Protein AF-A0A5J4VJM0-F1 (afdb_monomer_lite)

Sequence (449 aa):
MDSNNELDIEEREWLDEARKQLDFQQYSIPTNKQKKESQQDIKFQTNIQTSNLQNYDSQLMIREENLRLLDQLAKAQLELLELRKLKSSAADFIIPETADLKEAKIIELARKNKDLRVNMAKEKGKNITLQRQVERLQDELTVLKETQALSNVQSDSSNDNEELKIKLSSANTRLTEARLQLQNTKQELSKVQRALQKEVGDNTPLTKILHEQSNWKGRAQEIQVLKDKVRELKDKITLLSNGSRASGDVNEIENQANEAELRIMRQFNMEIDKAGNSNNSHLIGSSSRKDFHEEHKIQIEETRAKKVAQLEENAAKAEELQQEIVAVKQKFDSVKARNKILEEAQKSLNEKFQTIVQKTKNDDEFIQTLQTQNQLLKKKLAQSASSQSQQPFPSSQPQIQSVSYQKASTALPAAQQTNQEKVIARQEQIIRSLKAELEALQAQINVDE

InterPro domains:
  IPR038929 Coiled-coil domain-containing protein 13 [PTHR31935] (41-443)

Structure (mmCIF, N/CA/C/O backbone):
data_AF-A0A5J4VJM0-F1
#
_entry.id   AF-A0A5J4VJM0-F1
#
loop_
_atom_site.group_PDB
_atom_site.id
_atom_site.type_symbol
_atom_site.label_atom_id
_atom_site.label_alt_id
_atom_site.label_comp_id
_atom_site.label_asym_id
_atom_site.label_entity_id
_atom_site.label_seq_id
_atom_site.pdbx_PDB_ins_code
_atom_site.Cartn_x
_atom_site.Cartn_y
_atom_site.Cartn_z
_atom_site.occupancy
_atom_site.B_iso_or_equiv
_atom_site.auth_seq_id
_atom_site.auth_comp_id
_atom_site.auth_asym_id
_atom_site.auth_atom_id
_atom_site.pdbx_PDB_model_num
ATOM 1 N N . MET A 1 1 ? 20.706 144.499 4.560 1.00 53.56 1 MET A N 1
ATOM 2 C CA . MET A 1 1 ? 19.307 144.191 4.910 1.00 53.56 1 MET A CA 1
ATOM 3 C C . MET A 1 1 ? 18.933 142.929 4.135 1.00 53.56 1 MET A C 1
ATOM 5 O O . MET A 1 1 ? 17.918 142.872 3.466 1.00 53.56 1 MET A O 1
ATOM 9 N N . ASP A 1 2 ? 19.795 141.910 4.220 1.00 55.25 2 ASP A N 1
ATOM 10 C CA . ASP A 1 2 ? 20.014 140.943 3.134 1.00 55.25 2 ASP A CA 1
ATOM 11 C C . ASP A 1 2 ? 20.631 139.653 3.701 1.00 55.25 2 ASP A C 1
ATOM 13 O O . ASP A 1 2 ? 21.763 139.294 3.401 1.00 55.25 2 ASP A O 1
ATOM 17 N N . SER A 1 3 ? 19.920 138.982 4.606 1.00 54.12 3 SER A N 1
ATOM 18 C CA . SER A 1 3 ? 20.242 137.590 4.988 1.00 54.12 3 SER A CA 1
ATOM 19 C C . SER A 1 3 ? 19.002 136.755 5.337 1.00 54.12 3 SER A C 1
ATOM 21 O O . SER A 1 3 ? 19.110 135.546 5.473 1.00 54.12 3 SER A O 1
ATOM 23 N N . ASN A 1 4 ? 17.809 137.365 5.418 1.00 50.09 4 ASN A N 1
ATOM 24 C CA . ASN A 1 4 ? 16.550 136.641 5.655 1.00 50.09 4 ASN A CA 1
ATOM 25 C C . ASN A 1 4 ? 15.874 136.121 4.373 1.00 50.09 4 ASN A C 1
ATOM 27 O O . ASN A 1 4 ? 14.885 135.413 4.479 1.00 50.09 4 ASN A O 1
ATOM 31 N N . ASN A 1 5 ? 16.379 136.458 3.181 1.00 58.41 5 ASN A N 1
ATOM 32 C CA . ASN A 1 5 ? 15.808 135.984 1.912 1.00 58.41 5 ASN A CA 1
ATOM 33 C C . ASN A 1 5 ? 16.511 134.740 1.348 1.00 58.41 5 ASN A C 1
ATOM 35 O O . ASN A 1 5 ? 15.937 134.070 0.502 1.00 58.41 5 ASN A O 1
ATOM 39 N N . GLU A 1 6 ? 17.733 134.428 1.788 1.00 58.78 6 GLU A N 1
ATOM 40 C CA . GLU A 1 6 ? 18.481 133.253 1.306 1.00 58.78 6 GLU A CA 1
ATOM 41 C C . GLU A 1 6 ? 18.065 131.980 2.059 1.00 58.78 6 GLU A C 1
ATOM 43 O O . GLU A 1 6 ? 17.860 130.938 1.442 1.00 58.78 6 GLU A O 1
ATOM 48 N N . LEU A 1 7 ? 17.778 132.111 3.361 1.00 57.97 7 LEU A N 1
ATOM 49 C CA . LEU A 1 7 ? 17.106 131.078 4.164 1.00 57.97 7 LEU A CA 1
ATOM 50 C C . LEU A 1 7 ? 15.725 130.704 3.596 1.00 57.97 7 LEU A C 1
ATOM 52 O O . LEU A 1 7 ? 15.330 129.545 3.650 1.00 57.97 7 LEU A O 1
ATOM 56 N N . ASP A 1 8 ? 15.028 131.664 2.987 1.00 65.69 8 ASP A N 1
ATOM 57 C CA . ASP A 1 8 ? 13.685 131.466 2.427 1.00 65.69 8 ASP A CA 1
ATOM 58 C C . ASP A 1 8 ? 13.704 130.701 1.084 1.00 65.69 8 ASP A C 1
ATOM 60 O O . ASP A 1 8 ? 12.673 130.198 0.637 1.00 65.69 8 ASP A O 1
ATOM 64 N N . ILE A 1 9 ? 14.865 130.599 0.419 1.00 70.00 9 ILE A N 1
ATOM 65 C CA . ILE A 1 9 ? 15.030 129.859 -0.845 1.00 70.00 9 ILE A CA 1
ATOM 66 C C . ILE A 1 9 ? 15.376 128.393 -0.569 1.00 70.00 9 ILE A C 1
ATOM 68 O O . ILE A 1 9 ? 14.731 127.510 -1.133 1.00 70.00 9 ILE A O 1
ATOM 72 N N . GLU A 1 10 ? 16.320 128.122 0.337 1.00 74.38 10 GLU A N 1
ATOM 73 C CA . GLU A 1 10 ? 16.654 126.748 0.747 1.00 7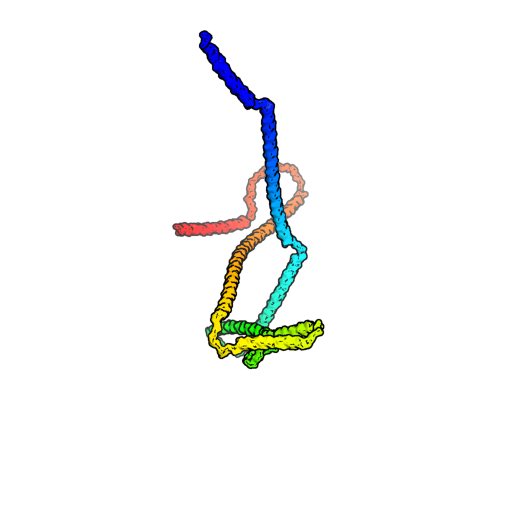4.38 10 GLU A CA 1
ATOM 74 C C . GLU A 1 10 ? 15.452 126.042 1.392 1.00 74.38 10 GLU A C 1
ATOM 76 O O . GLU A 1 10 ? 15.194 124.865 1.131 1.00 74.38 10 GLU A O 1
ATOM 81 N N . GLU A 1 11 ? 14.656 126.775 2.178 1.00 75.12 11 GLU A N 1
ATOM 82 C CA . GLU A 1 11 ? 13.428 126.244 2.770 1.00 75.12 11 GLU A CA 1
ATOM 83 C C . GLU A 1 11 ? 12.392 125.879 1.693 1.00 75.12 11 GLU A C 1
ATOM 85 O O . GLU A 1 11 ? 11.727 124.846 1.794 1.00 75.12 11 GLU A O 1
ATOM 90 N N . ARG A 1 12 ? 12.299 126.652 0.602 1.00 75.50 12 ARG A N 1
ATOM 91 C CA . ARG A 1 12 ? 11.409 126.337 -0.531 1.00 75.50 12 ARG A CA 1
ATOM 92 C C . ARG A 1 12 ? 11.866 125.123 -1.328 1.00 75.50 12 ARG A C 1
ATOM 94 O O . ARG A 1 12 ? 11.019 124.315 -1.697 1.00 75.50 12 ARG A O 1
ATOM 101 N N . GLU A 1 13 ? 13.165 124.959 -1.567 1.00 79.94 13 GLU A N 1
ATOM 102 C CA . GLU A 1 13 ? 13.694 123.776 -2.260 1.00 79.94 13 GLU A CA 1
ATOM 103 C C . GLU A 1 13 ? 13.492 122.500 -1.435 1.00 79.94 13 GLU A C 1
ATOM 105 O O . GLU A 1 13 ? 13.071 121.471 -1.970 1.00 79.94 13 GLU A O 1
ATOM 110 N N . TRP A 1 14 ? 13.705 122.575 -0.117 1.00 81.19 14 TRP A N 1
ATOM 111 C CA . TRP A 1 14 ? 13.441 121.461 0.792 1.00 81.19 14 TRP A CA 1
ATOM 112 C C . TRP A 1 14 ? 11.954 121.088 0.827 1.00 81.19 14 TRP A C 1
ATOM 114 O O . TRP A 1 14 ? 11.604 119.905 0.809 1.00 81.19 14 TRP A O 1
ATOM 124 N N . LEU A 1 15 ? 11.066 122.087 0.816 1.00 78.94 15 LEU A N 1
ATOM 125 C CA . LEU A 1 15 ? 9.621 121.872 0.752 1.00 78.94 15 LEU A CA 1
ATOM 126 C C . LEU A 1 15 ? 9.170 121.276 -0.591 1.00 78.94 15 LEU A C 1
ATOM 128 O O . LEU A 1 15 ? 8.268 120.434 -0.598 1.00 78.94 15 LEU A O 1
ATOM 132 N N . ASP A 1 16 ? 9.785 121.660 -1.710 1.00 80.56 16 ASP A N 1
ATOM 133 C CA . ASP A 1 16 ? 9.484 121.090 -3.030 1.00 80.56 16 ASP A CA 1
ATOM 134 C C . ASP A 1 16 ? 9.991 119.648 -3.170 1.00 80.56 16 ASP A C 1
ATOM 136 O O . ASP A 1 16 ? 9.289 118.791 -3.718 1.00 80.56 16 ASP A O 1
ATOM 140 N N . GLU A 1 17 ? 11.164 119.335 -2.620 1.00 79.69 17 GLU A N 1
ATOM 141 C CA . GLU A 1 17 ? 11.687 117.966 -2.594 1.00 79.69 17 GLU A CA 1
ATOM 142 C C . GLU A 1 17 ? 10.856 117.070 -1.660 1.00 79.69 17 GLU A C 1
ATOM 144 O O . GLU A 1 17 ? 10.497 115.945 -2.018 1.00 79.69 17 GLU A O 1
ATOM 149 N N . ALA A 1 18 ? 10.438 117.590 -0.501 1.00 77.62 18 ALA A N 1
ATOM 150 C CA . ALA A 1 18 ? 9.500 116.907 0.384 1.00 77.62 18 ALA A CA 1
ATOM 151 C C . ALA A 1 18 ? 8.138 116.674 -0.295 1.00 77.62 18 ALA A C 1
ATOM 153 O O . ALA A 1 18 ? 7.559 115.595 -0.156 1.00 77.62 18 ALA A O 1
ATOM 154 N N . ARG A 1 19 ? 7.640 117.640 -1.083 1.00 76.44 19 ARG A N 1
ATOM 155 C CA . ARG A 1 19 ? 6.417 117.482 -1.890 1.00 76.44 19 ARG A CA 1
ATOM 156 C C . ARG A 1 19 ? 6.567 116.403 -2.955 1.00 76.44 19 ARG A C 1
ATOM 158 O O . ARG A 1 19 ? 5.670 115.575 -3.076 1.00 76.44 19 ARG A O 1
ATOM 165 N N . LYS A 1 20 ? 7.692 116.349 -3.674 1.00 77.31 20 LYS A N 1
ATOM 166 C CA . LYS A 1 20 ? 7.959 115.276 -4.650 1.00 77.31 20 LYS A CA 1
ATOM 167 C C . LYS A 1 20 ? 8.013 113.899 -3.997 1.00 77.31 20 LYS A C 1
ATOM 169 O O . LYS A 1 20 ? 7.461 112.952 -4.553 1.00 77.31 20 LYS A O 1
ATOM 174 N N . GLN A 1 21 ? 8.637 113.773 -2.824 1.00 73.56 21 GLN A N 1
ATOM 175 C CA . GLN A 1 21 ? 8.651 112.508 -2.084 1.00 73.56 21 GLN A CA 1
ATOM 176 C C . GLN A 1 21 ? 7.256 112.112 -1.588 1.00 73.56 21 GLN A C 1
ATOM 178 O O . GLN A 1 21 ? 6.901 110.933 -1.653 1.00 73.56 21 GLN A O 1
ATOM 183 N N . LEU A 1 22 ? 6.449 113.079 -1.140 1.00 67.50 22 LEU A N 1
ATOM 184 C CA . LEU A 1 22 ? 5.072 112.835 -0.718 1.00 67.50 22 LEU A CA 1
ATOM 185 C C . LEU A 1 22 ? 4.198 112.384 -1.897 1.00 67.50 22 LEU A C 1
ATOM 187 O O . LEU A 1 22 ? 3.499 111.380 -1.775 1.00 67.50 22 LEU A O 1
ATOM 191 N N . ASP A 1 23 ? 4.304 113.051 -3.050 1.00 66.44 23 ASP A N 1
ATOM 192 C CA . ASP A 1 23 ? 3.600 112.666 -4.278 1.00 66.44 23 ASP A CA 1
ATOM 193 C C . ASP A 1 23 ? 4.053 111.279 -4.761 1.00 66.44 23 ASP A C 1
ATOM 195 O O . ASP A 1 23 ? 3.217 110.436 -5.085 1.00 66.44 23 ASP A O 1
ATOM 199 N N . PHE A 1 24 ? 5.356 110.973 -4.738 1.00 60.56 24 PHE A N 1
ATOM 200 C CA . PHE A 1 24 ? 5.876 109.650 -5.108 1.00 60.56 24 PHE A CA 1
ATOM 201 C C . PHE A 1 24 ? 5.357 108.532 -4.187 1.00 60.56 24 PHE A C 1
ATOM 203 O O . PHE A 1 24 ? 5.004 107.442 -4.657 1.00 60.56 24 PHE A O 1
ATOM 210 N N . GLN A 1 25 ? 5.243 108.798 -2.880 1.00 59.56 25 GLN A N 1
ATOM 211 C CA . GLN A 1 25 ? 4.585 107.878 -1.950 1.00 59.56 25 GLN A CA 1
ATOM 212 C C . GLN A 1 25 ? 3.085 107.757 -2.237 1.00 59.56 25 GLN A C 1
ATOM 214 O O . GLN A 1 25 ? 2.543 106.657 -2.157 1.00 59.56 25 GLN A O 1
ATOM 219 N N . GLN A 1 26 ? 2.417 108.837 -2.646 1.00 58.97 26 GLN A N 1
ATOM 220 C CA . GLN A 1 26 ? 0.994 108.824 -2.986 1.00 58.97 26 GLN A CA 1
ATOM 221 C C . GLN A 1 26 ? 0.696 108.021 -4.263 1.00 58.97 26 GLN A C 1
ATOM 223 O O . GLN A 1 26 ? -0.298 107.295 -4.300 1.00 58.97 26 GLN A O 1
ATOM 228 N N . TYR A 1 27 ? 1.586 108.056 -5.262 1.00 56.16 27 TYR A N 1
ATOM 229 C CA . TYR A 1 27 ? 1.501 107.217 -6.468 1.00 56.16 27 TYR A CA 1
ATOM 230 C C . TYR A 1 27 ? 1.897 105.750 -6.234 1.00 56.16 27 TYR A C 1
ATOM 232 O O . TYR A 1 27 ? 1.515 104.884 -7.020 1.00 56.16 27 TYR A O 1
ATOM 240 N N . SER A 1 28 ? 2.604 105.448 -5.140 1.00 59.78 28 SER A N 1
ATOM 241 C CA . SER A 1 28 ? 2.943 104.074 -4.740 1.00 59.78 28 SER A CA 1
ATOM 242 C C . SER A 1 28 ? 1.879 103.406 -3.861 1.00 59.78 28 SER A C 1
ATOM 244 O O . SER A 1 28 ? 1.973 102.205 -3.602 1.00 59.78 28 SER A O 1
ATOM 246 N N . ILE A 1 29 ? 0.860 104.139 -3.389 1.00 61.38 29 ILE A N 1
ATOM 247 C CA . ILE A 1 29 ? -0.222 103.570 -2.576 1.00 61.38 29 ILE A CA 1
ATOM 248 C C . ILE A 1 29 ? -1.309 103.034 -3.518 1.00 61.38 29 ILE A C 1
ATOM 250 O O . ILE A 1 29 ? -2.037 103.824 -4.123 1.00 61.38 29 ILE A O 1
ATOM 254 N N . PRO A 1 30 ? -1.479 101.701 -3.633 1.00 62.16 30 PRO A N 1
ATOM 255 C CA . PRO A 1 30 ? -2.471 101.135 -4.535 1.00 62.16 30 PRO A CA 1
ATOM 256 C C . PRO A 1 30 ? -3.864 101.661 -4.184 1.00 62.16 30 PRO A C 1
ATOM 258 O O . PRO A 1 30 ? -4.295 101.635 -3.022 1.00 62.16 30 PRO A O 1
ATOM 261 N N . THR A 1 31 ? -4.565 102.162 -5.200 1.00 70.31 31 THR A N 1
ATOM 262 C CA . THR A 1 31 ? -5.892 102.768 -5.044 1.00 70.31 31 THR A CA 1
ATOM 263 C C . THR A 1 31 ? -6.890 101.751 -4.481 1.00 70.31 31 THR A C 1
ATOM 265 O O . THR A 1 31 ? -6.737 100.540 -4.639 1.00 70.31 31 THR A O 1
ATOM 268 N N . ASN A 1 32 ? -7.964 102.215 -3.833 1.00 72.06 32 ASN A N 1
ATOM 269 C CA . ASN A 1 32 ? -8.983 101.323 -3.255 1.00 72.06 32 ASN A CA 1
ATOM 270 C C . ASN A 1 32 ? -9.615 100.388 -4.316 1.00 72.06 32 ASN A C 1
ATOM 272 O O . ASN A 1 32 ? -10.010 99.268 -4.008 1.00 72.06 32 ASN A O 1
ATOM 276 N N . LYS A 1 33 ? -9.649 100.820 -5.587 1.00 75.12 33 LYS A N 1
ATOM 277 C CA . LYS A 1 33 ? -10.072 99.994 -6.726 1.00 75.12 33 LYS A CA 1
ATOM 278 C C . LYS A 1 33 ? -9.073 98.866 -7.017 1.00 75.12 33 LYS A C 1
ATOM 280 O O . LYS A 1 33 ? -9.481 97.713 -7.023 1.00 75.12 33 LYS A O 1
ATOM 285 N N . GLN A 1 34 ? -7.779 99.179 -7.130 1.00 72.06 34 GLN A N 1
ATOM 286 C CA . GLN A 1 34 ? -6.718 98.177 -7.318 1.00 72.06 34 GLN A CA 1
ATOM 287 C C . GLN A 1 34 ? -6.648 97.190 -6.147 1.00 72.06 34 GLN A C 1
ATOM 289 O O . GLN A 1 34 ? -6.543 95.991 -6.362 1.00 72.06 34 GLN A O 1
ATOM 294 N N . LYS A 1 35 ? -6.802 97.658 -4.900 1.00 73.88 35 LYS A N 1
ATOM 295 C CA . LYS A 1 35 ? -6.879 96.775 -3.722 1.00 73.88 35 LYS A CA 1
ATOM 296 C C . LYS A 1 35 ? -8.068 95.812 -3.792 1.00 73.88 35 LYS A C 1
ATOM 298 O O . LYS A 1 35 ? -7.930 94.660 -3.393 1.00 73.88 35 LYS A O 1
ATOM 303 N N . LYS A 1 36 ? -9.228 96.261 -4.287 1.00 76.56 36 LYS A N 1
ATOM 304 C CA . LYS A 1 36 ? -10.410 95.405 -4.476 1.00 76.56 36 LYS A CA 1
ATOM 305 C C . LYS A 1 36 ? -10.222 94.399 -5.607 1.00 76.56 36 LYS A C 1
ATOM 307 O O . LYS A 1 36 ? -10.587 93.246 -5.415 1.00 76.56 36 LYS A O 1
ATOM 312 N N . GLU A 1 37 ? -9.645 94.812 -6.731 1.00 73.75 37 GLU A N 1
ATOM 313 C CA . GLU A 1 37 ? -9.320 93.928 -7.859 1.00 73.75 37 GLU A CA 1
ATOM 314 C C . GLU A 1 37 ? -8.296 92.866 -7.431 1.00 73.75 37 GLU A C 1
ATOM 316 O O . GLU A 1 37 ? -8.583 91.680 -7.536 1.00 73.75 37 GLU A O 1
ATOM 321 N N . SER A 1 38 ? -7.198 93.250 -6.767 1.00 75.00 38 SER A N 1
ATOM 322 C CA . SER A 1 38 ? -6.235 92.287 -6.212 1.00 75.00 38 SER A CA 1
ATOM 323 C C . SER A 1 38 ? -6.859 91.356 -5.165 1.00 75.00 38 SER A C 1
ATOM 325 O O . SER A 1 38 ? -6.537 90.174 -5.127 1.00 75.00 38 SER A O 1
ATOM 327 N N . GLN A 1 39 ? -7.780 91.837 -4.321 1.00 78.94 39 GLN A N 1
ATOM 328 C CA . GLN A 1 39 ? -8.523 90.964 -3.400 1.00 78.94 39 GLN A CA 1
ATOM 329 C C . GLN A 1 39 ? -9.464 89.999 -4.131 1.00 78.94 39 GLN A C 1
ATOM 331 O O . GLN A 1 39 ? -9.662 88.880 -3.658 1.00 78.94 39 GLN A O 1
ATOM 336 N N . GLN A 1 40 ? -10.072 90.415 -5.242 1.00 80.38 40 GLN A N 1
ATOM 337 C CA . GLN A 1 40 ? -10.901 89.546 -6.077 1.00 80.38 40 GLN A CA 1
ATOM 338 C C . GLN A 1 40 ? -10.051 88.493 -6.789 1.00 80.38 40 GLN A C 1
ATOM 340 O O . GLN A 1 40 ? -10.426 87.325 -6.763 1.00 80.38 40 GLN A O 1
ATOM 345 N N . ASP A 1 41 ? -8.884 88.869 -7.311 1.00 82.81 41 ASP A N 1
ATOM 346 C CA . ASP A 1 41 ? -7.933 87.949 -7.940 1.00 82.81 41 ASP A CA 1
ATOM 347 C C . ASP A 1 41 ? -7.381 86.934 -6.940 1.00 82.81 41 ASP A C 1
ATOM 349 O O . ASP A 1 41 ? -7.345 85.740 -7.232 1.00 82.81 41 ASP A O 1
ATOM 353 N N . ILE A 1 42 ? -7.026 87.375 -5.727 1.00 83.56 42 ILE A N 1
ATOM 354 C CA . ILE A 1 42 ? -6.604 86.478 -4.643 1.00 83.56 42 ILE A CA 1
ATOM 355 C C . ILE A 1 42 ? -7.735 85.507 -4.304 1.00 83.56 42 ILE A C 1
ATOM 357 O O . ILE A 1 42 ? -7.508 84.304 -4.278 1.00 83.56 42 ILE A O 1
ATOM 361 N N . LYS A 1 43 ? -8.970 85.992 -4.109 1.00 86.94 43 LYS A N 1
ATOM 362 C CA . LYS A 1 43 ? -10.129 85.121 -3.840 1.00 86.94 43 LYS A CA 1
ATOM 363 C C . LYS A 1 43 ? -10.381 84.132 -4.977 1.00 86.94 43 LYS A C 1
ATOM 365 O O . LYS A 1 43 ? -10.689 82.974 -4.714 1.00 86.94 43 LYS A O 1
ATOM 370 N N . PHE A 1 44 ? -10.246 84.566 -6.227 1.00 88.25 44 PHE A N 1
ATOM 371 C CA . PHE A 1 44 ? -10.400 83.713 -7.399 1.00 88.25 44 PHE A CA 1
ATOM 372 C C . PHE A 1 44 ? -9.312 82.635 -7.457 1.00 88.25 44 PHE A C 1
ATOM 374 O O . PHE A 1 44 ? -9.630 81.457 -7.611 1.00 88.25 44 PHE A O 1
ATOM 381 N N . GLN A 1 45 ? -8.048 83.003 -7.236 1.00 88.56 45 GLN A N 1
ATOM 382 C CA . GLN A 1 45 ? -6.940 82.052 -7.144 1.00 88.56 45 GLN A CA 1
ATOM 383 C C . GLN A 1 45 ? -7.124 81.072 -5.981 1.00 88.56 45 GLN A C 1
ATOM 385 O O . GLN A 1 45 ? -6.950 79.872 -6.176 1.00 88.56 45 GLN A O 1
ATOM 390 N N . THR A 1 46 ? -7.540 81.542 -4.802 1.00 86.88 46 THR A N 1
ATOM 391 C CA . THR A 1 46 ? -7.837 80.679 -3.649 1.00 86.88 46 THR A CA 1
ATOM 392 C C . THR A 1 46 ? -8.987 79.719 -3.951 1.00 86.88 46 THR A C 1
ATOM 394 O O . THR A 1 46 ? -8.898 78.541 -3.610 1.00 86.88 46 THR A O 1
ATOM 397 N N . ASN A 1 47 ? -10.040 80.169 -4.638 1.00 91.62 47 ASN A N 1
ATOM 398 C CA . ASN A 1 47 ? -11.150 79.306 -5.047 1.00 91.62 47 ASN A CA 1
ATOM 399 C C . ASN A 1 47 ? -10.705 78.242 -6.056 1.00 91.62 47 ASN A C 1
ATOM 401 O O . ASN A 1 47 ? -11.074 77.081 -5.904 1.00 91.62 47 ASN A O 1
ATOM 405 N N . ILE A 1 48 ? -9.882 78.603 -7.045 1.00 90.69 48 ILE A N 1
ATOM 406 C CA . ILE A 1 48 ? -9.304 77.638 -7.992 1.00 90.69 48 ILE A CA 1
ATOM 407 C C . ILE A 1 48 ? -8.431 76.624 -7.253 1.00 90.69 48 ILE A C 1
ATOM 409 O O . ILE A 1 48 ? -8.571 75.425 -7.473 1.00 90.69 48 ILE A O 1
ATOM 413 N N . GLN A 1 49 ? -7.557 77.078 -6.353 1.00 89.38 49 GLN A N 1
ATOM 414 C CA . GLN A 1 49 ? -6.709 76.193 -5.554 1.00 89.38 49 GLN A CA 1
ATOM 415 C C . GLN A 1 49 ? -7.545 75.245 -4.690 1.00 89.38 49 GLN A C 1
ATOM 417 O O . GLN A 1 49 ? -7.282 74.047 -4.674 1.00 89.38 49 GLN A O 1
ATOM 422 N N . THR A 1 50 ? -8.596 75.754 -4.044 1.00 89.56 50 THR A N 1
ATOM 423 C CA . THR A 1 50 ? -9.521 74.949 -3.233 1.00 89.56 50 THR A CA 1
ATOM 424 C C . THR A 1 50 ? -10.259 73.925 -4.093 1.00 89.56 50 THR A C 1
ATOM 426 O O . THR A 1 50 ? -10.328 72.755 -3.731 1.00 89.56 50 THR A O 1
ATOM 429 N N . SER A 1 51 ? -10.751 74.329 -5.267 1.00 90.81 51 SER A N 1
ATOM 430 C CA . SER A 1 51 ? -11.417 73.429 -6.211 1.00 90.81 51 SER A CA 1
ATOM 431 C C . SER A 1 51 ? -10.469 72.358 -6.757 1.00 90.81 51 SER A C 1
ATOM 433 O O . SER A 1 51 ? -10.883 71.215 -6.938 1.00 90.81 51 SER A O 1
ATOM 435 N N . ASN A 1 52 ? -9.205 72.702 -7.013 1.00 89.69 52 ASN A N 1
ATOM 436 C CA . ASN A 1 52 ? -8.188 71.754 -7.465 1.00 89.69 52 ASN A CA 1
ATOM 437 C C . ASN A 1 52 ? -7.836 70.746 -6.365 1.00 89.69 52 ASN A C 1
ATOM 439 O O . ASN A 1 52 ? -7.711 69.559 -6.657 1.00 89.69 52 ASN A O 1
ATOM 443 N N . LEU A 1 53 ? -7.732 71.195 -5.109 1.00 92.19 53 LEU A N 1
ATOM 444 C CA . LEU A 1 53 ? -7.537 70.320 -3.950 1.00 92.19 53 LEU A CA 1
ATOM 445 C C . LEU A 1 53 ? -8.722 69.366 -3.769 1.00 92.19 53 LEU A C 1
ATOM 447 O O . LEU A 1 53 ? -8.520 68.162 -3.687 1.00 92.19 53 LEU A O 1
ATOM 451 N N . GLN A 1 54 ? -9.957 69.870 -3.831 1.00 91.25 54 GLN A N 1
ATOM 452 C CA . GLN A 1 54 ? -11.161 69.034 -3.763 1.00 91.25 54 GLN A CA 1
ATOM 453 C C . GLN A 1 54 ? -11.223 67.994 -4.889 1.00 91.25 54 GLN A C 1
ATOM 455 O O . GLN A 1 54 ? -11.656 66.860 -4.672 1.00 91.25 54 GLN A O 1
ATOM 460 N N . ASN A 1 55 ? -10.790 68.360 -6.099 1.00 91.06 55 ASN A N 1
ATOM 461 C CA . ASN A 1 55 ? -10.708 67.428 -7.219 1.00 91.06 55 ASN A CA 1
ATOM 462 C C . ASN A 1 55 ? -9.647 66.346 -6.959 1.00 91.06 55 ASN A C 1
ATOM 464 O O . ASN A 1 55 ? -9.926 65.165 -7.151 1.00 91.06 55 ASN A O 1
ATOM 468 N N . TYR A 1 56 ? -8.472 66.730 -6.453 1.00 91.88 56 TYR A N 1
ATOM 469 C CA . TYR A 1 56 ? -7.414 65.792 -6.079 1.00 91.88 56 TYR A CA 1
ATOM 470 C C . TYR A 1 56 ? -7.863 64.821 -4.977 1.00 91.88 56 TYR A C 1
ATOM 472 O O . TYR A 1 56 ? -7.682 63.614 -5.122 1.00 91.88 56 TYR A O 1
ATOM 480 N N . ASP A 1 57 ? -8.534 65.317 -3.936 1.00 93.25 57 ASP A N 1
ATOM 481 C CA . ASP A 1 57 ? -9.092 64.490 -2.859 1.00 93.25 57 ASP A CA 1
ATOM 482 C C . ASP A 1 57 ? -10.161 63.524 -3.386 1.00 93.25 57 ASP A C 1
ATOM 484 O O . ASP A 1 57 ? -10.177 62.345 -3.029 1.00 93.25 57 ASP A O 1
ATOM 488 N N . SER A 1 58 ? -11.021 63.988 -4.299 1.00 91.75 58 SER A N 1
ATOM 489 C CA . SER A 1 58 ? -12.026 63.138 -4.952 1.00 91.75 58 SER A CA 1
ATOM 490 C C . SER A 1 58 ? -11.372 62.040 -5.797 1.00 91.75 58 SER A C 1
ATOM 492 O O . SER A 1 58 ? -11.797 60.886 -5.753 1.00 91.75 58 SER A O 1
ATOM 494 N N . GLN A 1 59 ? -10.311 62.367 -6.543 1.00 92.19 59 GLN A N 1
ATOM 495 C CA . GLN A 1 59 ? -9.540 61.385 -7.310 1.00 92.19 59 GLN A CA 1
ATOM 496 C C . GLN A 1 59 ? -8.844 60.368 -6.400 1.00 92.19 59 GLN A C 1
ATOM 498 O O . GLN A 1 59 ? -8.821 59.178 -6.724 1.00 92.19 59 GLN A O 1
ATOM 503 N N . LEU A 1 60 ? -8.299 60.814 -5.266 1.00 93.50 60 LEU A N 1
ATOM 504 C CA . LEU A 1 60 ? -7.657 59.940 -4.291 1.00 93.50 60 LEU A CA 1
ATOM 505 C C . LEU A 1 60 ? -8.676 58.982 -3.663 1.00 93.50 60 LEU A C 1
ATOM 507 O O . LEU A 1 60 ? -8.430 57.780 -3.643 1.00 93.50 60 LEU A O 1
ATOM 511 N N . MET A 1 61 ? -9.852 59.477 -3.275 1.00 94.06 61 MET A N 1
ATOM 512 C CA . MET A 1 61 ? -10.939 58.653 -2.738 1.00 94.06 61 MET A CA 1
ATOM 513 C C . MET A 1 61 ? -11.422 57.607 -3.752 1.00 94.06 61 MET A C 1
ATOM 515 O O . MET A 1 61 ? -11.587 56.439 -3.410 1.00 94.06 61 MET A O 1
ATOM 519 N N . ILE A 1 62 ? -11.597 57.992 -5.022 1.00 93.00 62 ILE A N 1
ATOM 520 C CA . ILE A 1 62 ? -11.959 57.049 -6.093 1.00 93.00 62 ILE A CA 1
ATOM 521 C C . ILE A 1 62 ? -10.859 55.998 -6.280 1.00 93.00 62 ILE A C 1
ATOM 523 O O . ILE A 1 62 ? -11.149 54.821 -6.486 1.00 93.00 62 ILE A O 1
ATOM 527 N N . ARG A 1 63 ? -9.585 56.397 -6.207 1.00 94.94 63 ARG A N 1
ATOM 528 C CA . ARG A 1 63 ? -8.448 55.475 -6.309 1.00 94.94 63 ARG A CA 1
ATOM 529 C C . ARG A 1 63 ? -8.413 54.489 -5.141 1.00 94.94 63 ARG A C 1
ATOM 531 O O . ARG A 1 63 ? -8.184 53.304 -5.374 1.00 94.94 63 ARG A O 1
ATOM 538 N N . GLU A 1 64 ? -8.636 54.961 -3.921 1.00 94.38 64 GLU A N 1
ATOM 539 C CA . GLU A 1 64 ? -8.716 54.128 -2.720 1.00 94.38 64 GLU A CA 1
ATOM 540 C C . GLU A 1 64 ? -9.897 53.157 -2.787 1.00 94.38 64 GLU A C 1
ATOM 542 O O . GLU A 1 64 ? -9.716 51.968 -2.527 1.00 94.38 64 GLU A O 1
ATOM 547 N N . GLU A 1 65 ? -11.075 53.610 -3.227 1.00 94.00 65 GLU A N 1
ATOM 548 C CA . GLU A 1 65 ? -12.224 52.718 -3.403 1.00 94.00 65 GLU A CA 1
ATOM 549 C C . GLU A 1 65 ? -11.974 51.705 -4.525 1.00 94.00 65 GLU A C 1
ATOM 551 O O . GLU A 1 65 ? -12.283 50.531 -4.361 1.00 94.00 65 GLU A O 1
ATOM 556 N N . ASN A 1 66 ? -11.326 52.091 -5.628 1.00 91.88 66 ASN A N 1
ATOM 557 C CA . ASN A 1 66 ? -10.926 51.143 -6.672 1.00 91.88 66 ASN A CA 1
ATOM 558 C C . ASN A 1 66 ? -9.935 50.093 -6.147 1.00 91.88 66 ASN A C 1
ATOM 560 O O . ASN A 1 66 ? -10.069 48.916 -6.472 1.00 91.88 66 ASN A O 1
ATOM 564 N N . LEU A 1 67 ? -8.967 50.484 -5.312 1.00 95.00 67 LEU A N 1
ATOM 565 C CA . LEU A 1 67 ? -8.063 49.547 -4.632 1.00 95.00 67 LEU A CA 1
ATOM 566 C C . LEU A 1 67 ? -8.834 48.602 -3.702 1.00 95.00 67 LEU A C 1
ATOM 568 O O . LEU A 1 67 ? -8.578 47.398 -3.699 1.00 95.00 67 LEU A O 1
ATOM 572 N N . ARG A 1 68 ? -9.818 49.124 -2.966 1.00 95.88 68 ARG A N 1
ATOM 573 C CA . ARG A 1 68 ? -10.690 48.336 -2.089 1.00 95.88 68 ARG A CA 1
ATOM 574 C C . ARG A 1 68 ? -11.555 47.349 -2.871 1.00 95.88 68 ARG A C 1
ATOM 576 O O . ARG A 1 68 ? -11.667 46.192 -2.474 1.00 95.88 68 ARG A O 1
ATOM 583 N N . LEU A 1 69 ? -12.133 47.779 -3.991 1.00 94.38 69 LEU A N 1
ATOM 584 C CA . LEU A 1 69 ? -12.920 46.933 -4.887 1.00 94.38 69 LEU A CA 1
ATOM 585 C C . LEU A 1 69 ? -12.052 45.858 -5.548 1.00 94.38 69 LEU A C 1
ATOM 587 O O . LEU A 1 69 ? -12.495 44.718 -5.665 1.00 94.38 69 LEU A O 1
ATOM 591 N N . LEU A 1 70 ? -10.811 46.179 -5.930 1.00 95.12 70 LEU A N 1
ATOM 592 C CA . LEU A 1 70 ? -9.856 45.194 -6.448 1.00 95.12 70 LEU A CA 1
ATOM 593 C C . LEU A 1 70 ? -9.493 44.142 -5.393 1.00 95.12 70 LEU A C 1
ATOM 595 O O . LEU A 1 70 ? -9.466 42.956 -5.715 1.00 95.12 70 LEU A O 1
ATOM 599 N N . ASP A 1 71 ? -9.272 44.544 -4.140 1.00 95.00 71 ASP A N 1
ATOM 600 C CA . ASP A 1 71 ? -9.026 43.615 -3.030 1.00 95.00 71 ASP A CA 1
ATOM 601 C C . ASP A 1 71 ? -10.249 42.724 -2.745 1.00 95.00 71 ASP A C 1
ATOM 603 O O . ASP A 1 71 ? -10.122 41.507 -2.604 1.00 95.00 71 ASP A O 1
ATOM 607 N N . GLN A 1 72 ? -11.459 43.292 -2.745 1.00 94.69 72 GLN A N 1
ATOM 608 C CA . GLN A 1 72 ? -12.699 42.517 -2.616 1.00 94.69 72 GLN A CA 1
ATOM 609 C C . GLN A 1 72 ? -12.893 41.534 -3.775 1.00 94.69 72 GLN A C 1
ATOM 611 O O . GLN A 1 72 ? -13.275 40.386 -3.551 1.00 94.69 72 GLN A O 1
ATOM 616 N N . LEU A 1 73 ? -12.596 41.952 -5.007 1.00 93.81 73 LEU A N 1
ATOM 617 C CA . LEU A 1 73 ? -12.667 41.096 -6.186 1.00 93.81 73 LEU A CA 1
ATOM 618 C C . LEU A 1 73 ? -11.638 39.963 -6.114 1.00 93.81 73 LEU A C 1
ATOM 620 O O . LEU A 1 73 ? -11.979 38.824 -6.417 1.00 93.81 73 LEU A O 1
ATOM 624 N N . ALA A 1 74 ? -10.414 40.240 -5.659 1.00 93.69 74 ALA A N 1
ATOM 625 C CA . ALA A 1 74 ? -9.395 39.217 -5.441 1.00 93.69 74 ALA A CA 1
ATOM 626 C C . ALA A 1 74 ? -9.831 38.200 -4.372 1.00 93.69 74 ALA A C 1
ATOM 628 O O . ALA A 1 74 ? -9.715 36.992 -4.588 1.00 93.69 74 ALA A O 1
ATOM 629 N N . LYS A 1 75 ? -10.410 38.667 -3.258 1.00 94.56 75 LYS A N 1
ATOM 630 C CA . LYS A 1 75 ? -10.983 37.804 -2.211 1.00 94.56 75 LYS A CA 1
ATOM 631 C C . LYS A 1 75 ? -12.127 36.939 -2.744 1.00 94.56 75 LYS A C 1
ATOM 633 O O . LYS A 1 75 ? -12.108 35.730 -2.538 1.00 94.56 75 LYS A O 1
ATOM 638 N N . ALA A 1 76 ? -13.061 37.519 -3.496 1.00 92.19 76 ALA A N 1
ATOM 639 C CA . ALA A 1 76 ? -14.166 36.783 -4.113 1.00 92.19 76 ALA A CA 1
ATOM 640 C C . ALA A 1 76 ? -13.686 35.779 -5.177 1.00 92.19 76 ALA A C 1
ATOM 642 O O . ALA A 1 76 ? -14.244 34.692 -5.310 1.00 92.19 76 ALA A O 1
ATOM 643 N N . GLN A 1 77 ? -12.635 36.103 -5.937 1.00 93.50 77 GLN A N 1
ATOM 644 C CA . GLN A 1 77 ? -12.011 35.170 -6.879 1.00 93.50 77 GLN A CA 1
ATOM 645 C C . GLN A 1 77 ? -11.334 34.000 -6.164 1.00 93.50 77 GLN A C 1
ATOM 647 O O . GLN A 1 77 ? -11.418 32.870 -6.646 1.00 93.50 77 GLN A O 1
ATOM 652 N N . LEU A 1 78 ? -10.691 34.255 -5.023 1.00 93.81 78 LEU A N 1
ATOM 653 C CA . LEU A 1 78 ? -10.087 33.220 -4.189 1.00 93.81 78 LEU A CA 1
ATOM 654 C C . LEU A 1 78 ? -11.162 32.315 -3.579 1.00 93.81 78 LEU A C 1
ATOM 656 O O . LEU A 1 78 ? -11.052 31.098 -3.699 1.00 93.81 78 LEU A O 1
ATOM 660 N N . GLU A 1 79 ? -12.244 32.889 -3.055 1.00 92.31 79 GLU A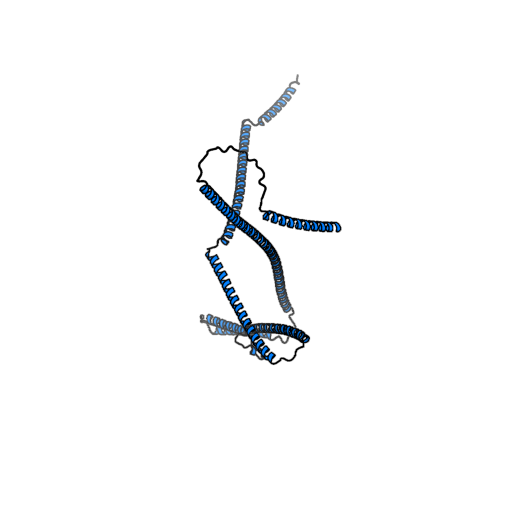 N 1
ATOM 661 C CA . GLU A 1 79 ? -13.411 32.139 -2.581 1.00 92.31 79 GLU A CA 1
ATOM 662 C C . GLU A 1 79 ? -14.038 31.309 -3.711 1.00 92.31 79 GLU A C 1
ATOM 664 O O . GLU A 1 79 ? -14.292 30.123 -3.541 1.00 92.31 79 GLU A O 1
ATOM 669 N N . LEU A 1 80 ? -14.215 31.869 -4.913 1.00 89.62 80 LEU A N 1
ATOM 670 C CA . LEU A 1 80 ? -14.692 31.115 -6.078 1.00 89.62 80 LEU A CA 1
ATOM 671 C C . LEU A 1 80 ? -13.743 29.983 -6.472 1.00 89.62 80 LEU A C 1
ATOM 673 O O . LEU A 1 80 ? -14.195 28.938 -6.941 1.00 89.62 80 LEU A O 1
ATOM 677 N N . LEU A 1 81 ? -12.436 30.178 -6.325 1.00 92.50 81 LEU A N 1
ATOM 678 C CA . LEU A 1 81 ? -11.432 29.162 -6.609 1.00 92.50 81 LEU A CA 1
ATOM 679 C C . LEU A 1 81 ? -11.464 28.053 -5.552 1.00 92.50 81 LEU A C 1
ATOM 681 O O . LEU A 1 81 ? -11.376 26.881 -5.910 1.00 92.50 81 LEU A O 1
ATOM 685 N N . GLU A 1 82 ? -11.660 28.391 -4.281 1.00 88.50 82 GLU A N 1
ATOM 686 C CA . GLU A 1 82 ? -11.885 27.435 -3.196 1.00 88.50 82 GLU A CA 1
ATOM 687 C C . GLU A 1 82 ? -13.205 26.686 -3.360 1.00 88.50 82 GLU A C 1
ATOM 689 O O . GLU A 1 82 ? -13.212 25.463 -3.287 1.00 88.50 82 GLU A O 1
ATOM 694 N N . LEU A 1 83 ? -14.299 27.372 -3.690 1.00 84.06 83 LEU A N 1
ATOM 695 C CA . LEU A 1 83 ? -15.591 26.764 -4.007 1.00 84.06 83 LEU A CA 1
ATOM 696 C C . LEU A 1 83 ? -15.509 25.885 -5.254 1.00 84.06 83 LEU A C 1
ATOM 698 O O . LEU A 1 83 ? -16.146 24.840 -5.301 1.00 84.06 83 LEU A O 1
ATOM 702 N N . ARG A 1 84 ? -14.708 26.253 -6.261 1.00 84.31 84 ARG A N 1
ATOM 703 C CA . ARG A 1 84 ? -14.431 25.392 -7.420 1.00 84.31 84 ARG A CA 1
ATOM 704 C C . ARG A 1 84 ? -13.585 24.187 -7.051 1.00 84.31 84 ARG A C 1
ATOM 706 O O . ARG A 1 84 ? -13.881 23.119 -7.561 1.00 84.31 84 ARG A O 1
ATOM 713 N N . LYS A 1 85 ? -12.589 24.329 -6.173 1.00 84.31 85 LYS A N 1
ATOM 714 C CA . LYS A 1 85 ? -11.801 23.206 -5.636 1.00 84.31 85 LYS A CA 1
ATOM 715 C C . LYS A 1 85 ? -12.653 22.282 -4.775 1.00 84.31 85 LYS A C 1
ATOM 717 O O . LYS A 1 85 ? -12.530 21.070 -4.876 1.00 84.31 85 LYS A O 1
ATOM 722 N N . LEU A 1 86 ? -13.543 22.838 -3.959 1.00 80.81 86 LEU A N 1
ATOM 723 C CA . LEU A 1 86 ? -14.535 22.097 -3.190 1.00 80.81 86 LEU A CA 1
ATOM 724 C C . LEU A 1 86 ? -15.536 21.436 -4.120 1.00 80.81 86 LEU A C 1
ATOM 726 O O . LEU A 1 86 ? -15.864 20.292 -3.885 1.00 80.81 86 LEU A O 1
ATOM 730 N N . LYS A 1 87 ? -15.973 22.098 -5.194 1.00 79.06 87 LYS A N 1
ATOM 731 C CA . LYS A 1 87 ? -16.849 21.518 -6.215 1.00 79.06 87 LYS A CA 1
ATOM 732 C C . LYS A 1 87 ? -16.138 20.475 -7.066 1.00 79.06 87 LYS A C 1
ATOM 734 O O . LYS A 1 87 ? -16.812 19.561 -7.495 1.00 79.06 87 LYS A O 1
ATOM 739 N N . SER A 1 88 ? -14.838 20.586 -7.335 1.00 73.62 88 SER A N 1
ATOM 740 C CA . SER A 1 88 ? -14.075 19.579 -8.080 1.00 73.62 88 SER A CA 1
ATOM 741 C C . SER A 1 88 ? -13.733 18.390 -7.190 1.00 73.62 88 SER A C 1
ATOM 743 O O . SER A 1 88 ? -13.973 17.270 -7.593 1.00 73.62 88 SER A O 1
ATOM 745 N N . SER A 1 89 ? -13.317 18.624 -5.945 1.00 70.00 89 SER A N 1
ATOM 746 C CA . SER A 1 89 ? -13.198 17.591 -4.905 1.00 70.00 89 SER A CA 1
ATOM 747 C C . SER A 1 89 ? -14.550 16.931 -4.625 1.00 70.00 89 SER A C 1
ATOM 749 O O . SER A 1 89 ? -14.656 15.717 -4.495 1.00 70.00 89 SER A O 1
ATOM 751 N N . ALA A 1 90 ? -15.624 17.721 -4.626 1.00 63.53 90 ALA A N 1
ATOM 752 C CA . ALA A 1 90 ? -16.982 17.223 -4.563 1.00 63.53 90 ALA A CA 1
ATOM 753 C C . ALA A 1 90 ? -17.466 16.672 -5.899 1.00 63.53 90 ALA A C 1
ATOM 755 O O . ALA A 1 90 ? -18.443 15.972 -5.863 1.00 63.53 90 ALA A O 1
ATOM 756 N N . ALA A 1 91 ? -16.856 16.924 -7.055 1.00 60.16 91 ALA A N 1
ATOM 757 C CA . ALA A 1 91 ? -17.201 16.271 -8.321 1.00 60.16 91 ALA A CA 1
ATOM 758 C C . ALA A 1 91 ? -16.479 14.925 -8.428 1.00 60.16 91 ALA A C 1
ATOM 760 O O . ALA A 1 91 ? -17.051 13.972 -8.936 1.00 60.16 91 ALA A O 1
ATOM 761 N N . ASP A 1 92 ? -15.288 14.829 -7.836 1.00 56.12 92 ASP A N 1
ATOM 762 C CA . ASP A 1 92 ? -14.594 13.576 -7.551 1.00 56.12 92 ASP A CA 1
ATOM 763 C C . ASP A 1 92 ? -15.327 12.765 -6.454 1.00 56.12 92 ASP A C 1
ATOM 765 O O . ASP A 1 92 ? -15.177 11.547 -6.380 1.00 56.12 92 ASP A O 1
ATOM 769 N N . PHE A 1 93 ? -16.164 13.417 -5.627 1.00 46.25 93 PHE A N 1
ATOM 770 C CA . PHE A 1 93 ? -17.020 12.795 -4.597 1.00 46.25 93 PHE A CA 1
ATOM 771 C C . PHE A 1 93 ? -18.527 12.753 -4.946 1.00 46.25 93 PHE A C 1
ATOM 773 O O . PHE A 1 93 ? -19.301 12.053 -4.289 1.00 46.25 93 PHE A O 1
ATOM 780 N N . ILE A 1 94 ? -18.975 13.448 -5.997 1.00 48.38 94 ILE A N 1
ATOM 781 C CA . ILE A 1 94 ? -20.301 13.311 -6.605 1.00 48.38 94 ILE A CA 1
ATOM 782 C C . ILE A 1 94 ? -20.138 12.106 -7.502 1.00 48.38 94 ILE A C 1
ATOM 784 O O . ILE A 1 94 ? -19.802 12.188 -8.677 1.00 48.38 94 ILE A O 1
ATOM 788 N N . ILE A 1 95 ? -20.342 10.968 -6.855 1.00 48.00 95 ILE A N 1
ATOM 789 C CA . ILE A 1 95 ? -20.598 9.677 -7.460 1.00 48.00 95 ILE A CA 1
ATOM 790 C C . ILE A 1 95 ? -21.560 9.910 -8.636 1.00 48.00 95 ILE A C 1
ATOM 792 O O . ILE A 1 95 ? -22.725 10.259 -8.400 1.00 48.00 95 ILE A O 1
ATOM 796 N N . PRO A 1 96 ? -21.114 9.725 -9.891 1.00 46.59 96 PRO A N 1
ATOM 797 C CA . PRO A 1 96 ? -22.031 9.416 -10.966 1.00 46.59 96 PRO A CA 1
ATOM 798 C C . PRO A 1 96 ? -22.689 8.112 -10.537 1.00 46.59 96 PRO A C 1
ATOM 800 O O . PRO A 1 96 ? -22.022 7.095 -10.440 1.00 46.59 96 PRO A O 1
ATOM 803 N N . GLU A 1 97 ? -23.968 8.189 -10.180 1.00 50.56 97 GLU A N 1
ATOM 804 C CA . GLU A 1 97 ? -24.876 7.052 -10.121 1.00 50.56 97 GLU A CA 1
ATOM 805 C C . GLU A 1 97 ? -24.464 5.913 -9.161 1.00 50.56 97 GLU A C 1
ATOM 807 O O . GLU A 1 97 ? -23.486 5.196 -9.320 1.00 50.56 97 GLU A O 1
ATOM 812 N N . THR A 1 98 ? -25.294 5.631 -8.156 1.00 52.81 98 THR A N 1
ATOM 813 C CA . THR A 1 98 ? -25.134 4.454 -7.270 1.00 52.81 98 THR A CA 1
ATOM 814 C C . THR A 1 98 ? -25.022 3.098 -8.002 1.00 52.81 98 THR A C 1
ATOM 816 O O . THR A 1 98 ? -24.792 2.077 -7.351 1.00 52.81 98 THR A O 1
ATOM 819 N N . ALA A 1 99 ? -25.185 3.082 -9.329 1.00 57.38 99 ALA A N 1
ATOM 820 C CA . ALA A 1 99 ? -24.829 2.000 -10.227 1.00 57.38 99 ALA A CA 1
ATOM 821 C C . ALA A 1 99 ? -23.318 1.723 -10.229 1.00 57.38 99 ALA A C 1
ATOM 823 O O . ALA A 1 99 ? -22.966 0.589 -9.955 1.00 57.38 99 ALA A O 1
ATOM 824 N N . ASP A 1 100 ? -22.424 2.707 -10.376 1.00 62.97 100 ASP A N 1
ATOM 825 C CA . ASP A 1 100 ? -20.982 2.440 -10.534 1.00 62.97 100 ASP A CA 1
ATOM 826 C C . ASP A 1 100 ? -20.321 1.904 -9.258 1.00 62.97 100 ASP A C 1
ATOM 828 O O . ASP A 1 100 ? -19.445 1.047 -9.327 1.00 62.97 100 ASP A O 1
ATOM 832 N N . LEU A 1 101 ? -20.773 2.313 -8.067 1.00 70.00 101 LEU A N 1
ATOM 833 C CA . LEU A 1 101 ? -20.301 1.716 -6.808 1.00 70.00 101 LEU A CA 1
ATOM 834 C C . LEU A 1 101 ? -20.836 0.295 -6.601 1.00 70.00 101 LEU A C 1
ATOM 836 O O . LEU A 1 101 ? -20.122 -0.567 -6.082 1.00 70.00 101 LEU A O 1
ATOM 840 N N . LYS A 1 102 ? -22.086 0.028 -7.004 1.00 76.69 102 LYS A N 1
ATOM 841 C CA . LYS A 1 102 ? -22.656 -1.326 -6.968 1.00 76.69 102 LYS A CA 1
ATOM 842 C C . LYS A 1 102 ? -21.980 -2.220 -8.005 1.00 76.69 102 LYS A C 1
ATOM 844 O O . LYS A 1 102 ? -21.601 -3.330 -7.657 1.00 76.69 102 LYS A O 1
ATOM 849 N N . GLU A 1 103 ? -21.762 -1.728 -9.216 1.00 77.12 103 GLU A N 1
ATOM 850 C CA . GLU A 1 103 ? -21.056 -2.378 -10.321 1.00 77.12 103 GLU A CA 1
ATOM 851 C C . GLU A 1 103 ? -19.603 -2.659 -9.922 1.00 77.12 103 GLU A C 1
ATOM 853 O O . GLU A 1 103 ? -19.147 -3.798 -9.995 1.00 77.12 103 GLU A O 1
ATOM 858 N N . ALA A 1 104 ? -18.895 -1.670 -9.367 1.00 78.12 104 ALA A N 1
ATOM 859 C CA . ALA A 1 104 ? -17.547 -1.837 -8.837 1.00 78.12 104 ALA A CA 1
ATOM 860 C C . ALA A 1 104 ? -17.514 -2.876 -7.713 1.00 78.12 104 ALA A C 1
ATOM 862 O O . ALA A 1 104 ? -16.619 -3.724 -7.694 1.00 78.12 104 ALA A O 1
ATOM 863 N N . LYS A 1 105 ? -18.509 -2.882 -6.812 1.00 87.00 105 LYS A N 1
ATOM 864 C CA . LYS A 1 105 ? -18.584 -3.893 -5.753 1.00 87.00 105 LYS A CA 1
ATOM 865 C C . LYS A 1 105 ? -18.916 -5.279 -6.295 1.00 87.00 105 LYS A C 1
ATOM 867 O O . LYS A 1 105 ? -18.357 -6.259 -5.811 1.00 87.00 105 LYS A O 1
ATOM 872 N N . ILE A 1 106 ? -19.775 -5.382 -7.304 1.00 87.44 106 ILE A N 1
ATOM 873 C CA . ILE A 1 106 ? -20.091 -6.633 -8.000 1.00 87.44 106 ILE A CA 1
ATOM 874 C C . ILE A 1 106 ? -18.841 -7.165 -8.701 1.00 87.44 106 ILE A C 1
ATOM 876 O O . ILE A 1 106 ? -18.530 -8.344 -8.559 1.00 87.44 106 ILE A O 1
ATOM 880 N N . ILE A 1 107 ? -18.074 -6.312 -9.381 1.00 83.62 107 ILE A N 1
ATOM 881 C CA . ILE A 1 107 ? -16.814 -6.679 -10.035 1.00 83.62 107 ILE A CA 1
ATOM 882 C C . ILE A 1 107 ? -15.767 -7.101 -8.997 1.00 83.62 107 ILE A C 1
ATOM 884 O O . ILE A 1 107 ? -15.088 -8.110 -9.189 1.00 83.62 107 ILE A O 1
ATOM 888 N N . GLU A 1 108 ? -15.640 -6.383 -7.881 1.00 85.69 108 GLU A N 1
ATOM 889 C CA . GLU A 1 108 ? -14.734 -6.735 -6.781 1.00 85.69 108 GLU A CA 1
ATOM 890 C C . GLU A 1 108 ? -15.115 -8.087 -6.159 1.00 85.69 108 GLU A C 1
ATOM 892 O O . GLU A 1 108 ? -14.265 -8.964 -5.994 1.00 85.69 108 GLU A O 1
ATOM 897 N N . LEU A 1 109 ? -16.404 -8.299 -5.877 1.00 92.62 109 LEU A N 1
ATOM 898 C CA . LEU A 1 109 ? -16.919 -9.569 -5.373 1.00 92.62 109 LEU A CA 1
ATOM 899 C C . LEU A 1 109 ? -16.748 -10.691 -6.401 1.00 92.62 109 LEU A C 1
ATOM 901 O O . LEU A 1 109 ? -16.398 -11.802 -6.013 1.00 92.62 109 LEU A O 1
ATOM 905 N N . ALA A 1 110 ? -16.921 -10.422 -7.695 1.00 89.12 110 ALA A N 1
ATOM 906 C CA . ALA A 1 110 ? -16.700 -11.390 -8.765 1.00 89.12 110 ALA A CA 1
ATOM 907 C C . ALA A 1 110 ? -15.218 -11.768 -8.896 1.00 89.12 110 ALA A C 1
ATOM 909 O O . ALA A 1 110 ? -14.903 -12.952 -9.034 1.00 89.12 110 ALA A O 1
ATOM 910 N N . ARG A 1 111 ? -14.298 -10.800 -8.780 1.00 91.56 111 ARG A N 1
ATOM 911 C CA . ARG A 1 111 ? -12.848 -11.053 -8.713 1.00 91.56 111 ARG A CA 1
ATOM 912 C C . ARG A 1 111 ? -12.506 -11.892 -7.489 1.00 91.56 111 ARG A C 1
ATOM 914 O O . ARG A 1 111 ? -11.903 -12.947 -7.643 1.00 91.56 111 ARG A O 1
ATOM 921 N N . LYS A 1 112 ? -13.003 -11.518 -6.307 1.00 95.31 112 LYS A N 1
ATOM 922 C CA . LYS A 1 112 ? -12.804 -12.294 -5.076 1.00 95.31 112 LYS A CA 1
ATOM 923 C C . LYS A 1 112 ? -13.378 -13.707 -5.191 1.00 95.31 112 LYS A C 1
ATOM 925 O O . LYS A 1 112 ? -12.752 -14.657 -4.739 1.00 95.31 112 LYS A O 1
ATOM 930 N N . ASN A 1 113 ? -14.534 -13.880 -5.832 1.00 92.19 113 ASN A N 1
ATOM 931 C CA . ASN A 1 113 ? -15.128 -15.196 -6.075 1.00 92.19 113 ASN A CA 1
ATOM 932 C C . ASN A 1 113 ? -14.272 -16.020 -7.051 1.00 92.19 113 ASN A C 1
ATOM 934 O O . ASN A 1 113 ? -14.035 -17.201 -6.809 1.00 92.19 113 ASN A O 1
ATOM 938 N N . LYS A 1 114 ? -13.736 -15.403 -8.112 1.00 95.38 114 LYS A N 1
ATOM 939 C CA . LYS A 1 114 ? -12.781 -16.042 -9.029 1.00 95.38 114 LYS A CA 1
ATOM 940 C C . LYS A 1 114 ? -11.500 -16.455 -8.304 1.00 95.38 114 LYS A C 1
ATOM 942 O O . LYS A 1 114 ? -11.071 -17.593 -8.466 1.00 95.38 114 LYS A O 1
ATOM 947 N N . ASP A 1 115 ? -10.936 -15.588 -7.473 1.00 89.56 115 ASP A N 1
ATOM 948 C CA . ASP A 1 115 ? -9.723 -15.875 -6.705 1.00 89.56 115 ASP A CA 1
ATOM 949 C C . ASP A 1 115 ? -9.959 -16.994 -5.690 1.00 89.56 115 ASP A C 1
ATOM 951 O O . ASP A 1 115 ? -9.160 -17.925 -5.598 1.00 89.56 115 ASP A O 1
ATOM 955 N N . LEU A 1 116 ? -11.097 -16.977 -4.990 1.00 94.69 116 LEU A N 1
ATOM 956 C CA . LEU A 1 116 ? -11.510 -18.067 -4.106 1.00 94.69 116 LEU A CA 1
ATOM 957 C C . LEU A 1 116 ? -11.697 -19.380 -4.872 1.00 94.69 116 LEU A C 1
ATOM 959 O O . LEU A 1 116 ? -11.267 -20.421 -4.385 1.00 94.69 116 LEU A O 1
ATOM 963 N N . ARG A 1 117 ? -12.274 -19.359 -6.081 1.00 94.19 117 ARG A N 1
ATOM 964 C CA . ARG A 1 117 ? -12.387 -20.551 -6.942 1.00 94.19 117 ARG A CA 1
ATOM 965 C C . ARG A 1 117 ? -11.020 -21.070 -7.378 1.00 94.19 117 ARG A C 1
ATOM 967 O O . ARG A 1 117 ? -10.794 -22.276 -7.325 1.00 94.19 117 ARG A O 1
ATOM 974 N N . VAL A 1 118 ? -10.105 -20.186 -7.776 1.00 94.44 118 VAL A N 1
ATOM 975 C CA . VAL A 1 118 ? -8.734 -20.555 -8.161 1.00 94.44 118 VAL A CA 1
ATOM 976 C C . VAL A 1 118 ? -7.976 -21.128 -6.965 1.00 94.44 118 VAL A C 1
ATOM 978 O O . VAL A 1 118 ? -7.338 -22.169 -7.096 1.00 94.44 118 VAL A O 1
ATOM 981 N N . ASN A 1 119 ? -8.074 -20.505 -5.793 1.00 91.62 119 ASN A N 1
ATOM 982 C CA . ASN A 1 119 ? -7.444 -21.001 -4.573 1.00 91.62 119 ASN A CA 1
ATOM 983 C C . ASN A 1 119 ? -8.054 -22.331 -4.135 1.00 91.62 119 ASN A C 1
ATOM 985 O O . ASN A 1 119 ? -7.314 -23.259 -3.844 1.00 91.62 119 ASN A O 1
ATOM 989 N N . MET A 1 120 ? -9.378 -22.486 -4.192 1.00 93.44 120 MET A N 1
ATOM 990 C CA . MET A 1 120 ? -10.035 -23.766 -3.931 1.00 93.44 120 MET A CA 1
ATOM 991 C C . MET A 1 120 ? -9.575 -24.846 -4.916 1.00 93.44 120 MET A C 1
ATOM 993 O O . MET A 1 120 ? -9.332 -25.972 -4.499 1.00 93.44 120 MET A O 1
ATOM 997 N N . ALA A 1 121 ? -9.425 -24.534 -6.205 1.00 91.69 121 ALA A N 1
ATOM 998 C CA . ALA A 1 121 ? -8.911 -25.480 -7.194 1.00 91.69 121 ALA A CA 1
ATOM 999 C C . ALA A 1 121 ? -7.444 -25.855 -6.923 1.00 91.69 121 ALA A C 1
ATOM 1001 O O . ALA A 1 121 ? -7.092 -27.030 -7.008 1.00 91.69 121 ALA A O 1
ATOM 1002 N N . LYS A 1 122 ? -6.603 -24.887 -6.536 1.00 94.12 122 LYS A N 1
ATOM 1003 C CA . LYS A 1 122 ? -5.213 -25.129 -6.115 1.00 94.12 122 LYS A CA 1
ATOM 1004 C C . LYS A 1 122 ? -5.147 -26.003 -4.864 1.00 94.12 122 LYS A C 1
ATOM 1006 O O . LYS A 1 122 ? -4.398 -26.972 -4.858 1.00 94.12 122 LYS A O 1
ATOM 1011 N N . GLU A 1 123 ? -5.939 -25.699 -3.838 1.00 89.25 123 GLU A N 1
ATOM 1012 C CA . GLU A 1 123 ? -5.991 -26.479 -2.599 1.00 89.25 123 GLU A CA 1
ATOM 1013 C C . GLU A 1 123 ? -6.572 -27.875 -2.832 1.00 89.25 123 GLU A C 1
ATOM 1015 O O . GLU A 1 123 ? -6.026 -28.846 -2.323 1.00 89.25 123 GLU A O 1
ATOM 1020 N N . LYS A 1 124 ? -7.596 -28.026 -3.682 1.00 94.06 124 LYS A N 1
ATOM 1021 C CA . LYS A 1 124 ? -8.073 -29.346 -4.131 1.00 94.06 124 LYS A CA 1
ATOM 1022 C C . LYS A 1 124 ? -6.985 -30.110 -4.882 1.00 94.06 124 LYS A C 1
ATOM 1024 O O . LYS A 1 124 ? -6.817 -31.298 -4.642 1.00 94.06 124 LYS A O 1
ATOM 1029 N N . GLY A 1 125 ? -6.219 -29.441 -5.744 1.00 87.62 125 GLY A N 1
ATOM 1030 C CA . GLY A 1 125 ? -5.072 -30.034 -6.431 1.00 87.62 125 GLY A CA 1
ATOM 1031 C C . GLY A 1 125 ? -4.007 -30.532 -5.453 1.00 87.62 125 GLY A C 1
ATOM 1032 O O . GLY A 1 125 ? -3.591 -31.685 -5.543 1.00 87.62 125 GLY A O 1
ATOM 1033 N N . LYS A 1 126 ? -3.630 -29.705 -4.469 1.00 94.81 126 LYS A N 1
ATOM 1034 C CA . LYS A 1 126 ? -2.715 -30.101 -3.388 1.00 94.81 126 LYS A CA 1
ATOM 1035 C C . LYS A 1 126 ? -3.273 -31.265 -2.575 1.00 94.81 126 LYS A C 1
ATOM 1037 O O . LYS A 1 126 ? -2.546 -32.214 -2.310 1.00 94.81 126 LYS A O 1
ATOM 1042 N N . ASN A 1 127 ? -4.556 -31.224 -2.225 1.00 91.94 127 ASN A N 1
ATOM 1043 C CA . ASN A 1 127 ? -5.218 -32.284 -1.473 1.00 91.94 127 ASN A CA 1
ATOM 1044 C C . ASN A 1 127 ? -5.197 -33.605 -2.253 1.00 91.94 127 ASN A C 1
ATOM 1046 O O . ASN A 1 127 ? -4.766 -34.606 -1.706 1.00 91.94 127 ASN A O 1
ATOM 1050 N N . ILE A 1 128 ? -5.484 -33.598 -3.559 1.00 94.62 128 ILE A N 1
ATOM 1051 C CA . ILE A 1 128 ? -5.351 -34.790 -4.415 1.00 94.62 128 ILE A CA 1
ATOM 1052 C C . ILE A 1 128 ? -3.902 -35.298 -4.439 1.00 94.62 128 ILE A C 1
ATOM 1054 O O . ILE A 1 128 ? -3.674 -36.503 -4.350 1.00 94.62 128 ILE A O 1
ATOM 1058 N N . THR A 1 129 ? -2.902 -34.415 -4.546 1.00 90.00 129 THR A N 1
ATOM 1059 C CA . THR A 1 129 ? -1.493 -34.848 -4.518 1.00 90.00 129 THR A CA 1
ATOM 1060 C C . THR A 1 129 ? -1.076 -35.416 -3.165 1.00 90.00 129 THR A C 1
ATOM 1062 O O . THR A 1 129 ? -0.374 -36.425 -3.133 1.00 90.00 129 THR A O 1
ATOM 1065 N N . LEU A 1 130 ? -1.536 -34.811 -2.066 1.00 92.62 130 LEU A N 1
ATOM 1066 C CA . LEU A 1 130 ? -1.295 -35.286 -0.707 1.00 92.62 130 LEU A CA 1
ATOM 1067 C C . LEU A 1 130 ? -2.017 -36.607 -0.468 1.00 92.62 130 LEU A C 1
ATOM 1069 O O . LEU A 1 130 ? -1.418 -37.521 0.073 1.00 92.62 130 LEU A O 1
ATOM 1073 N N . GLN A 1 131 ? -3.252 -36.753 -0.938 1.00 94.38 131 GLN A N 1
ATOM 1074 C CA . GLN A 1 131 ? -4.024 -37.981 -0.819 1.00 94.38 131 GLN A CA 1
ATOM 1075 C C . GLN A 1 131 ? -3.363 -39.126 -1.590 1.00 94.38 131 GLN A C 1
ATOM 1077 O O . GLN A 1 131 ? -3.183 -40.194 -1.025 1.00 94.38 131 GLN A O 1
ATOM 1082 N N . ARG A 1 132 ? -2.863 -38.881 -2.809 1.00 93.00 132 ARG A N 1
ATOM 1083 C CA . ARG A 1 132 ? -2.032 -39.854 -3.548 1.00 93.00 132 ARG A CA 1
ATOM 1084 C C . ARG A 1 132 ? -0.698 -40.155 -2.867 1.00 93.00 132 ARG A C 1
ATOM 1086 O O . ARG A 1 132 ? -0.113 -41.209 -3.088 1.00 93.00 132 ARG A O 1
ATOM 1093 N N . GLN A 1 133 ? -0.129 -39.206 -2.127 1.00 93.12 133 GLN A N 1
ATOM 1094 C CA . GLN A 1 133 ? 1.091 -39.449 -1.357 1.00 93.12 133 GLN A CA 1
ATOM 1095 C C . GLN A 1 133 ? 0.791 -40.286 -0.113 1.00 93.12 133 GLN A C 1
ATOM 1097 O O . GLN A 1 133 ? 1.552 -41.195 0.179 1.00 93.12 133 GLN A O 1
ATOM 1102 N N . VAL A 1 134 ? -0.317 -40.013 0.574 1.00 91.56 134 VAL A N 1
ATOM 1103 C CA . VAL A 1 134 ? -0.802 -40.811 1.702 1.00 91.56 134 VAL A CA 1
ATOM 1104 C C . VAL A 1 134 ? -1.126 -42.227 1.245 1.00 91.56 134 VAL A C 1
ATOM 1106 O O . VAL A 1 134 ? -0.677 -43.154 1.894 1.00 91.56 134 VAL A O 1
ATOM 1109 N N . GLU A 1 135 ? -1.812 -42.395 0.117 1.00 92.62 135 GLU A N 1
ATOM 1110 C CA . GLU A 1 135 ? -2.115 -43.706 -0.470 1.00 92.62 135 GLU A CA 1
ATOM 1111 C C . GLU A 1 135 ? -0.827 -44.470 -0.804 1.00 92.62 135 GLU A C 1
ATOM 1113 O O . GLU A 1 135 ? -0.634 -45.577 -0.323 1.00 92.62 135 GLU A O 1
ATOM 1118 N N . ARG A 1 136 ? 0.142 -43.833 -1.478 1.00 91.12 136 ARG A N 1
ATOM 1119 C CA . ARG A 1 136 ? 1.459 -44.450 -1.723 1.00 91.12 136 ARG A CA 1
ATOM 1120 C C . ARG A 1 136 ? 2.205 -44.821 -0.444 1.00 91.12 136 ARG A C 1
ATOM 1122 O O . ARG A 1 136 ? 2.812 -45.879 -0.395 1.00 91.12 136 ARG A O 1
ATOM 1129 N N . LEU A 1 137 ? 2.188 -43.958 0.573 1.00 89.31 137 LEU A N 1
ATOM 1130 C CA . LEU A 1 137 ? 2.827 -44.240 1.861 1.00 89.31 137 LEU A CA 1
ATOM 1131 C C . LEU A 1 137 ? 2.081 -45.329 2.640 1.00 89.31 137 LEU A C 1
ATOM 1133 O O . LEU A 1 137 ? 2.704 -46.055 3.405 1.00 89.31 137 LEU A O 1
ATOM 1137 N N . GLN A 1 138 ? 0.763 -45.446 2.470 1.00 90.94 138 GLN A N 1
ATOM 1138 C CA . GLN A 1 138 ? -0.037 -46.533 3.024 1.00 90.94 138 GLN A CA 1
ATOM 1139 C C . GLN A 1 138 ? 0.303 -47.851 2.333 1.00 90.94 138 GLN A C 1
ATOM 1141 O O . GLN A 1 138 ? 0.568 -48.814 3.042 1.00 90.94 138 GLN A O 1
ATOM 1146 N N . ASP A 1 139 ? 0.394 -47.865 1.002 1.00 88.38 139 ASP A N 1
ATOM 1147 C CA . ASP A 1 139 ? 0.814 -49.030 0.217 1.00 88.38 139 ASP A CA 1
ATOM 1148 C C . ASP A 1 139 ? 2.252 -49.447 0.566 1.00 88.38 139 ASP A C 1
ATOM 1150 O O . ASP A 1 139 ? 2.553 -50.623 0.773 1.00 88.38 139 ASP A O 1
ATOM 1154 N N . GLU A 1 140 ? 3.154 -48.475 0.708 1.00 88.00 140 GLU A N 1
ATOM 1155 C CA . GLU A 1 140 ? 4.529 -48.709 1.145 1.00 88.00 140 GLU A CA 1
ATOM 1156 C C . GLU A 1 140 ? 4.571 -49.224 2.587 1.00 88.00 140 GLU A C 1
ATOM 1158 O O . GLU A 1 140 ? 5.322 -50.147 2.873 1.00 88.00 140 GLU A O 1
ATOM 1163 N N . LEU A 1 141 ? 3.726 -48.718 3.493 1.00 83.00 141 LEU A N 1
ATOM 1164 C CA . LEU A 1 141 ? 3.588 -49.252 4.851 1.00 83.00 141 LEU A CA 1
ATOM 1165 C C . LEU A 1 141 ? 2.975 -50.651 4.881 1.00 83.00 141 LEU A C 1
ATOM 1167 O O . LEU A 1 141 ? 3.327 -51.423 5.768 1.00 83.00 141 LEU A O 1
ATOM 1171 N N . THR A 1 142 ? 2.059 -50.998 3.976 1.00 81.25 142 THR A N 1
ATOM 1172 C CA . THR A 1 142 ? 1.520 -52.361 3.891 1.00 81.25 142 THR A CA 1
ATOM 1173 C C . THR A 1 142 ? 2.577 -53.321 3.375 1.00 81.25 142 THR A C 1
ATOM 1175 O O . THR A 1 142 ? 2.801 -54.344 4.010 1.00 81.25 142 THR A O 1
ATOM 1178 N N . VAL A 1 143 ? 3.321 -52.941 2.333 1.00 81.94 143 VAL A N 1
ATOM 1179 C CA . VAL A 1 143 ? 4.456 -53.727 1.831 1.00 81.94 143 VAL A CA 1
ATOM 1180 C C . VAL A 1 143 ? 5.544 -53.827 2.898 1.00 81.94 143 VAL A C 1
ATOM 1182 O O . VAL A 1 143 ? 6.064 -54.908 3.144 1.00 81.94 143 VAL A O 1
ATOM 1185 N N . LEU A 1 144 ? 5.858 -52.741 3.608 1.00 78.00 144 LEU A N 1
ATOM 1186 C CA . LEU A 1 144 ? 6.824 -52.762 4.702 1.00 78.00 144 LEU A CA 1
ATOM 1187 C C . LEU A 1 144 ? 6.344 -53.630 5.863 1.00 78.00 144 LEU A C 1
ATOM 1189 O O . LEU A 1 144 ? 7.138 -54.400 6.373 1.00 78.00 144 LEU A O 1
ATOM 1193 N N . LYS A 1 145 ? 5.065 -53.603 6.248 1.00 79.06 145 LYS A N 1
ATOM 1194 C CA . LYS A 1 145 ? 4.517 -54.513 7.270 1.00 79.06 145 LYS A CA 1
ATOM 1195 C C . LYS A 1 145 ? 4.534 -55.973 6.821 1.00 79.06 145 LYS A C 1
ATOM 1197 O O . LYS A 1 145 ? 4.829 -56.841 7.635 1.00 79.06 145 LYS A O 1
ATOM 1202 N N . GLU A 1 146 ? 4.259 -56.246 5.549 1.00 68.06 146 GLU A N 1
ATOM 1203 C CA . GLU A 1 146 ? 4.357 -57.588 4.965 1.00 68.06 146 GLU A CA 1
ATOM 1204 C C . GLU A 1 146 ? 5.816 -58.067 4.903 1.00 68.06 146 GLU A C 1
ATOM 1206 O O . GLU A 1 146 ? 6.111 -59.195 5.287 1.00 68.06 146 GLU A O 1
ATOM 1211 N N . THR A 1 147 ? 6.762 -57.200 4.529 1.00 61.09 147 THR A N 1
ATOM 1212 C CA . THR A 1 147 ? 8.204 -57.509 4.558 1.00 61.09 147 THR A CA 1
ATOM 1213 C C . THR A 1 147 ? 8.769 -57.584 5.979 1.00 61.09 147 THR A C 1
ATOM 1215 O O . THR A 1 147 ? 9.635 -58.410 6.235 1.00 61.09 147 THR A O 1
ATOM 1218 N N . GLN A 1 148 ? 8.239 -56.820 6.936 1.00 58.22 148 GLN A N 1
ATOM 1219 C CA . GLN A 1 148 ? 8.617 -56.861 8.352 1.00 58.22 148 GLN A CA 1
ATOM 1220 C C . GLN A 1 148 ? 8.044 -58.105 9.048 1.00 58.22 148 GLN A C 1
ATOM 1222 O O . GLN A 1 148 ? 8.688 -58.657 9.938 1.00 58.22 148 GLN A O 1
ATOM 1227 N N . ALA A 1 149 ? 6.899 -58.621 8.583 1.00 55.91 149 ALA A N 1
ATOM 1228 C CA . ALA A 1 149 ? 6.422 -59.959 8.932 1.00 55.91 149 ALA A CA 1
ATOM 1229 C C . ALA A 1 149 ? 7.343 -61.076 8.389 1.00 55.91 149 ALA A C 1
ATOM 1231 O O . ALA A 1 149 ? 7.359 -62.171 8.948 1.00 55.91 149 ALA A O 1
ATOM 1232 N N . LEU A 1 150 ? 8.150 -60.794 7.357 1.00 51.88 150 LEU A N 1
ATOM 1233 C CA . LEU A 1 150 ? 9.182 -61.683 6.801 1.00 51.88 150 LEU A CA 1
ATOM 1234 C C . LEU A 1 150 ? 10.598 -61.435 7.371 1.00 51.88 150 LEU A C 1
ATOM 1236 O O . LEU A 1 150 ? 11.465 -62.291 7.210 1.00 51.88 150 LEU A O 1
ATOM 1240 N N . SER A 1 151 ? 10.855 -60.310 8.048 1.00 45.50 151 SER A N 1
ATOM 1241 C CA . SER A 1 151 ? 12.202 -59.876 8.457 1.00 45.50 151 SER A CA 1
ATOM 1242 C C . SER A 1 151 ? 12.306 -59.527 9.945 1.00 45.50 151 SER A C 1
ATOM 1244 O O . SER A 1 151 ? 12.909 -58.520 10.323 1.00 45.50 151 SER A O 1
ATOM 1246 N N . ASN A 1 152 ? 11.737 -60.357 10.819 1.00 44.66 152 ASN A N 1
ATOM 1247 C CA . ASN A 1 152 ? 11.945 -60.232 12.261 1.00 44.66 152 ASN A CA 1
ATOM 1248 C C . ASN A 1 152 ? 13.320 -60.812 12.657 1.00 44.66 152 ASN A C 1
ATOM 1250 O O . ASN A 1 152 ? 13.408 -61.798 13.384 1.00 44.66 152 ASN A O 1
ATOM 1254 N N . VAL A 1 153 ? 14.400 -60.227 12.128 1.00 48.34 153 VAL A N 1
ATOM 1255 C CA . VAL A 1 153 ? 15.778 -60.459 12.573 1.00 48.34 153 VAL A CA 1
ATOM 1256 C C . VAL A 1 153 ? 16.533 -59.128 12.564 1.00 48.34 153 VAL A C 1
ATOM 1258 O O . VAL A 1 153 ? 16.812 -58.559 11.516 1.00 48.34 153 VAL A O 1
ATOM 1261 N N . GLN A 1 154 ? 16.901 -58.732 13.782 1.00 40.94 154 GLN A N 1
ATOM 1262 C CA . GLN A 1 154 ? 18.026 -57.884 14.181 1.00 40.94 154 GLN A CA 1
ATOM 1263 C C . GLN A 1 154 ? 17.895 -56.353 14.153 1.00 40.94 154 GLN A C 1
ATOM 1265 O O . GLN A 1 154 ? 17.751 -55.685 13.134 1.00 40.94 154 GLN A O 1
ATOM 1270 N N . SER A 1 155 ? 18.017 -55.850 15.381 1.00 42.12 155 SER A N 1
ATOM 1271 C CA . SER A 1 155 ? 18.256 -54.499 15.856 1.00 42.12 155 SER A CA 1
ATOM 1272 C C . SER A 1 155 ? 19.743 -54.108 15.803 1.00 42.12 155 SER A C 1
ATOM 1274 O O . SER A 1 155 ? 20.620 -54.953 15.647 1.00 42.12 155 SER A O 1
ATOM 1276 N N . ASP A 1 156 ? 19.967 -52.813 16.054 1.00 41.94 156 ASP A N 1
ATOM 1277 C CA . ASP A 1 156 ? 21.191 -52.177 16.570 1.00 41.94 156 ASP A CA 1
ATOM 1278 C C . ASP A 1 156 ? 22.278 -51.722 15.582 1.00 41.94 156 ASP A C 1
ATOM 1280 O O . ASP A 1 156 ? 23.345 -52.311 15.451 1.00 41.94 156 ASP A O 1
ATOM 1284 N N . SER A 1 157 ? 22.060 -50.533 15.002 1.00 42.50 157 SER A N 1
ATOM 1285 C CA . SER A 1 157 ? 23.134 -49.652 14.503 1.00 42.50 157 SER A CA 1
ATOM 1286 C C . SER A 1 157 ? 22.753 -48.161 14.619 1.00 42.50 157 SER A C 1
ATOM 1288 O O . SER A 1 157 ? 22.776 -47.412 13.644 1.00 42.50 157 SER A O 1
ATOM 1290 N N . SER A 1 158 ? 22.317 -47.716 15.805 1.00 54.69 158 SER A N 1
ATOM 1291 C CA . SER A 1 158 ? 21.618 -46.426 15.988 1.00 54.69 158 SER A CA 1
ATOM 1292 C C . SER A 1 158 ? 22.461 -45.154 15.774 1.00 54.69 158 SER A C 1
ATOM 1294 O O . SER A 1 158 ? 21.871 -44.099 15.560 1.00 54.69 158 SER A O 1
ATOM 1296 N N . ASN A 1 159 ? 23.798 -45.211 15.801 1.00 55.19 159 ASN A N 1
ATOM 1297 C CA . ASN A 1 159 ? 24.634 -44.007 15.645 1.00 55.19 159 ASN A CA 1
ATOM 1298 C C . ASN A 1 159 ? 25.092 -43.768 14.200 1.00 55.19 159 ASN A C 1
ATOM 1300 O O . ASN A 1 159 ? 24.984 -42.643 13.712 1.00 55.19 159 ASN A O 1
ATOM 1304 N N . ASP A 1 160 ? 25.480 -44.819 13.475 1.00 58.28 160 ASP A N 1
ATOM 1305 C CA . ASP A 1 160 ? 25.779 -44.707 12.041 1.00 58.28 160 ASP A CA 1
ATOM 1306 C C . ASP A 1 160 ? 24.522 -44.350 11.244 1.00 58.28 160 ASP A C 1
ATOM 1308 O O . ASP A 1 160 ? 24.596 -43.658 10.235 1.00 58.28 160 ASP A O 1
ATOM 1312 N N . ASN A 1 161 ? 23.345 -44.760 11.723 1.00 63.25 161 ASN A N 1
ATOM 1313 C CA . ASN A 1 161 ? 22.073 -44.466 11.072 1.00 63.25 161 ASN A CA 1
ATOM 1314 C C . ASN A 1 161 ? 21.745 -42.964 11.095 1.00 63.25 161 ASN A C 1
ATOM 1316 O O . ASN A 1 161 ? 21.316 -42.418 10.081 1.00 63.25 161 ASN A O 1
ATOM 1320 N N . GLU A 1 162 ? 22.016 -42.259 12.199 1.00 68.94 162 GLU A N 1
ATOM 1321 C CA . GLU A 1 162 ? 21.746 -40.818 12.271 1.00 68.94 162 GLU A CA 1
ATOM 1322 C C . GLU A 1 162 ? 22.779 -40.007 11.464 1.00 68.94 162 GLU A C 1
ATOM 1324 O O . GLU A 1 162 ? 22.406 -39.061 10.767 1.00 68.94 162 GLU A O 1
ATOM 1329 N N . GLU A 1 163 ? 24.056 -40.412 11.437 1.00 72.25 163 GLU A N 1
ATOM 1330 C CA . GLU A 1 163 ? 25.064 -39.766 10.580 1.00 72.25 163 GLU A CA 1
ATOM 1331 C C . GLU A 1 163 ? 24.811 -40.039 9.087 1.00 72.25 163 GLU A C 1
ATOM 1333 O O . GLU A 1 163 ? 24.892 -39.126 8.258 1.00 72.25 163 GLU A O 1
ATOM 1338 N N . LEU A 1 164 ? 24.438 -41.269 8.727 1.00 77.12 164 LEU A N 1
ATOM 1339 C CA . LEU A 1 164 ? 24.030 -41.621 7.366 1.00 77.12 164 LEU A CA 1
ATOM 1340 C C . LEU A 1 164 ? 22.769 -40.866 6.950 1.00 77.12 164 LEU A C 1
ATOM 1342 O O . LEU A 1 164 ? 22.685 -40.420 5.811 1.00 77.12 164 LEU A O 1
ATOM 1346 N N . LYS A 1 165 ? 21.825 -40.637 7.862 1.00 80.62 165 LYS A N 1
ATOM 1347 C CA . LYS A 1 165 ? 20.612 -39.846 7.620 1.00 80.62 165 LYS A CA 1
ATOM 1348 C C . LYS A 1 165 ? 20.909 -38.357 7.441 1.00 80.62 165 LYS A C 1
ATOM 1350 O O . LYS A 1 165 ? 20.326 -37.730 6.556 1.00 80.62 165 LYS A O 1
ATOM 1355 N N . ILE A 1 166 ? 21.859 -37.792 8.190 1.00 82.31 166 ILE A N 1
ATOM 1356 C CA . ILE A 1 166 ? 22.347 -36.417 7.977 1.00 82.31 166 ILE A CA 1
ATOM 1357 C C . ILE A 1 166 ? 23.088 -36.311 6.634 1.00 82.31 166 ILE A C 1
ATOM 1359 O O . ILE A 1 166 ? 22.839 -35.383 5.856 1.00 82.31 166 ILE A O 1
ATOM 1363 N N . LYS A 1 167 ? 23.947 -37.282 6.297 1.00 89.69 167 LYS A N 1
ATOM 1364 C CA . LYS A 1 167 ? 24.626 -37.348 4.990 1.00 89.69 167 LYS A CA 1
ATOM 1365 C C . LYS A 1 167 ? 23.630 -37.521 3.843 1.00 89.69 167 LYS A C 1
ATOM 1367 O O . LYS A 1 167 ? 23.761 -36.842 2.832 1.00 89.69 167 LYS A O 1
ATOM 1372 N N . LEU A 1 168 ? 22.589 -38.328 4.016 1.00 84.31 168 LEU A N 1
ATOM 1373 C CA . LEU A 1 168 ? 21.519 -38.527 3.039 1.00 84.31 168 LEU A CA 1
ATOM 1374 C C . LEU A 1 168 ? 20.664 -37.263 2.876 1.00 84.31 168 LEU A C 1
ATOM 1376 O O . LEU A 1 168 ? 20.340 -36.885 1.754 1.00 84.31 168 LEU A O 1
ATOM 1380 N N . SER A 1 169 ? 20.367 -36.551 3.965 1.00 82.19 169 SER A N 1
ATOM 1381 C CA . SER A 1 169 ? 19.682 -35.252 3.929 1.00 82.19 169 SER A CA 1
ATOM 1382 C C . SER A 1 169 ? 20.511 -34.185 3.201 1.00 82.19 169 SER A C 1
ATOM 1384 O O . SER A 1 169 ? 20.004 -33.515 2.302 1.00 82.19 169 SER A O 1
ATOM 1386 N N . SER A 1 170 ? 21.811 -34.082 3.503 1.00 84.81 170 SER A N 1
ATOM 1387 C CA . SER A 1 170 ? 22.717 -33.139 2.827 1.00 84.81 170 SER A CA 1
ATOM 1388 C C . SER A 1 170 ? 22.997 -33.505 1.362 1.00 84.81 170 SER A C 1
ATOM 1390 O O . SER A 1 170 ? 23.129 -32.626 0.511 1.00 84.81 170 SER A O 1
ATOM 1392 N N . ALA A 1 171 ? 23.037 -34.796 1.025 1.00 86.25 171 ALA A N 1
ATOM 1393 C CA . ALA A 1 171 ? 23.092 -35.257 -0.357 1.00 86.25 171 ALA A CA 1
ATOM 1394 C C . ALA A 1 171 ? 21.787 -34.933 -1.100 1.00 86.25 171 ALA A C 1
ATOM 1396 O O . ALA A 1 171 ? 21.834 -34.496 -2.247 1.00 86.25 171 ALA A O 1
ATOM 1397 N N . ASN A 1 172 ? 20.630 -35.069 -0.444 1.00 84.94 172 ASN A N 1
ATOM 1398 C CA . ASN A 1 172 ? 19.334 -34.725 -1.024 1.00 84.94 172 ASN A CA 1
ATOM 1399 C C . ASN A 1 172 ? 19.182 -33.221 -1.273 1.00 84.94 172 ASN A C 1
ATOM 1401 O O . ASN A 1 172 ? 18.691 -32.843 -2.336 1.00 84.94 172 ASN A O 1
ATOM 1405 N N . THR A 1 173 ? 19.638 -32.351 -0.366 1.00 86.88 173 THR A N 1
ATOM 1406 C CA . THR A 1 173 ? 19.620 -30.899 -0.613 1.00 86.88 173 THR A CA 1
ATOM 1407 C C . THR A 1 173 ? 20.533 -30.526 -1.780 1.00 86.88 173 THR A C 1
ATOM 1409 O O . THR A 1 173 ? 20.087 -29.839 -2.702 1.00 86.88 173 THR A O 1
ATOM 1412 N N . ARG A 1 174 ? 21.752 -31.078 -1.838 1.00 92.12 174 ARG A N 1
ATOM 1413 C CA . ARG A 1 174 ? 22.662 -30.905 -2.988 1.00 92.12 174 ARG A CA 1
ATOM 1414 C C . ARG A 1 174 ? 22.063 -31.421 -4.296 1.00 92.12 174 ARG A C 1
ATOM 1416 O O . ARG A 1 174 ? 22.189 -30.774 -5.329 1.00 92.12 174 ARG A O 1
ATOM 1423 N N . LEU A 1 175 ? 21.362 -32.553 -4.261 1.00 91.00 175 LEU A N 1
ATOM 1424 C CA . LEU A 1 175 ? 20.650 -33.102 -5.415 1.00 91.00 175 LEU A CA 1
ATOM 1425 C C . LEU A 1 175 ? 19.527 -32.162 -5.879 1.00 91.00 175 LEU A C 1
ATOM 1427 O O . LEU A 1 175 ? 19.347 -31.972 -7.081 1.00 91.00 175 LEU A O 1
ATOM 1431 N N . THR A 1 176 ? 18.768 -31.562 -4.956 1.00 87.38 176 THR A N 1
ATOM 1432 C CA . THR A 1 176 ? 17.721 -30.590 -5.314 1.00 87.38 176 THR A CA 1
ATOM 1433 C C . THR A 1 176 ? 18.295 -29.302 -5.894 1.00 87.38 176 THR A C 1
ATOM 1435 O O . THR A 1 176 ? 17.763 -28.795 -6.880 1.00 87.38 176 THR A O 1
ATOM 1438 N N . GLU A 1 177 ? 19.411 -28.818 -5.353 1.00 90.94 177 GLU A N 1
ATOM 1439 C CA . GLU A 1 177 ? 20.110 -27.643 -5.867 1.00 90.94 177 GLU A CA 1
ATOM 1440 C C . GLU A 1 177 ? 20.696 -27.908 -7.259 1.00 90.94 177 GLU A C 1
ATOM 1442 O O . GLU A 1 177 ? 20.466 -27.128 -8.181 1.00 90.94 177 GLU A O 1
ATOM 1447 N N . ALA A 1 178 ? 21.348 -29.057 -7.463 1.00 88.69 178 ALA A N 1
ATOM 1448 C CA . ALA A 1 178 ? 21.851 -29.472 -8.771 1.00 88.69 178 ALA A CA 1
ATOM 1449 C C . ALA A 1 178 ? 20.719 -29.637 -9.800 1.00 88.69 178 ALA A C 1
ATOM 1451 O O . ALA A 1 178 ? 20.867 -29.239 -10.954 1.00 88.69 178 ALA A O 1
ATOM 1452 N N . ARG A 1 179 ? 19.554 -30.167 -9.395 1.00 93.69 179 ARG A N 1
ATOM 1453 C CA . ARG A 1 179 ? 18.357 -30.238 -10.256 1.00 93.69 179 ARG A CA 1
ATOM 1454 C C . ARG A 1 179 ? 17.849 -28.850 -10.644 1.00 93.69 179 ARG A C 1
ATOM 1456 O O . ARG A 1 179 ? 17.481 -28.650 -11.800 1.00 93.69 179 ARG A O 1
ATOM 1463 N N . LEU A 1 180 ? 17.850 -27.898 -9.712 1.00 93.62 180 LEU A N 1
ATOM 1464 C CA . LEU A 1 180 ? 17.454 -26.517 -9.982 1.00 93.62 180 LEU A CA 1
ATOM 1465 C C . LEU A 1 180 ? 18.445 -25.823 -10.926 1.00 93.62 180 LEU A C 1
ATOM 1467 O O . LEU A 1 180 ? 18.027 -25.189 -11.893 1.00 93.62 180 LEU A O 1
ATOM 1471 N N . GLN A 1 181 ? 19.749 -25.992 -10.698 1.00 93.25 181 GLN A N 1
ATOM 1472 C CA . GLN A 1 181 ? 20.793 -25.472 -11.581 1.00 93.25 181 GLN A CA 1
ATOM 1473 C C . GLN A 1 181 ? 20.685 -26.073 -12.988 1.00 93.25 181 GLN A C 1
ATOM 1475 O O . GLN A 1 181 ? 20.714 -25.326 -13.962 1.00 93.25 181 GLN A O 1
ATOM 1480 N N . LEU A 1 182 ? 20.467 -27.388 -13.109 1.00 93.38 182 LEU A N 1
ATOM 1481 C CA . LEU A 1 182 ? 20.231 -28.067 -14.389 1.00 93.38 182 LEU A CA 1
ATOM 1482 C C . LEU A 1 182 ? 18.986 -27.519 -15.106 1.00 93.38 182 LEU A C 1
ATOM 1484 O O . LEU A 1 182 ? 18.982 -27.337 -16.322 1.00 93.38 182 LEU A O 1
ATOM 1488 N N . GLN A 1 183 ? 17.911 -27.245 -14.365 1.00 93.44 183 GLN A N 1
ATOM 1489 C CA . GLN A 1 183 ? 16.714 -26.636 -14.936 1.00 93.44 183 GLN A CA 1
ATOM 1490 C C . GLN A 1 183 ? 17.001 -25.215 -15.436 1.00 93.44 183 GLN A C 1
ATOM 1492 O O . GLN A 1 183 ? 16.548 -24.855 -16.524 1.00 93.44 183 GLN A O 1
ATOM 1497 N N . ASN A 1 184 ? 17.767 -24.428 -14.680 1.00 91.00 184 ASN A N 1
ATOM 1498 C CA . ASN A 1 184 ? 18.121 -23.063 -15.052 1.00 91.00 184 ASN A CA 1
ATOM 1499 C C . ASN A 1 184 ? 19.031 -23.033 -16.292 1.00 91.00 184 ASN A C 1
ATOM 1501 O O . ASN A 1 184 ? 18.740 -22.326 -17.253 1.00 91.00 184 ASN A O 1
ATOM 1505 N N . THR A 1 185 ? 20.068 -23.874 -16.341 1.00 90.50 185 THR A N 1
ATOM 1506 C CA . THR A 1 185 ? 20.946 -23.989 -17.518 1.00 90.50 185 THR A CA 1
ATOM 1507 C C . THR A 1 185 ? 20.191 -24.494 -18.744 1.00 90.50 185 THR A C 1
ATOM 1509 O O . THR A 1 185 ? 20.431 -24.008 -19.845 1.00 90.50 185 THR A O 1
ATOM 1512 N N . LYS A 1 186 ? 19.209 -25.391 -18.581 1.00 93.81 186 LYS A N 1
ATOM 1513 C CA . LYS A 1 186 ? 18.321 -25.819 -19.673 1.00 93.81 186 LYS A CA 1
ATOM 1514 C C . LYS A 1 186 ? 17.421 -24.684 -20.178 1.00 93.81 186 LYS A C 1
ATOM 1516 O O . LYS A 1 186 ? 17.174 -24.596 -21.382 1.00 93.81 186 LYS A O 1
ATOM 1521 N N . GLN A 1 187 ? 16.929 -23.817 -19.290 1.00 90.25 187 GLN A N 1
ATOM 1522 C CA . GLN A 1 187 ? 16.157 -22.632 -19.677 1.00 90.25 187 GLN A CA 1
ATOM 1523 C C . GLN A 1 187 ? 17.026 -21.613 -20.420 1.00 90.25 187 GLN A C 1
ATOM 1525 O O . GLN A 1 187 ? 16.611 -21.134 -21.474 1.00 90.25 187 GLN A O 1
ATOM 1530 N N . GLU A 1 188 ? 18.232 -21.328 -19.928 1.00 89.81 188 GLU A N 1
ATOM 1531 C CA . GLU A 1 188 ? 19.193 -20.454 -20.612 1.00 89.81 188 GLU A CA 1
ATOM 1532 C C . GLU A 1 188 ? 19.606 -21.024 -21.974 1.00 89.81 188 GLU A C 1
ATOM 1534 O O . GLU A 1 188 ? 19.554 -20.316 -22.979 1.00 89.81 188 GLU A O 1
ATOM 1539 N N . LEU A 1 189 ? 19.873 -22.331 -22.061 1.00 89.56 189 LEU A N 1
ATOM 1540 C CA . LEU A 1 189 ? 20.137 -23.012 -23.329 1.00 89.56 189 LEU A CA 1
ATOM 1541 C C . LEU A 1 189 ? 18.963 -22.859 -24.304 1.00 89.56 189 LEU A C 1
ATOM 1543 O O . LEU A 1 189 ? 19.176 -22.549 -25.471 1.00 89.56 189 LEU A O 1
ATOM 1547 N N . SER A 1 190 ? 17.719 -23.002 -23.838 1.00 86.44 190 SER A N 1
ATOM 1548 C CA . SER A 1 190 ? 16.534 -22.804 -24.681 1.00 86.44 190 SER A CA 1
ATOM 1549 C C . SER A 1 190 ? 16.372 -21.352 -25.146 1.00 86.44 190 SER A C 1
ATOM 1551 O O . SER A 1 190 ? 15.955 -21.128 -26.285 1.00 86.44 190 SER A O 1
ATOM 1553 N N . LYS A 1 191 ? 16.712 -20.361 -24.309 1.00 85.75 191 LYS A N 1
ATOM 1554 C CA . LYS A 1 191 ? 16.701 -18.938 -24.687 1.00 85.75 191 LYS A CA 1
ATOM 1555 C C . LYS A 1 191 ? 17.761 -18.640 -25.744 1.00 85.75 191 LYS A C 1
ATOM 1557 O O . LYS A 1 191 ? 17.431 -18.016 -26.749 1.00 85.75 191 LYS A O 1
ATOM 1562 N N . VAL A 1 192 ? 18.989 -19.124 -25.553 1.00 83.00 192 VAL A N 1
ATOM 1563 C CA . VAL A 1 192 ? 20.092 -18.972 -26.515 1.00 83.00 192 VAL A CA 1
ATOM 1564 C C . VAL A 1 192 ? 19.764 -19.687 -27.824 1.00 83.00 192 VAL A C 1
ATOM 1566 O O . VAL A 1 192 ? 19.908 -19.102 -28.892 1.00 83.00 192 VAL A O 1
ATOM 1569 N N . GLN A 1 193 ? 19.219 -20.903 -27.756 1.00 82.12 193 GLN A N 1
ATOM 1570 C CA . GLN A 1 193 ? 18.758 -21.651 -28.924 1.00 82.12 193 GLN A CA 1
ATOM 1571 C C . GLN A 1 193 ? 17.658 -20.895 -29.681 1.00 82.12 193 GLN A C 1
ATOM 1573 O O . GLN A 1 193 ? 17.684 -20.845 -30.906 1.00 82.12 193 GLN A O 1
ATOM 1578 N N . ARG A 1 194 ? 16.715 -20.259 -28.971 1.00 79.56 194 ARG A N 1
ATOM 1579 C CA . ARG A 1 194 ? 15.653 -19.440 -29.574 1.00 79.56 194 ARG A CA 1
ATOM 1580 C C . ARG A 1 194 ? 16.185 -18.131 -30.159 1.00 79.56 194 ARG A C 1
ATOM 1582 O O . ARG A 1 194 ? 15.688 -17.704 -31.194 1.00 79.56 194 ARG A O 1
ATOM 1589 N N . ALA A 1 195 ? 17.159 -17.489 -29.519 1.00 76.75 195 ALA A N 1
ATOM 1590 C CA . ALA A 1 195 ? 17.828 -16.310 -30.066 1.00 76.75 195 ALA A CA 1
ATOM 1591 C C . ALA A 1 195 ? 18.565 -16.673 -31.361 1.00 76.75 195 ALA A C 1
ATOM 1593 O O . ALA A 1 195 ? 18.329 -16.053 -32.392 1.00 76.75 195 ALA A O 1
ATOM 1594 N N . LEU A 1 196 ? 19.339 -17.759 -31.341 1.00 74.69 196 LEU A N 1
ATOM 1595 C CA . LEU A 1 196 ? 20.018 -18.275 -32.523 1.00 74.69 196 LEU A CA 1
ATOM 1596 C C . LEU A 1 196 ? 19.019 -18.683 -33.614 1.00 74.69 196 LEU A C 1
ATOM 1598 O O . LEU A 1 196 ? 19.219 -18.342 -34.767 1.00 74.69 196 LEU A O 1
ATOM 1602 N N . GLN A 1 197 ? 17.900 -19.325 -33.273 1.00 74.06 197 GLN A N 1
ATOM 1603 C CA . GLN A 1 197 ? 16.856 -19.680 -34.240 1.00 74.06 197 GLN A CA 1
ATOM 1604 C C . GLN A 1 197 ? 16.166 -18.453 -34.858 1.00 74.06 197 GLN A C 1
ATOM 1606 O O . GLN A 1 197 ? 15.801 -18.490 -36.028 1.00 74.06 197 GLN A O 1
ATOM 1611 N N . LYS A 1 198 ? 16.032 -17.342 -34.122 1.00 71.25 198 LYS A N 1
ATOM 1612 C CA . LYS A 1 198 ? 15.533 -16.072 -34.676 1.00 71.25 198 LYS A CA 1
ATOM 1613 C C . LYS A 1 198 ? 16.515 -15.450 -35.670 1.00 71.25 198 LYS A C 1
ATOM 1615 O O . LYS A 1 198 ? 16.079 -14.989 -36.725 1.00 71.25 198 LYS A O 1
ATOM 1620 N N . GLU A 1 199 ? 17.811 -15.497 -35.367 1.00 70.56 199 GLU A N 1
ATOM 1621 C CA . GLU A 1 199 ? 18.881 -15.065 -36.282 1.00 70.56 199 GLU A CA 1
ATOM 1622 C C . GLU A 1 199 ? 19.003 -15.995 -37.503 1.00 70.56 199 GLU A C 1
ATOM 1624 O O . GLU A 1 199 ? 19.302 -15.561 -38.616 1.00 70.56 199 GLU A O 1
ATOM 1629 N N . VAL A 1 200 ? 18.708 -17.282 -37.308 1.00 64.38 200 VAL A N 1
ATOM 1630 C CA . VAL A 1 200 ? 18.808 -18.332 -38.326 1.00 64.38 200 VAL A CA 1
ATOM 1631 C C . VAL A 1 200 ? 17.553 -18.448 -39.210 1.00 64.38 200 VAL A C 1
ATOM 1633 O O . VAL A 1 200 ? 17.626 -18.870 -40.364 1.00 64.38 200 VAL A O 1
ATOM 1636 N N . GLY A 1 201 ? 16.398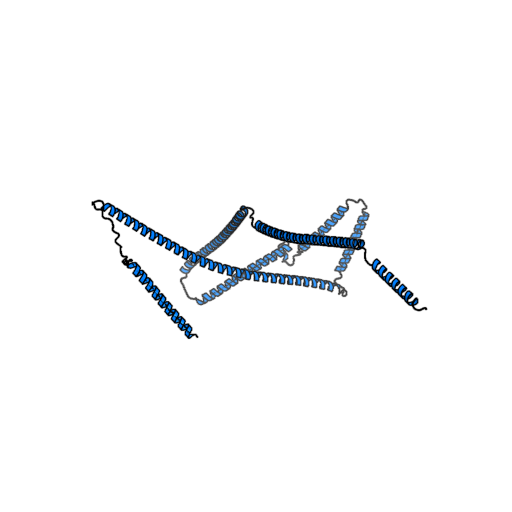 -18.012 -38.710 1.00 62.12 201 GLY A N 1
ATOM 1637 C CA . GLY A 1 201 ? 15.090 -18.233 -39.323 1.00 62.12 201 GLY A CA 1
ATOM 1638 C C . GLY A 1 201 ? 14.491 -19.597 -38.963 1.00 62.12 201 GLY A C 1
ATOM 1639 O O . GLY A 1 201 ? 15.196 -20.593 -38.804 1.00 62.12 201 GLY A O 1
ATOM 1640 N N . ASP A 1 202 ? 13.159 -19.651 -38.864 1.00 65.25 202 ASP A N 1
ATOM 1641 C CA . ASP A 1 202 ? 12.412 -20.787 -38.295 1.00 65.25 202 ASP A CA 1
ATOM 1642 C C . ASP A 1 202 ? 12.527 -22.110 -39.085 1.00 65.25 202 ASP A C 1
ATOM 1644 O O . ASP A 1 202 ? 12.119 -23.157 -38.588 1.00 65.25 202 ASP A O 1
ATOM 1648 N N . ASN A 1 203 ? 13.131 -22.091 -40.280 1.00 57.56 203 ASN A N 1
ATOM 1649 C CA . ASN A 1 203 ? 13.145 -23.215 -41.224 1.00 57.56 203 ASN A CA 1
ATOM 1650 C C . ASN A 1 203 ? 14.491 -23.960 -41.340 1.00 57.56 203 ASN A C 1
ATOM 1652 O O . ASN A 1 203 ? 14.597 -24.871 -42.161 1.00 57.56 203 ASN A O 1
ATOM 1656 N N . THR A 1 204 ? 15.511 -23.630 -40.533 1.00 59.44 204 THR A N 1
ATOM 1657 C CA . THR A 1 204 ? 16.812 -24.330 -40.584 1.00 59.44 204 THR A CA 1
ATOM 1658 C C . THR A 1 204 ? 17.114 -25.040 -39.259 1.00 59.44 204 THR A C 1
ATOM 1660 O O . THR A 1 204 ? 17.214 -24.382 -38.222 1.00 59.44 204 THR A O 1
ATOM 1663 N N . PRO A 1 205 ? 17.292 -26.376 -39.245 1.00 63.44 205 PRO A N 1
ATOM 1664 C CA . PRO A 1 205 ? 17.647 -27.087 -38.025 1.00 63.44 205 PRO A CA 1
ATOM 1665 C C . PRO A 1 205 ? 19.065 -26.696 -37.591 1.00 63.44 205 PRO A C 1
ATOM 1667 O O . PRO A 1 205 ? 20.025 -26.864 -38.342 1.00 63.44 205 PRO A O 1
ATOM 1670 N N . LEU A 1 206 ? 19.196 -26.208 -36.355 1.00 62.97 206 LEU A N 1
ATOM 1671 C CA . LEU A 1 206 ? 20.457 -25.738 -35.754 1.00 62.97 206 LEU A CA 1
ATOM 1672 C C . LEU A 1 206 ? 21.578 -26.794 -35.775 1.00 62.97 206 LEU A C 1
ATOM 1674 O O . LEU A 1 206 ? 22.759 -26.454 -35.766 1.00 62.97 206 LEU A O 1
ATOM 1678 N N . THR A 1 207 ? 21.216 -28.074 -35.885 1.00 66.50 207 THR A N 1
ATOM 1679 C CA . THR A 1 207 ? 22.150 -29.191 -36.072 1.00 66.50 207 THR A CA 1
ATOM 1680 C C . THR A 1 207 ? 22.962 -29.082 -37.364 1.00 66.50 207 THR A C 1
ATOM 1682 O O . THR A 1 207 ? 24.117 -29.489 -37.371 1.00 66.50 207 THR A O 1
ATOM 1685 N N . LYS A 1 208 ? 22.425 -28.485 -38.438 1.00 62.31 208 LYS A N 1
ATOM 1686 C CA . LYS A 1 208 ? 23.146 -28.275 -39.709 1.00 62.31 208 LYS A CA 1
ATOM 1687 C C . LYS A 1 208 ? 24.100 -27.078 -39.692 1.00 62.31 208 LYS A C 1
ATOM 1689 O O . LYS A 1 208 ? 24.907 -26.955 -40.603 1.00 62.31 208 LYS A O 1
ATOM 1694 N N . ILE A 1 209 ? 24.002 -26.201 -38.694 1.00 61.56 209 ILE A N 1
ATOM 1695 C CA . ILE A 1 209 ? 24.855 -25.007 -38.547 1.00 61.56 209 ILE A CA 1
ATOM 1696 C C . ILE A 1 209 ? 26.034 -25.301 -37.620 1.00 61.56 209 ILE A C 1
ATOM 1698 O O . ILE A 1 209 ? 27.122 -24.785 -37.834 1.00 61.56 209 ILE A O 1
ATOM 1702 N N . LEU A 1 210 ? 25.837 -26.181 -36.632 1.00 62.12 210 LEU A N 1
ATOM 1703 C CA . LEU A 1 210 ? 26.912 -26.652 -35.754 1.00 62.12 210 LEU A CA 1
ATOM 1704 C C . LEU A 1 210 ? 27.963 -27.524 -36.461 1.00 62.12 210 LEU A C 1
ATOM 1706 O O . LEU A 1 210 ? 29.051 -27.696 -35.926 1.00 62.12 210 LEU A O 1
ATOM 1710 N N . HIS A 1 211 ? 27.657 -28.094 -37.629 1.00 65.19 211 HIS A N 1
ATOM 1711 C CA . HIS A 1 211 ? 28.653 -28.813 -38.423 1.00 65.19 211 HIS A CA 1
ATOM 1712 C C . HIS A 1 211 ? 29.507 -27.791 -39.190 1.00 65.19 211 HIS A C 1
ATOM 1714 O O . HIS A 1 211 ? 28.981 -27.055 -40.021 1.00 65.19 211 HIS A O 1
ATOM 1720 N N . GLU A 1 212 ? 30.817 -27.765 -38.930 1.00 53.22 212 GLU A N 1
ATOM 1721 C CA . GLU A 1 212 ? 31.791 -26.761 -39.416 1.00 53.22 212 GLU A CA 1
ATOM 1722 C C . GLU A 1 212 ? 31.896 -26.619 -40.952 1.00 53.22 212 GLU A C 1
ATOM 1724 O O . GLU A 1 212 ? 32.523 -25.687 -41.443 1.00 53.22 212 GLU A O 1
ATOM 1729 N N . GLN A 1 213 ? 31.245 -27.490 -41.731 1.00 51.50 213 GLN A N 1
ATOM 1730 C CA . GLN A 1 213 ? 31.156 -27.412 -43.199 1.00 51.50 213 GLN A CA 1
ATOM 1731 C C . GLN A 1 213 ? 29.816 -26.848 -43.703 1.00 51.50 213 GLN A C 1
ATOM 1733 O O . GLN A 1 213 ? 29.360 -27.160 -44.804 1.00 51.50 213 GLN A O 1
ATOM 1738 N N . SER A 1 214 ? 29.142 -26.032 -42.896 1.00 55.28 214 SER A N 1
ATOM 1739 C CA . SER A 1 214 ? 27.913 -25.364 -43.312 1.00 55.28 214 SER A CA 1
ATOM 1740 C C . SER A 1 214 ? 28.247 -24.048 -44.014 1.00 55.28 214 SER A C 1
ATOM 1742 O O . SER A 1 214 ? 28.635 -23.077 -43.373 1.00 55.28 214 SER A O 1
ATOM 1744 N N . ASN A 1 215 ? 28.048 -23.982 -45.336 1.00 57.25 215 ASN A N 1
ATOM 1745 C CA . ASN A 1 215 ? 28.156 -22.758 -46.154 1.00 57.25 215 ASN A CA 1
ATOM 1746 C C . ASN A 1 215 ? 27.029 -21.738 -45.860 1.00 57.25 215 ASN A C 1
ATOM 1748 O O . ASN A 1 215 ? 26.569 -21.017 -46.749 1.00 57.25 215 ASN A O 1
ATOM 1752 N N . TRP A 1 216 ? 26.527 -21.715 -44.627 1.00 58.59 216 TRP A N 1
ATOM 1753 C CA . TRP A 1 216 ? 25.342 -20.975 -44.234 1.00 58.59 216 TRP A CA 1
ATOM 1754 C C . TRP A 1 216 ? 25.692 -19.494 -44.040 1.00 58.59 216 TRP A C 1
ATOM 1756 O O . TRP A 1 216 ? 26.253 -19.082 -43.028 1.00 58.59 216 TRP A O 1
ATOM 1766 N N . LYS A 1 217 ? 25.390 -18.689 -45.062 1.00 63.38 217 LYS A N 1
ATOM 1767 C CA . LYS A 1 217 ? 25.520 -17.228 -45.056 1.00 63.38 217 LYS A CA 1
ATOM 1768 C C . LYS A 1 217 ? 24.260 -16.656 -44.413 1.00 63.38 217 LYS A C 1
ATOM 1770 O O . LYS A 1 217 ? 23.169 -16.868 -44.927 1.00 63.38 217 LYS A O 1
ATOM 1775 N N . GLY A 1 218 ? 24.398 -16.018 -43.253 1.00 70.69 218 GLY A N 1
ATOM 1776 C CA . GLY A 1 218 ? 23.268 -15.717 -42.373 1.00 70.69 218 GLY A CA 1
ATOM 1777 C C . GLY A 1 218 ? 22.120 -14.928 -43.011 1.00 70.69 218 GLY A C 1
ATOM 1778 O O . GLY A 1 218 ? 22.306 -14.173 -43.965 1.00 70.69 218 GLY A O 1
ATOM 1779 N N . ARG A 1 219 ? 20.920 -15.045 -42.426 1.00 68.19 219 ARG A N 1
ATOM 1780 C CA . ARG A 1 219 ? 19.680 -14.403 -42.900 1.00 68.19 219 ARG A CA 1
ATOM 1781 C C . ARG A 1 219 ? 19.814 -12.891 -43.093 1.00 68.19 219 ARG A C 1
ATOM 1783 O O . ARG A 1 219 ? 19.235 -12.339 -44.022 1.00 68.19 219 ARG A O 1
ATOM 1790 N N . ALA A 1 220 ? 20.587 -12.211 -42.247 1.00 69.00 220 ALA A N 1
ATOM 1791 C CA . ALA A 1 220 ? 20.861 -10.782 -42.402 1.00 69.00 220 ALA A CA 1
ATOM 1792 C C . ALA A 1 220 ? 21.572 -10.466 -43.734 1.00 69.00 220 ALA A C 1
ATOM 1794 O O . ALA A 1 220 ? 21.239 -9.483 -44.393 1.00 69.00 220 ALA A O 1
ATOM 1795 N N . GLN A 1 221 ? 22.494 -11.332 -44.163 1.00 73.38 221 GLN A N 1
ATOM 1796 C CA . GLN A 1 221 ? 23.211 -11.204 -45.430 1.00 73.38 221 GLN A CA 1
ATOM 1797 C C . GLN A 1 221 ? 22.302 -11.530 -46.621 1.00 73.38 221 GLN A C 1
ATOM 1799 O O . GLN A 1 221 ? 22.311 -10.808 -47.614 1.00 73.38 221 GLN A O 1
ATOM 1804 N N . GLU A 1 222 ? 21.465 -12.562 -46.511 1.00 75.06 222 GLU A N 1
ATOM 1805 C CA . GLU A 1 222 ? 20.490 -12.913 -47.551 1.00 75.06 222 GLU A CA 1
ATOM 1806 C C . GLU A 1 222 ? 19.425 -11.818 -47.739 1.00 75.06 222 GLU A C 1
ATOM 1808 O O . GLU A 1 222 ? 19.126 -11.423 -48.866 1.00 75.06 222 GLU A O 1
ATOM 1813 N N . ILE A 1 223 ? 18.915 -11.243 -46.643 1.00 78.06 223 ILE A N 1
ATOM 1814 C CA . ILE A 1 223 ? 17.996 -10.096 -46.682 1.00 78.06 223 ILE A CA 1
ATOM 1815 C C . ILE A 1 223 ? 18.664 -8.886 -47.336 1.00 78.06 223 ILE A C 1
ATOM 1817 O O . ILE A 1 223 ? 18.006 -8.173 -48.092 1.00 78.06 223 ILE A O 1
ATOM 1821 N N . GLN A 1 224 ? 19.945 -8.639 -47.063 1.00 82.00 224 GLN A N 1
ATOM 1822 C CA . GLN A 1 224 ? 20.672 -7.539 -47.689 1.00 82.00 224 GLN A CA 1
ATOM 1823 C C . GLN A 1 224 ? 20.789 -7.743 -49.205 1.00 82.00 224 GLN A C 1
ATOM 1825 O O . GLN A 1 224 ? 20.414 -6.855 -49.968 1.00 82.00 224 GLN A O 1
ATOM 1830 N N . VAL A 1 225 ? 21.188 -8.941 -49.643 1.00 83.31 225 VAL A N 1
ATOM 1831 C CA . VAL A 1 225 ? 21.278 -9.291 -51.071 1.00 83.31 225 VAL A CA 1
ATOM 1832 C C . VAL A 1 225 ? 19.918 -9.158 -51.763 1.00 83.31 225 VAL A C 1
ATOM 1834 O O . VAL A 1 225 ? 19.834 -8.595 -52.854 1.00 83.31 225 VAL A O 1
ATOM 1837 N N . LEU A 1 226 ? 18.835 -9.621 -51.131 1.00 83.38 226 LEU A N 1
ATOM 1838 C CA . LEU A 1 226 ? 17.481 -9.485 -51.675 1.00 83.38 226 LEU A CA 1
ATOM 1839 C C . LEU A 1 226 ? 17.020 -8.022 -51.732 1.00 83.38 226 LEU A C 1
ATOM 1841 O O . LEU A 1 226 ? 16.397 -7.623 -52.714 1.00 83.38 226 LEU A O 1
ATOM 1845 N N . LYS A 1 227 ? 17.343 -7.199 -50.728 1.00 83.38 227 LYS A N 1
ATOM 1846 C CA . LYS A 1 227 ? 17.046 -5.757 -50.743 1.00 83.38 227 LYS A CA 1
ATOM 1847 C C . LYS A 1 227 ? 17.769 -5.039 -51.878 1.00 83.38 227 LYS A C 1
ATOM 1849 O O . LYS A 1 227 ? 17.157 -4.191 -52.525 1.00 83.38 227 LYS A O 1
ATOM 1854 N N . ASP A 1 228 ? 19.027 -5.383 -52.133 1.00 81.00 228 ASP A N 1
ATOM 1855 C CA . ASP A 1 228 ? 19.801 -4.797 -53.227 1.00 81.00 228 ASP A CA 1
ATOM 1856 C C . ASP A 1 228 ? 19.253 -5.246 -54.593 1.00 81.00 228 ASP A C 1
ATOM 18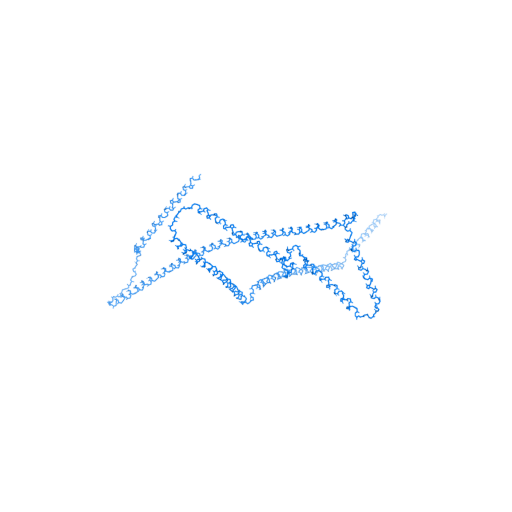58 O O . ASP A 1 228 ? 19.056 -4.409 -55.471 1.00 81.00 228 ASP A O 1
ATOM 1862 N N . LYS A 1 229 ? 18.847 -6.517 -54.735 1.00 87.38 229 LYS A N 1
ATOM 1863 C CA . LYS A 1 229 ? 18.153 -7.021 -55.938 1.00 87.38 229 LYS A CA 1
ATOM 1864 C C . LYS A 1 229 ? 16.817 -6.313 -56.187 1.00 87.38 229 LYS A C 1
ATOM 1866 O O . LYS A 1 229 ? 16.476 -5.991 -57.321 1.00 87.38 229 LYS A O 1
ATOM 1871 N N . VAL A 1 230 ? 16.045 -6.059 -55.128 1.00 86.94 230 VAL A N 1
ATOM 1872 C CA . VAL A 1 230 ? 14.773 -5.323 -55.214 1.00 86.94 230 VAL A CA 1
ATOM 1873 C C . VAL A 1 230 ? 15.007 -3.862 -55.588 1.00 86.94 230 VAL A C 1
ATOM 1875 O O . VAL A 1 230 ? 14.205 -3.310 -56.336 1.00 86.94 230 VAL A O 1
ATOM 1878 N N . ARG A 1 231 ? 16.083 -3.232 -55.099 1.00 85.69 231 ARG A N 1
ATOM 1879 C CA . ARG A 1 231 ? 16.468 -1.873 -55.506 1.00 85.69 231 ARG A CA 1
ATOM 1880 C C . ARG A 1 231 ? 16.809 -1.842 -56.996 1.00 85.69 231 ARG A C 1
ATOM 1882 O O . ARG A 1 231 ? 16.194 -1.081 -57.723 1.00 85.69 231 ARG A O 1
ATOM 1889 N N . GLU A 1 232 ? 17.642 -2.770 -57.458 1.00 84.19 232 GLU A N 1
ATOM 1890 C CA . GLU A 1 232 ? 18.026 -2.902 -58.869 1.00 84.19 232 GLU A CA 1
ATOM 1891 C C . GLU A 1 232 ? 16.818 -3.124 -59.799 1.00 84.19 232 GLU A C 1
ATOM 1893 O O . GLU A 1 232 ? 16.707 -2.508 -60.857 1.00 84.19 232 GLU A O 1
ATOM 1898 N N . LEU A 1 233 ? 15.874 -3.985 -59.405 1.00 83.62 233 LEU A N 1
ATOM 1899 C CA . LEU A 1 233 ? 14.653 -4.225 -60.180 1.00 83.62 233 LEU A CA 1
ATOM 1900 C C . LEU A 1 233 ? 13.705 -3.022 -60.161 1.00 83.62 233 LEU A C 1
ATOM 1902 O O . LEU A 1 233 ? 13.073 -2.735 -61.175 1.00 83.62 233 LEU A O 1
ATOM 1906 N N . LYS A 1 234 ? 13.613 -2.304 -59.037 1.00 79.31 234 LYS A N 1
ATOM 1907 C CA . LYS A 1 234 ? 12.858 -1.047 -58.964 1.00 79.31 234 LYS A CA 1
ATOM 1908 C C . LYS A 1 234 ? 13.476 0.015 -59.862 1.00 79.31 234 LYS A C 1
ATOM 1910 O O . LYS A 1 234 ? 12.730 0.648 -60.596 1.00 79.31 234 LYS A O 1
ATOM 1915 N N . ASP A 1 235 ? 14.798 0.143 -59.861 1.00 81.06 235 ASP A N 1
ATOM 1916 C CA . ASP A 1 235 ? 15.528 1.083 -60.711 1.00 81.06 235 ASP A CA 1
ATOM 1917 C C . ASP A 1 235 ? 15.365 0.730 -62.200 1.00 81.06 235 ASP A C 1
ATOM 1919 O O . ASP A 1 235 ? 15.157 1.605 -63.034 1.00 81.06 235 ASP A O 1
ATOM 1923 N N . LYS A 1 236 ? 15.336 -0.563 -62.551 1.00 82.44 236 LYS A N 1
ATOM 1924 C CA . LYS A 1 236 ? 14.998 -1.021 -63.912 1.00 82.44 236 LYS A CA 1
ATOM 1925 C C . LYS A 1 236 ? 13.553 -0.692 -64.302 1.00 82.44 236 LYS A C 1
ATOM 1927 O O . LYS A 1 236 ? 13.307 -0.266 -65.428 1.00 82.44 236 LYS A O 1
ATOM 1932 N N . ILE A 1 237 ? 12.594 -0.863 -63.389 1.00 78.19 237 ILE A N 1
ATOM 1933 C CA . ILE A 1 237 ? 11.183 -0.532 -63.636 1.00 78.19 237 ILE A CA 1
ATOM 1934 C C . ILE A 1 237 ? 10.984 0.979 -63.763 1.00 78.19 237 ILE A C 1
ATOM 1936 O O . ILE A 1 237 ? 10.221 1.396 -64.626 1.00 78.19 237 ILE A O 1
ATOM 1940 N N . THR A 1 238 ? 11.654 1.811 -62.964 1.00 73.19 238 THR A N 1
ATOM 1941 C CA . THR A 1 238 ? 11.564 3.275 -63.102 1.00 73.19 238 THR A CA 1
ATOM 1942 C C . THR A 1 238 ? 12.182 3.747 -64.416 1.00 73.19 238 THR A C 1
ATOM 1944 O O . THR A 1 238 ? 11.612 4.624 -65.062 1.00 73.19 238 THR A O 1
ATOM 1947 N N . LEU A 1 239 ? 13.266 3.111 -64.872 1.00 69.69 239 LEU A N 1
ATOM 1948 C CA . LEU A 1 239 ? 13.865 3.372 -66.183 1.00 69.69 239 LEU A CA 1
ATOM 1949 C C . LEU A 1 239 ? 12.909 3.014 -67.338 1.00 69.69 239 LEU A C 1
ATOM 1951 O O . LEU A 1 239 ? 12.690 3.818 -68.240 1.00 69.69 239 LEU A O 1
ATOM 1955 N N . LEU A 1 240 ? 12.277 1.836 -67.280 1.00 66.38 240 LEU A N 1
ATOM 1956 C CA . LEU A 1 240 ? 11.313 1.368 -68.289 1.00 66.38 240 LEU A CA 1
ATOM 1957 C C . LEU A 1 240 ? 9.981 2.140 -68.244 1.00 66.38 240 LEU A C 1
ATOM 1959 O O . LEU A 1 240 ? 9.382 2.425 -69.281 1.00 66.38 240 LEU A O 1
ATOM 1963 N N . SER A 1 241 ? 9.534 2.525 -67.048 1.00 58.44 241 SER A N 1
ATOM 1964 C CA . SER A 1 241 ? 8.334 3.337 -66.816 1.00 58.44 241 SER A CA 1
ATOM 1965 C C . SER A 1 241 ? 8.508 4.763 -67.341 1.00 58.44 241 SER A C 1
ATOM 1967 O O . SER A 1 241 ? 7.574 5.323 -67.913 1.00 58.44 241 SER A O 1
ATOM 1969 N N . ASN A 1 242 ? 9.697 5.351 -67.191 1.00 52.91 242 ASN A N 1
ATOM 1970 C CA . ASN A 1 242 ? 9.997 6.684 -67.719 1.00 52.91 242 ASN A CA 1
ATOM 1971 C C . ASN A 1 242 ? 10.311 6.674 -69.227 1.00 52.91 242 ASN A C 1
ATOM 1973 O O . ASN A 1 242 ? 10.231 7.720 -69.865 1.00 52.91 242 ASN A O 1
ATOM 1977 N N . GLY A 1 243 ? 10.594 5.506 -69.815 1.00 48.41 243 GLY A N 1
ATOM 1978 C CA . GLY A 1 243 ? 10.839 5.333 -71.251 1.00 48.41 243 GLY A CA 1
ATOM 1979 C C . GLY A 1 243 ? 9.587 5.275 -72.139 1.00 48.41 243 GLY A C 1
ATOM 1980 O O . GLY A 1 243 ? 9.699 5.385 -73.355 1.00 48.41 243 GLY A O 1
ATOM 1981 N N . SER A 1 244 ? 8.373 5.160 -71.586 1.00 45.97 244 SER A N 1
ATOM 1982 C CA . SER A 1 244 ? 7.146 5.000 -72.398 1.00 45.97 244 SER A CA 1
ATOM 1983 C C . SER A 1 244 ? 6.549 6.307 -72.960 1.00 45.97 244 SER A C 1
ATOM 1985 O O . SER A 1 244 ? 5.398 6.312 -73.397 1.00 45.97 244 SER A O 1
ATOM 1987 N N . ARG A 1 245 ? 7.280 7.435 -72.963 1.00 42.81 245 ARG A N 1
ATOM 1988 C CA . ARG A 1 245 ? 6.774 8.727 -73.489 1.00 42.81 245 ARG A CA 1
ATOM 1989 C C . ARG A 1 245 ? 7.740 9.527 -74.372 1.00 42.81 245 ARG A C 1
ATOM 1991 O O . ARG A 1 245 ? 7.473 10.700 -74.615 1.00 42.81 245 ARG A O 1
ATOM 1998 N N . ALA A 1 246 ? 8.801 8.927 -74.905 1.00 41.12 246 ALA A N 1
ATOM 1999 C CA . ALA A 1 246 ? 9.672 9.619 -75.853 1.00 41.12 246 ALA A CA 1
ATOM 2000 C C . ALA A 1 246 ? 10.067 8.695 -77.010 1.00 41.12 246 ALA A C 1
ATOM 2002 O O . ALA A 1 246 ? 10.926 7.832 -76.885 1.00 41.12 246 ALA A O 1
ATOM 2003 N N . SER A 1 247 ? 9.402 8.891 -78.147 1.00 47.94 247 SER A N 1
ATOM 2004 C CA . SER A 1 247 ? 9.902 8.481 -79.455 1.00 47.94 247 SER A CA 1
ATOM 2005 C C . SER A 1 247 ? 11.116 9.355 -79.778 1.00 47.94 247 SER A C 1
ATOM 2007 O O . SER A 1 247 ? 10.938 10.534 -80.077 1.00 47.94 247 SER A O 1
ATOM 2009 N N . GLY A 1 248 ? 12.325 8.803 -79.690 1.00 45.06 248 GLY A N 1
ATOM 2010 C CA . GLY A 1 248 ? 13.564 9.504 -80.030 1.00 45.06 248 GLY A CA 1
ATOM 2011 C C . GLY A 1 248 ? 14.779 8.578 -79.972 1.00 45.06 248 GLY A C 1
ATOM 2012 O O . GLY A 1 248 ? 15.142 8.115 -78.899 1.00 45.06 248 GLY A O 1
ATOM 2013 N N . ASP A 1 249 ? 15.320 8.281 -81.154 1.00 47.16 249 ASP A N 1
ATOM 2014 C CA . ASP A 1 249 ? 16.634 7.720 -81.499 1.00 47.16 249 ASP A CA 1
ATOM 2015 C C . ASP A 1 249 ? 17.329 6.733 -80.537 1.00 47.16 249 ASP A C 1
ATOM 2017 O O . ASP A 1 249 ? 18.039 7.079 -79.594 1.00 47.16 249 ASP A O 1
ATOM 2021 N N . VAL A 1 250 ? 17.241 5.455 -80.921 1.00 53.81 250 VAL A N 1
ATOM 2022 C CA . VAL A 1 250 ? 17.904 4.280 -80.323 1.00 53.81 250 VAL A CA 1
ATOM 2023 C C . VAL A 1 250 ? 19.423 4.465 -80.134 1.00 53.81 250 VAL A C 1
ATOM 2025 O O . VAL A 1 250 ? 19.988 3.944 -79.176 1.00 53.81 250 VAL A O 1
ATOM 2028 N N . ASN A 1 251 ? 20.078 5.270 -80.974 1.00 53.69 251 ASN A N 1
ATOM 2029 C CA . ASN A 1 251 ? 21.531 5.475 -80.932 1.00 53.69 251 ASN A CA 1
ATOM 2030 C C . ASN A 1 251 ? 22.003 6.408 -79.801 1.00 53.69 251 ASN A C 1
ATOM 2032 O O . ASN A 1 251 ? 23.154 6.322 -79.373 1.00 53.69 251 ASN A O 1
ATOM 2036 N N . GLU A 1 252 ? 21.150 7.306 -79.301 1.00 55.25 252 GLU A N 1
ATOM 2037 C CA . GLU A 1 252 ? 21.522 8.220 -78.209 1.00 55.25 252 GLU A CA 1
ATOM 2038 C C . GLU A 1 252 ? 21.398 7.537 -76.839 1.00 55.25 252 GLU A C 1
ATOM 2040 O O . GLU A 1 252 ? 22.214 7.765 -75.945 1.00 55.25 252 GLU A O 1
ATOM 2045 N N . ILE A 1 253 ? 20.443 6.612 -76.713 1.00 56.44 253 ILE A N 1
ATOM 2046 C CA . ILE A 1 253 ? 20.247 5.777 -75.522 1.00 56.44 253 ILE A CA 1
ATOM 2047 C C . ILE A 1 253 ? 21.363 4.732 -75.405 1.00 56.44 253 ILE A C 1
ATOM 2049 O O . ILE A 1 253 ? 21.871 4.511 -74.308 1.00 56.44 253 ILE A O 1
ATOM 2053 N N . GLU A 1 254 ? 21.800 4.134 -76.518 1.00 55.06 254 GLU A N 1
ATOM 2054 C CA . GLU A 1 254 ? 22.915 3.177 -76.527 1.00 55.06 254 GLU A CA 1
ATOM 2055 C C . GLU A 1 254 ? 24.250 3.853 -76.170 1.00 55.06 254 GLU A C 1
ATOM 2057 O O . GLU A 1 254 ? 25.028 3.322 -75.379 1.00 55.06 254 GLU A O 1
ATOM 2062 N N . ASN A 1 255 ? 24.483 5.083 -76.641 1.00 56.88 255 ASN A N 1
ATOM 2063 C CA . ASN A 1 255 ? 25.682 5.843 -76.281 1.00 56.88 255 ASN A CA 1
ATOM 2064 C C . ASN A 1 255 ? 25.676 6.327 -74.821 1.00 56.88 255 ASN A C 1
ATOM 2066 O O . ASN A 1 255 ? 26.719 6.279 -74.168 1.00 56.88 255 ASN A O 1
ATOM 2070 N N . GLN A 1 256 ? 24.525 6.727 -74.269 1.00 57.88 256 GLN A N 1
ATOM 2071 C CA . GLN A 1 256 ? 24.416 7.098 -72.850 1.00 57.88 256 GLN A CA 1
ATOM 2072 C C . GLN A 1 256 ? 24.480 5.879 -71.915 1.00 57.88 256 GLN A C 1
ATOM 2074 O O . GLN A 1 256 ? 25.048 5.973 -70.826 1.00 57.88 256 GLN A O 1
ATOM 2079 N N . ALA A 1 257 ? 23.965 4.721 -72.343 1.00 58.66 257 ALA A N 1
ATOM 2080 C CA . ALA A 1 257 ? 24.103 3.458 -71.620 1.00 58.66 257 ALA A CA 1
ATOM 2081 C C . ALA A 1 257 ? 25.558 2.960 -71.620 1.00 58.66 257 ALA A C 1
ATOM 2083 O O . ALA A 1 257 ? 26.065 2.589 -70.562 1.00 58.66 257 ALA A O 1
ATOM 2084 N N . ASN A 1 258 ? 26.261 3.051 -72.754 1.00 62.41 258 ASN A N 1
ATOM 2085 C CA . ASN A 1 258 ? 27.682 2.706 -72.854 1.00 62.41 258 ASN A CA 1
ATOM 2086 C C . ASN A 1 258 ? 28.567 3.656 -72.027 1.00 62.41 258 ASN A C 1
ATOM 2088 O O . ASN A 1 258 ? 29.518 3.214 -71.383 1.00 62.41 258 ASN A O 1
ATOM 2092 N N . GLU A 1 259 ? 28.255 4.957 -71.976 1.00 64.44 259 GLU A N 1
ATOM 2093 C CA . GLU A 1 259 ? 28.991 5.910 -71.131 1.00 64.44 259 GLU A CA 1
ATOM 2094 C C . GLU A 1 259 ? 28.721 5.687 -69.627 1.00 64.44 259 GLU A C 1
ATOM 2096 O O . GLU A 1 259 ? 29.629 5.819 -68.798 1.00 64.44 259 GLU A O 1
ATOM 2101 N N . ALA A 1 260 ? 27.495 5.290 -69.264 1.00 63.12 260 ALA A N 1
ATOM 2102 C CA . ALA A 1 260 ? 27.135 4.897 -67.904 1.00 63.12 260 ALA A CA 1
ATOM 2103 C C . ALA A 1 260 ? 27.800 3.573 -67.486 1.00 63.12 260 ALA A C 1
ATOM 2105 O O . ALA A 1 260 ? 28.320 3.491 -66.371 1.00 63.12 260 ALA A O 1
ATOM 2106 N N . GLU A 1 261 ? 27.878 2.578 -68.376 1.00 62.28 261 GLU A N 1
ATOM 2107 C CA . GLU A 1 261 ? 28.648 1.347 -68.155 1.00 62.28 261 GLU A CA 1
ATOM 2108 C C . GLU A 1 261 ? 30.139 1.645 -67.979 1.00 62.28 261 GLU A C 1
ATOM 2110 O O . GLU A 1 261 ? 30.741 1.176 -67.017 1.00 62.28 261 GLU A O 1
ATOM 2115 N N . LEU A 1 262 ? 30.732 2.505 -68.813 1.00 64.81 262 LEU A N 1
ATOM 2116 C CA . LEU A 1 262 ? 32.124 2.949 -68.664 1.00 64.81 262 LEU A CA 1
ATOM 2117 C C . LEU A 1 262 ? 32.365 3.726 -67.359 1.00 64.81 262 LEU A C 1
ATOM 2119 O O . LEU A 1 262 ? 33.448 3.621 -66.777 1.00 64.81 262 LEU A O 1
ATOM 2123 N N . ARG A 1 263 ? 31.379 4.482 -66.859 1.00 68.88 263 ARG A N 1
ATOM 2124 C CA . ARG A 1 263 ? 31.451 5.132 -65.539 1.00 68.88 263 ARG A CA 1
ATOM 2125 C C . ARG A 1 263 ? 31.385 4.127 -64.400 1.00 68.88 263 ARG A C 1
ATOM 2127 O O . ARG A 1 263 ? 32.216 4.220 -63.504 1.00 68.88 263 ARG A O 1
ATOM 2134 N N . ILE A 1 264 ? 30.467 3.166 -64.449 1.00 68.50 264 ILE A N 1
ATOM 2135 C CA . ILE A 1 264 ? 30.333 2.115 -63.431 1.00 68.50 264 ILE A CA 1
ATOM 2136 C C . ILE A 1 264 ? 31.580 1.222 -63.429 1.00 68.50 264 ILE A C 1
ATOM 2138 O O . ILE A 1 264 ? 32.105 0.912 -62.365 1.00 68.50 264 ILE A O 1
ATOM 2142 N N . MET A 1 265 ? 32.136 0.901 -64.599 1.00 63.06 265 MET A N 1
ATOM 2143 C CA . MET A 1 265 ? 33.366 0.119 -64.737 1.00 63.06 265 MET A CA 1
ATOM 2144 C C . MET A 1 265 ? 34.605 0.894 -64.257 1.00 63.06 265 MET A C 1
ATOM 2146 O O . MET A 1 265 ? 35.484 0.309 -63.631 1.00 63.06 265 MET A O 1
ATOM 2150 N N . ARG A 1 266 ? 34.661 2.224 -64.447 1.00 66.12 266 ARG A N 1
ATOM 2151 C CA . ARG A 1 266 ? 35.691 3.085 -63.827 1.00 66.12 266 ARG A CA 1
ATOM 2152 C C . ARG A 1 266 ? 35.528 3.197 -62.314 1.00 66.12 266 ARG A C 1
ATOM 2154 O O . ARG A 1 266 ? 36.532 3.181 -61.615 1.00 66.12 266 ARG A O 1
ATOM 2161 N N . GLN A 1 267 ? 34.302 3.290 -61.804 1.00 60.44 267 GLN A N 1
ATOM 2162 C CA . GLN A 1 267 ? 34.025 3.359 -60.366 1.00 60.44 267 GLN A CA 1
ATOM 2163 C C . GLN A 1 267 ? 34.378 2.033 -59.676 1.00 60.44 267 GLN A C 1
ATOM 2165 O O . GLN A 1 267 ? 35.011 2.038 -58.623 1.00 60.44 267 GLN A O 1
ATOM 2170 N N . PHE A 1 268 ? 34.087 0.912 -60.340 1.00 55.47 268 PHE A N 1
ATOM 2171 C CA . PHE A 1 268 ? 34.434 -0.432 -59.891 1.00 55.47 268 PHE A CA 1
ATOM 2172 C C . PHE A 1 268 ? 35.942 -0.711 -59.983 1.00 55.47 268 PHE A C 1
ATOM 2174 O O . PHE A 1 268 ? 36.506 -1.237 -59.031 1.00 55.47 268 PHE A O 1
ATOM 2181 N N . ASN A 1 269 ? 36.641 -0.286 -61.047 1.00 54.62 269 ASN A N 1
ATOM 2182 C CA . ASN A 1 269 ? 38.110 -0.372 -61.101 1.00 54.62 269 ASN A CA 1
ATOM 2183 C C . ASN A 1 269 ? 38.780 0.515 -60.035 1.00 54.62 269 ASN A C 1
ATOM 2185 O O . ASN A 1 269 ? 39.773 0.109 -59.443 1.00 54.62 269 ASN A O 1
ATOM 2189 N N . MET A 1 270 ? 38.208 1.680 -59.717 1.00 57.47 270 MET A N 1
ATOM 2190 C CA . MET A 1 270 ? 38.708 2.574 -58.664 1.00 57.47 270 MET A CA 1
ATOM 2191 C C . MET A 1 270 ? 38.434 2.038 -57.240 1.00 57.47 270 MET A C 1
ATOM 2193 O O . MET A 1 270 ? 39.157 2.373 -56.300 1.00 57.47 270 MET A O 1
ATOM 2197 N N . GLU A 1 271 ? 37.418 1.187 -57.062 1.00 54.94 271 GLU A N 1
ATOM 2198 C CA . GLU A 1 271 ? 37.156 0.434 -55.823 1.00 54.94 271 GLU A CA 1
ATOM 2199 C C . GLU A 1 271 ? 37.967 -0.867 -55.732 1.00 54.94 271 GLU A C 1
ATOM 2201 O O . GLU A 1 271 ? 38.405 -1.230 -54.639 1.00 54.94 271 GLU A O 1
ATOM 2206 N N . ILE A 1 272 ? 38.264 -1.519 -56.861 1.00 51.59 272 ILE A N 1
ATOM 2207 C CA . ILE A 1 272 ? 39.200 -2.648 -56.926 1.00 51.59 272 ILE A CA 1
ATOM 2208 C C . ILE A 1 272 ? 40.633 -2.185 -56.658 1.00 51.59 272 ILE A C 1
ATOM 2210 O O . ILE A 1 272 ? 41.326 -2.868 -55.917 1.00 51.59 272 ILE A O 1
ATOM 2214 N N . ASP A 1 273 ? 41.069 -1.011 -57.117 1.00 50.59 273 ASP A N 1
ATOM 2215 C CA . ASP A 1 273 ? 42.389 -0.468 -56.752 1.00 50.59 273 ASP A CA 1
ATOM 2216 C C . ASP A 1 273 ? 42.464 -0.070 -55.261 1.00 50.59 273 ASP A C 1
ATOM 2218 O O . ASP A 1 273 ? 43.525 -0.155 -54.637 1.00 50.59 273 ASP A O 1
ATOM 2222 N N . LYS A 1 274 ? 41.324 0.274 -54.637 1.00 53.28 274 LYS A N 1
ATOM 2223 C CA . LYS A 1 274 ? 41.207 0.476 -53.177 1.00 53.28 274 LYS A CA 1
ATOM 2224 C C . LYS A 1 274 ? 41.175 -0.831 -52.375 1.00 53.28 274 LYS A C 1
ATOM 2226 O O . LYS A 1 274 ? 41.582 -0.821 -51.215 1.00 53.28 274 LYS A O 1
ATOM 2231 N N . ALA A 1 275 ? 40.720 -1.938 -52.961 1.00 51.66 275 ALA A N 1
ATOM 2232 C CA . ALA A 1 275 ? 40.665 -3.252 -52.311 1.00 51.66 275 ALA A CA 1
ATOM 2233 C C . ALA A 1 275 ? 41.883 -4.149 -52.630 1.00 51.66 275 ALA A C 1
ATOM 2235 O O . ALA A 1 275 ? 42.244 -5.015 -51.834 1.00 51.66 275 ALA A O 1
ATOM 2236 N N . GLY A 1 276 ? 42.540 -3.935 -53.771 1.00 46.28 276 GLY A N 1
ATOM 2237 C CA . GLY A 1 276 ? 43.622 -4.756 -54.316 1.00 46.28 276 GLY A CA 1
ATOM 2238 C C . GLY A 1 276 ? 45.024 -4.345 -53.872 1.00 46.28 276 GLY A C 1
ATOM 2239 O O . GLY A 1 276 ? 45.940 -5.160 -53.948 1.00 46.28 276 GLY A O 1
ATOM 2240 N N . ASN A 1 277 ? 45.212 -3.133 -53.334 1.00 47.31 277 ASN A N 1
ATOM 2241 C CA . ASN A 1 277 ? 46.533 -2.667 -52.895 1.00 47.31 277 ASN A CA 1
ATOM 2242 C C . ASN A 1 277 ? 46.854 -2.940 -51.409 1.00 47.31 277 ASN A C 1
ATOM 2244 O O . ASN A 1 277 ? 47.731 -2.307 -50.824 1.00 47.31 277 ASN A O 1
ATOM 2248 N N . SER A 1 278 ? 46.174 -3.904 -50.774 1.00 49.94 278 SER A N 1
ATOM 2249 C CA . SER A 1 278 ? 46.441 -4.276 -49.372 1.00 49.94 278 SER A CA 1
ATOM 2250 C C . SER A 1 278 ? 47.688 -5.152 -49.175 1.00 49.94 278 SER A C 1
ATOM 2252 O O . SER A 1 278 ? 48.024 -5.443 -48.029 1.00 49.94 278 SER A O 1
ATOM 2254 N N . ASN A 1 279 ? 48.393 -5.565 -50.237 1.00 53.75 279 ASN A N 1
ATOM 2255 C CA . ASN A 1 279 ? 49.514 -6.506 -50.097 1.00 53.75 279 ASN A CA 1
ATOM 2256 C C . ASN A 1 279 ? 50.899 -5.977 -50.483 1.00 53.75 279 ASN A C 1
ATOM 2258 O O . ASN A 1 279 ? 51.855 -6.738 -50.363 1.00 53.75 279 ASN A O 1
ATOM 2262 N N . ASN A 1 280 ? 51.066 -4.703 -50.860 1.00 57.66 280 ASN A N 1
ATOM 2263 C CA . ASN A 1 280 ? 52.403 -4.098 -50.842 1.00 57.66 280 ASN A CA 1
ATOM 2264 C C . ASN A 1 280 ? 52.370 -2.563 -50.955 1.00 57.66 280 ASN A C 1
ATOM 2266 O O . ASN A 1 280 ? 52.425 -2.018 -52.048 1.00 57.66 280 ASN A O 1
ATOM 2270 N N . SER A 1 281 ? 52.326 -1.851 -49.826 1.00 40.34 281 SER A N 1
ATOM 2271 C CA . SER A 1 281 ? 52.987 -0.542 -49.704 1.00 40.34 281 SER A CA 1
ATOM 2272 C C . SER A 1 281 ? 53.034 -0.121 -48.244 1.00 40.34 281 SER A C 1
ATOM 2274 O O . SER A 1 281 ? 52.115 0.463 -47.674 1.00 40.34 281 SER A O 1
ATOM 2276 N N . HIS A 1 282 ? 54.169 -0.434 -47.645 1.00 53.06 282 HIS A N 1
ATOM 2277 C CA . HIS A 1 282 ? 54.742 0.291 -46.530 1.00 53.06 282 HIS A CA 1
ATOM 2278 C C . HIS A 1 282 ? 54.709 1.813 -46.821 1.00 53.06 282 HIS A C 1
ATOM 2280 O O . HIS A 1 282 ? 55.032 2.220 -47.932 1.00 53.06 282 HIS A O 1
ATOM 2286 N N . LEU A 1 283 ? 54.361 2.617 -45.805 1.00 52.03 283 LEU A N 1
ATOM 2287 C CA . LEU A 1 283 ? 54.452 4.091 -45.717 1.00 52.03 283 LEU A CA 1
ATOM 2288 C C . LEU A 1 283 ? 53.359 4.931 -46.422 1.00 52.03 283 LEU A C 1
ATOM 2290 O O . LEU A 1 283 ? 53.404 5.134 -47.628 1.00 52.03 283 LEU A O 1
ATOM 2294 N N . ILE A 1 284 ? 52.458 5.512 -45.604 1.00 46.69 284 ILE A N 1
ATOM 2295 C CA . ILE A 1 284 ? 52.002 6.932 -45.552 1.00 46.69 284 ILE A CA 1
ATOM 2296 C C . ILE A 1 284 ? 50.548 7.010 -45.018 1.00 46.69 284 ILE A C 1
ATOM 2298 O O . ILE A 1 284 ? 49.634 6.455 -45.616 1.00 46.69 284 ILE A O 1
ATOM 2302 N N . GLY A 1 285 ? 50.328 7.725 -43.897 1.00 43.34 285 GLY A N 1
ATOM 2303 C CA . GLY A 1 285 ? 48.989 8.176 -43.456 1.00 43.34 285 GLY A CA 1
ATOM 2304 C C . GLY A 1 285 ? 48.614 7.945 -41.980 1.00 43.34 285 GLY A C 1
ATOM 2305 O O . GLY A 1 285 ? 47.618 7.290 -41.691 1.00 43.34 285 GLY A O 1
ATOM 2306 N N . SER A 1 286 ? 49.377 8.480 -41.022 1.00 47.75 286 SER A N 1
ATOM 2307 C CA . SER A 1 286 ? 49.141 8.325 -39.571 1.00 47.75 286 SER A CA 1
ATOM 2308 C C . SER A 1 286 ? 48.120 9.302 -38.945 1.00 47.75 286 SER A C 1
ATOM 2310 O O . SER A 1 286 ? 47.877 9.200 -37.742 1.00 47.75 286 SER A O 1
ATOM 2312 N N . SER A 1 287 ? 47.499 10.207 -39.716 1.00 51.44 287 SER A N 1
ATOM 2313 C CA . SER A 1 287 ? 46.521 11.185 -39.190 1.00 51.44 287 SER A CA 1
ATOM 2314 C C . SER A 1 287 ? 45.082 10.653 -39.109 1.00 51.44 287 SER A C 1
ATOM 2316 O O . SER A 1 287 ? 44.530 10.616 -38.018 1.00 51.44 287 SER A O 1
ATOM 2318 N N . SER A 1 288 ? 44.481 10.125 -40.185 1.00 54.41 288 SER A N 1
ATOM 2319 C CA . SER A 1 288 ? 43.038 9.783 -40.169 1.00 54.41 288 SER A CA 1
ATOM 2320 C C . SER A 1 288 ? 42.634 8.600 -39.277 1.00 54.41 288 SER A C 1
ATOM 2322 O O . SER A 1 288 ? 41.466 8.481 -38.920 1.00 54.41 288 SER A O 1
ATOM 2324 N N . ARG A 1 289 ? 43.562 7.715 -38.879 1.00 53.41 289 ARG A N 1
ATOM 2325 C CA . ARG A 1 289 ? 43.254 6.662 -37.885 1.00 53.41 289 ARG A CA 1
ATOM 2326 C C . ARG A 1 289 ? 43.158 7.208 -36.463 1.00 53.41 289 ARG A C 1
ATOM 2328 O O . ARG A 1 289 ? 42.420 6.640 -35.666 1.00 53.41 289 ARG A O 1
ATOM 2335 N N . LYS A 1 290 ? 43.892 8.275 -36.131 1.00 56.50 290 LYS A N 1
ATOM 2336 C CA . LYS A 1 290 ? 43.836 8.874 -34.790 1.00 56.50 290 LYS A CA 1
ATOM 2337 C C . LYS A 1 290 ? 42.492 9.560 -34.560 1.00 56.50 290 LYS A C 1
ATOM 2339 O O . LYS A 1 290 ? 41.914 9.366 -33.499 1.00 56.50 290 LYS A O 1
ATOM 2344 N N . ASP A 1 291 ? 41.965 10.235 -35.578 1.00 60.16 291 ASP A N 1
ATOM 2345 C CA . ASP A 1 291 ? 40.694 10.962 -35.484 1.00 60.16 291 ASP A CA 1
ATOM 2346 C C . ASP A 1 291 ? 39.499 10.016 -35.270 1.00 60.16 291 ASP A C 1
ATOM 2348 O O . ASP A 1 291 ? 38.696 10.229 -34.365 1.00 60.16 291 ASP A O 1
ATOM 2352 N N . PHE A 1 292 ? 39.435 8.897 -36.005 1.00 61.12 292 PHE A N 1
ATOM 2353 C CA . PHE A 1 292 ? 38.381 7.889 -35.812 1.00 61.12 292 PHE A CA 1
ATOM 2354 C C . PHE A 1 292 ? 38.468 7.192 -34.444 1.00 61.12 292 PHE A C 1
ATOM 2356 O O . PHE A 1 292 ? 37.450 6.929 -33.805 1.00 61.12 292 PHE A O 1
ATOM 2363 N N . HIS A 1 293 ? 39.681 6.890 -33.966 1.00 73.25 293 HIS A N 1
ATOM 2364 C CA . HIS A 1 293 ? 39.861 6.296 -32.640 1.00 73.25 293 HIS A CA 1
ATOM 2365 C C . HIS A 1 293 ? 39.496 7.264 -31.509 1.00 73.25 293 HIS A C 1
ATOM 2367 O O . HIS A 1 293 ? 38.934 6.818 -30.507 1.00 73.25 293 HIS A O 1
ATOM 2373 N N . GLU A 1 294 ? 39.774 8.561 -31.660 1.00 77.38 294 GLU A N 1
ATOM 2374 C CA . GLU A 1 294 ? 39.423 9.561 -30.650 1.00 77.38 294 GLU A CA 1
ATOM 2375 C C . GLU A 1 294 ? 37.905 9.790 -30.595 1.00 77.38 294 GLU A C 1
ATOM 2377 O O . GLU A 1 294 ? 37.333 9.823 -29.507 1.00 77.38 294 GLU A O 1
ATOM 2382 N N . GLU A 1 295 ? 37.220 9.820 -31.741 1.00 75.00 295 GLU A N 1
ATOM 2383 C CA . GLU A 1 295 ? 35.758 9.948 -31.792 1.00 75.00 295 GLU A CA 1
ATOM 2384 C C . GLU A 1 295 ? 35.045 8.740 -31.155 1.00 75.00 295 GLU A C 1
ATOM 2386 O O . GLU A 1 295 ? 34.145 8.895 -30.326 1.00 75.00 295 GLU A O 1
ATOM 2391 N N . HIS A 1 296 ? 35.500 7.519 -31.452 1.00 81.00 296 HIS A N 1
ATOM 2392 C CA . HIS A 1 296 ? 34.936 6.301 -30.860 1.00 81.00 296 HIS A CA 1
ATOM 2393 C C . HIS A 1 296 ? 35.189 6.215 -29.344 1.00 81.00 296 HIS A C 1
ATOM 2395 O O . HIS A 1 296 ? 34.356 5.709 -28.588 1.00 81.00 296 HIS A O 1
ATOM 2401 N N . LYS A 1 297 ? 36.338 6.719 -28.881 1.00 86.38 297 LYS A N 1
ATOM 2402 C CA . LYS A 1 297 ? 36.690 6.802 -27.458 1.00 86.38 297 LYS A CA 1
ATOM 2403 C C . LYS A 1 297 ? 35.792 7.796 -26.719 1.00 86.38 297 LYS A C 1
ATOM 2405 O O . LYS A 1 297 ? 35.308 7.464 -25.639 1.00 86.38 297 LYS A O 1
ATOM 2410 N N . ILE A 1 298 ? 35.500 8.952 -27.318 1.00 87.44 298 ILE A N 1
ATOM 2411 C CA . ILE A 1 298 ? 34.554 9.934 -26.766 1.00 87.44 298 ILE A CA 1
ATOM 2412 C C . ILE A 1 298 ? 33.149 9.327 -26.658 1.00 87.44 298 ILE A C 1
ATOM 2414 O O . ILE A 1 298 ? 32.537 9.407 -25.597 1.00 87.44 298 ILE A O 1
ATOM 2418 N N . GLN A 1 299 ? 32.660 8.626 -27.689 1.00 88.94 299 GLN A N 1
ATOM 2419 C CA . GLN A 1 299 ? 31.344 7.967 -27.638 1.00 88.94 299 GLN A CA 1
ATOM 2420 C C . GLN A 1 299 ? 31.251 6.885 -26.548 1.00 88.94 299 GLN A C 1
ATOM 2422 O O . GLN A 1 299 ? 30.207 6.725 -25.902 1.00 88.94 299 GLN A O 1
ATOM 2427 N N . ILE A 1 300 ? 32.335 6.134 -26.318 1.00 86.50 300 ILE A N 1
ATOM 2428 C CA . ILE A 1 300 ? 32.407 5.144 -25.233 1.00 86.50 300 ILE A CA 1
ATOM 2429 C C . ILE A 1 300 ? 32.334 5.837 -23.869 1.00 86.50 300 ILE A C 1
ATOM 2431 O O . ILE A 1 300 ? 31.571 5.387 -23.012 1.00 86.50 300 ILE A O 1
ATOM 2435 N N . GLU A 1 301 ? 33.079 6.925 -23.672 1.00 91.31 301 GLU A N 1
ATOM 2436 C CA . GLU A 1 301 ? 33.051 7.698 -22.426 1.00 91.31 301 GLU A CA 1
ATOM 2437 C C . GLU A 1 301 ? 31.692 8.372 -22.193 1.00 91.31 301 GLU A C 1
ATOM 2439 O O . GLU A 1 301 ? 31.146 8.268 -21.098 1.00 91.31 301 GLU A O 1
ATOM 2444 N N . GLU A 1 302 ? 31.055 8.937 -23.220 1.00 91.38 302 GLU A N 1
ATOM 2445 C CA . GLU A 1 302 ? 29.689 9.468 -23.109 1.00 91.38 302 GLU A CA 1
ATOM 2446 C C . GLU A 1 302 ? 28.673 8.386 -22.727 1.00 91.38 302 GLU A C 1
ATOM 2448 O O . GLU A 1 302 ? 27.789 8.605 -21.896 1.00 91.38 302 GLU A O 1
ATOM 2453 N N . THR A 1 303 ? 28.786 7.195 -23.320 1.00 87.06 303 THR A N 1
ATOM 2454 C CA . THR A 1 303 ? 27.897 6.071 -22.999 1.00 87.06 303 THR A CA 1
ATOM 2455 C C . THR A 1 303 ? 28.120 5.584 -21.567 1.00 87.06 303 THR A C 1
ATOM 2457 O O . THR A 1 303 ? 27.161 5.230 -20.878 1.00 87.06 303 THR A O 1
ATOM 2460 N N . ARG A 1 304 ? 29.371 5.578 -21.092 1.00 90.38 304 ARG A N 1
ATOM 2461 C CA . ARG A 1 304 ? 29.712 5.256 -19.700 1.00 90.38 304 ARG A CA 1
ATOM 2462 C C . ARG A 1 304 ? 29.171 6.308 -18.739 1.00 90.38 304 ARG A C 1
ATOM 2464 O O . ARG A 1 304 ? 28.501 5.926 -17.786 1.00 90.38 304 ARG A O 1
ATOM 2471 N N . ALA A 1 305 ? 29.366 7.593 -19.023 1.00 93.06 305 ALA A N 1
ATOM 2472 C CA . ALA A 1 305 ? 28.849 8.693 -18.212 1.00 93.06 305 ALA A CA 1
ATOM 2473 C C . ALA A 1 305 ? 27.317 8.638 -18.093 1.00 93.06 305 ALA A C 1
ATOM 2475 O O . ALA A 1 305 ? 26.781 8.720 -16.990 1.00 93.06 305 ALA A O 1
ATOM 2476 N N . LYS A 1 306 ? 26.604 8.385 -19.201 1.00 93.50 306 LYS A N 1
ATOM 2477 C CA . LYS A 1 306 ? 25.142 8.193 -19.190 1.00 93.50 306 LYS A CA 1
ATOM 2478 C C . LYS A 1 306 ? 24.717 7.002 -18.327 1.00 93.50 306 LYS A C 1
ATOM 2480 O O . LYS A 1 306 ? 23.741 7.107 -17.591 1.00 93.50 306 LYS A O 1
ATOM 2485 N N . LYS A 1 307 ? 25.444 5.880 -18.386 1.00 90.31 307 LYS A N 1
ATOM 2486 C CA . LYS A 1 307 ? 25.168 4.712 -17.531 1.00 90.31 307 LYS A CA 1
ATOM 2487 C C . LYS A 1 307 ? 25.416 5.006 -16.054 1.00 90.31 307 LYS A C 1
ATOM 2489 O O . LYS A 1 307 ? 24.612 4.586 -15.233 1.00 90.31 307 LYS A O 1
ATOM 2494 N N . VAL A 1 308 ? 26.495 5.712 -15.721 1.00 94.12 308 VAL A N 1
ATOM 2495 C CA . VAL A 1 308 ? 26.802 6.103 -14.337 1.00 94.12 308 VAL A CA 1
ATOM 2496 C C . VAL A 1 308 ? 25.712 7.022 -13.790 1.00 94.12 308 VAL A C 1
ATOM 2498 O O . VAL A 1 308 ? 25.145 6.708 -12.751 1.00 94.12 308 VAL A O 1
ATOM 2501 N N . ALA A 1 309 ? 25.315 8.054 -14.540 1.00 93.62 309 ALA A N 1
ATOM 2502 C CA . ALA A 1 309 ? 24.230 8.953 -14.140 1.00 93.62 309 ALA A CA 1
ATOM 2503 C C . ALA A 1 309 ? 22.897 8.211 -13.922 1.00 93.62 309 ALA A C 1
ATOM 2505 O O . ALA A 1 309 ? 22.196 8.461 -12.947 1.00 93.62 309 ALA A O 1
ATOM 2506 N N . GLN A 1 310 ? 22.562 7.246 -14.787 1.00 91.00 310 GLN A N 1
ATOM 2507 C CA . GLN A 1 310 ? 21.370 6.408 -14.602 1.00 91.00 310 GLN A CA 1
ATOM 2508 C C . GLN A 1 310 ? 21.465 5.502 -13.368 1.00 91.00 310 GLN A C 1
ATOM 2510 O O . GLN A 1 310 ? 20.459 5.269 -12.701 1.00 91.00 310 GLN A O 1
ATOM 2515 N N . LEU A 1 311 ? 22.647 4.957 -13.067 1.00 89.75 311 LEU A N 1
ATOM 2516 C CA . LEU A 1 311 ? 22.854 4.145 -11.867 1.00 89.75 311 LEU A CA 1
ATOM 2517 C C . LEU A 1 311 ? 22.733 4.989 -10.596 1.00 89.75 311 LEU A C 1
ATOM 2519 O O . LEU A 1 311 ? 22.102 4.534 -9.648 1.00 89.75 311 LEU A O 1
ATOM 2523 N N . GLU A 1 312 ? 23.272 6.208 -10.594 1.00 94.19 312 GLU A N 1
ATOM 2524 C CA . GLU A 1 312 ? 23.136 7.158 -9.486 1.00 94.19 312 GLU A CA 1
ATOM 2525 C C . GLU A 1 312 ? 21.679 7.593 -9.284 1.00 94.19 312 GLU A C 1
ATOM 2527 O O . GLU A 1 312 ? 21.183 7.561 -8.160 1.00 94.19 312 GLU A O 1
ATOM 2532 N N . GLU A 1 313 ? 20.950 7.903 -10.361 1.00 94.44 313 GLU A N 1
ATOM 2533 C CA . GLU A 1 313 ? 19.521 8.235 -10.290 1.00 94.44 313 GLU A CA 1
ATOM 2534 C C . GLU A 1 313 ? 18.696 7.061 -9.738 1.00 94.44 313 GLU A C 1
ATOM 2536 O O . GLU A 1 313 ? 17.830 7.238 -8.879 1.00 94.44 313 GLU A O 1
ATOM 2541 N N . ASN A 1 314 ? 18.973 5.840 -10.201 1.00 87.44 314 ASN A N 1
ATOM 2542 C CA . ASN A 1 314 ? 18.299 4.645 -9.702 1.00 87.44 314 ASN A CA 1
ATOM 2543 C C . ASN A 1 314 ? 18.656 4.351 -8.238 1.00 87.44 314 ASN A C 1
ATOM 2545 O O . ASN A 1 314 ? 17.788 3.904 -7.489 1.00 87.44 314 ASN A O 1
ATOM 2549 N N . ALA A 1 315 ? 19.898 4.612 -7.819 1.00 91.94 315 ALA A N 1
ATOM 2550 C CA . ALA A 1 315 ? 20.321 4.476 -6.429 1.00 91.94 315 ALA A CA 1
ATOM 2551 C C . ALA A 1 315 ? 19.606 5.492 -5.524 1.00 91.94 315 ALA A C 1
ATOM 2553 O O . ALA A 1 315 ? 19.084 5.102 -4.482 1.00 91.94 315 ALA A O 1
ATOM 2554 N N . ALA A 1 316 ? 19.486 6.751 -5.959 1.00 94.69 316 ALA A N 1
ATOM 2555 C CA . ALA A 1 316 ? 18.750 7.783 -5.230 1.00 94.69 316 ALA A CA 1
ATOM 2556 C C . ALA A 1 316 ? 17.264 7.417 -5.064 1.00 9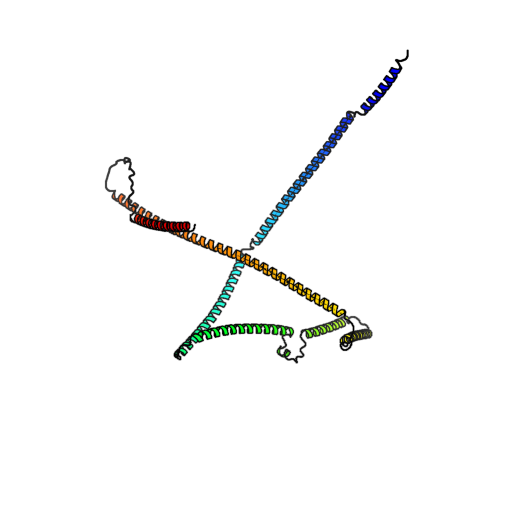4.69 316 ALA A C 1
ATOM 2558 O O . ALA A 1 316 ? 16.725 7.494 -3.962 1.00 94.69 316 ALA A O 1
ATOM 2559 N N . LYS A 1 317 ? 16.614 6.923 -6.128 1.00 95.00 317 LYS A N 1
ATOM 2560 C CA . LYS A 1 317 ? 15.224 6.430 -6.055 1.00 95.00 317 LYS A CA 1
ATOM 2561 C C . LYS A 1 317 ? 15.079 5.225 -5.128 1.00 95.00 317 LYS A C 1
ATOM 2563 O O . LYS A 1 317 ? 14.073 5.103 -4.433 1.00 95.00 317 LYS A O 1
ATOM 2568 N N . ALA A 1 318 ? 16.055 4.317 -5.120 1.00 90.56 318 ALA A N 1
ATOM 2569 C CA . ALA A 1 318 ? 16.044 3.175 -4.212 1.00 90.56 318 ALA A CA 1
ATOM 2570 C C . ALA A 1 318 ? 16.144 3.626 -2.746 1.00 90.56 318 ALA A C 1
ATOM 2572 O O . ALA A 1 318 ? 15.427 3.094 -1.899 1.00 90.56 318 ALA A O 1
ATOM 2573 N N . GLU A 1 319 ? 16.976 4.629 -2.458 1.00 93.81 319 GLU A N 1
ATOM 2574 C CA . GLU A 1 319 ? 17.098 5.211 -1.122 1.00 93.81 319 GLU A CA 1
ATOM 2575 C C . GLU A 1 319 ? 15.813 5.932 -0.688 1.00 93.81 319 GLU A C 1
ATOM 2577 O O . GLU A 1 319 ? 15.327 5.699 0.419 1.00 93.81 319 GLU A O 1
ATOM 2582 N N . GLU A 1 320 ? 15.204 6.727 -1.572 1.00 94.50 320 GLU A N 1
ATOM 2583 C CA . GLU A 1 320 ? 13.924 7.403 -1.321 1.00 94.50 320 GLU A CA 1
ATOM 2584 C C . GLU A 1 320 ? 12.801 6.400 -1.009 1.00 94.50 320 GLU A C 1
ATOM 2586 O O . GLU A 1 320 ? 12.129 6.508 0.020 1.00 94.50 320 GLU A O 1
ATOM 2591 N N . LEU A 1 321 ? 12.651 5.357 -1.833 1.00 93.00 321 LEU A N 1
ATOM 2592 C CA . LEU A 1 321 ? 11.677 4.287 -1.592 1.00 93.00 321 LEU A CA 1
ATOM 2593 C C . LEU A 1 321 ? 11.951 3.555 -0.274 1.00 93.00 321 LEU A C 1
ATOM 2595 O O . LEU A 1 321 ? 11.022 3.152 0.429 1.00 93.00 321 LEU A O 1
ATOM 2599 N N . GLN A 1 322 ? 13.220 3.381 0.093 1.00 92.06 322 GLN A N 1
ATOM 2600 C CA . GLN A 1 322 ? 13.585 2.744 1.351 1.00 92.06 322 GLN A CA 1
ATOM 2601 C C . GLN A 1 322 ? 13.224 3.616 2.561 1.00 92.06 322 GLN A C 1
ATOM 2603 O O . GLN A 1 322 ? 12.730 3.087 3.562 1.00 92.06 322 GLN A O 1
ATOM 2608 N N . GLN A 1 323 ? 13.384 4.937 2.461 1.00 95.31 323 GLN A N 1
ATOM 2609 C CA . GLN A 1 323 ? 12.917 5.884 3.477 1.00 95.31 323 GLN A CA 1
ATOM 2610 C C . GLN A 1 323 ? 11.383 5.882 3.586 1.00 95.31 323 GLN A C 1
ATOM 2612 O O . GLN A 1 323 ? 10.848 5.840 4.698 1.00 95.31 323 GLN A O 1
ATOM 2617 N N . GLU A 1 324 ? 10.664 5.830 2.461 1.00 94.31 324 GLU A N 1
ATOM 2618 C CA . GLU A 1 324 ? 9.200 5.745 2.453 1.00 94.31 324 GLU A CA 1
ATOM 2619 C C . GLU A 1 324 ? 8.703 4.449 3.115 1.00 94.31 324 GLU A C 1
ATOM 2621 O O . GLU A 1 324 ? 7.794 4.482 3.950 1.00 94.31 324 GLU A O 1
ATOM 2626 N N . ILE A 1 325 ? 9.350 3.309 2.842 1.00 92.50 325 ILE A N 1
ATOM 2627 C CA . ILE A 1 325 ? 9.046 2.029 3.502 1.00 92.50 325 ILE A CA 1
ATOM 2628 C C . ILE A 1 325 ? 9.203 2.143 5.021 1.00 92.50 325 ILE A C 1
ATOM 2630 O O . ILE A 1 325 ? 8.357 1.639 5.766 1.00 92.50 325 ILE A O 1
ATOM 2634 N N . VAL A 1 326 ? 10.270 2.787 5.503 1.00 95.62 326 VAL A N 1
ATOM 2635 C CA . VAL A 1 326 ? 10.489 2.985 6.943 1.00 95.62 326 VAL A CA 1
ATOM 2636 C C . VAL A 1 326 ? 9.395 3.873 7.540 1.00 95.62 326 VAL A C 1
ATOM 2638 O O . VAL A 1 326 ? 8.807 3.506 8.560 1.00 95.62 326 VAL A O 1
ATOM 2641 N N . ALA A 1 327 ? 9.054 4.984 6.886 1.00 93.81 327 ALA A N 1
ATOM 2642 C CA . ALA A 1 327 ? 7.997 5.885 7.343 1.00 93.81 327 ALA A CA 1
ATOM 2643 C C . ALA A 1 327 ? 6.621 5.193 7.392 1.00 93.81 327 ALA A C 1
ATOM 2645 O O . ALA A 1 327 ? 5.865 5.348 8.356 1.00 93.81 327 ALA A O 1
ATOM 2646 N N . VAL A 1 328 ? 6.293 4.384 6.381 1.00 93.75 328 VAL A N 1
ATOM 2647 C CA . VAL A 1 328 ? 5.045 3.608 6.340 1.00 93.75 328 VAL A CA 1
ATOM 2648 C C . VAL A 1 328 ? 5.020 2.537 7.430 1.00 93.75 328 VAL A C 1
ATOM 2650 O O . VAL A 1 328 ? 3.988 2.373 8.081 1.00 93.75 328 VAL A O 1
ATOM 2653 N N . LYS A 1 329 ? 6.138 1.851 7.698 1.00 95.12 329 LYS A N 1
ATOM 2654 C CA . LYS A 1 329 ? 6.236 0.889 8.809 1.00 95.12 329 LYS A CA 1
ATOM 2655 C C . LYS A 1 329 ? 5.990 1.551 10.164 1.00 95.12 329 LYS A C 1
ATOM 2657 O O . LYS A 1 329 ? 5.189 1.043 10.939 1.00 95.12 329 LYS A O 1
ATOM 2662 N N . GLN A 1 330 ? 6.578 2.721 10.415 1.00 95.25 330 GLN A N 1
ATOM 2663 C CA . GLN A 1 330 ? 6.342 3.465 11.659 1.00 95.25 330 GLN A CA 1
ATOM 2664 C C . GLN A 1 330 ? 4.868 3.866 11.825 1.00 95.25 330 GLN A C 1
ATOM 2666 O O . GLN A 1 330 ? 4.293 3.719 12.909 1.00 95.25 330 GLN A O 1
ATOM 2671 N N . LYS A 1 331 ? 4.219 4.328 10.745 1.00 96.50 331 LYS A N 1
ATOM 2672 C CA . LYS A 1 331 ? 2.774 4.616 10.747 1.00 96.50 331 LYS A CA 1
ATOM 2673 C C . LYS A 1 331 ? 1.950 3.355 11.011 1.00 96.50 331 LYS A C 1
ATOM 2675 O O . LYS A 1 331 ? 1.015 3.399 11.808 1.00 96.50 331 LYS A O 1
ATOM 2680 N N . PHE A 1 332 ? 2.306 2.235 10.384 1.00 95.25 332 PHE A N 1
ATOM 2681 C CA . PHE A 1 332 ? 1.647 0.948 10.591 1.00 95.25 332 PHE A CA 1
ATOM 2682 C C . PHE A 1 332 ? 1.755 0.478 12.046 1.00 95.25 332 PHE A C 1
ATOM 2684 O O . PHE A 1 332 ? 0.739 0.124 12.641 1.00 95.25 332 PHE A O 1
ATOM 2691 N N . ASP A 1 333 ? 2.944 0.542 12.644 1.00 94.50 333 ASP A N 1
ATOM 2692 C CA . ASP A 1 333 ? 3.164 0.143 14.036 1.00 94.50 333 ASP A CA 1
ATOM 2693 C C . ASP A 1 333 ? 2.392 1.045 15.011 1.00 94.50 333 ASP A C 1
ATOM 2695 O O . ASP A 1 333 ? 1.773 0.554 15.958 1.00 94.50 333 ASP A O 1
ATOM 2699 N N . SER A 1 334 ? 2.326 2.350 14.728 1.00 94.38 334 SER A N 1
ATOM 2700 C CA . SER A 1 334 ? 1.537 3.315 15.508 1.00 94.38 334 SER A CA 1
ATOM 2701 C C . SER A 1 334 ? 0.035 3.014 15.451 1.00 94.38 334 SER A C 1
ATOM 2703 O O . SER A 1 334 ? -0.649 2.999 16.478 1.00 94.38 334 SER A O 1
ATOM 2705 N N . VAL A 1 335 ? -0.497 2.729 14.257 1.00 93.38 335 VAL A N 1
ATOM 2706 C CA . VAL A 1 335 ? -1.909 2.353 14.074 1.00 93.38 335 VAL A CA 1
ATOM 2707 C C . VAL A 1 335 ? -2.202 1.003 14.725 1.00 93.38 335 VAL A C 1
ATOM 2709 O O . VAL A 1 335 ? -3.236 0.849 15.372 1.00 93.38 335 VAL A O 1
ATOM 2712 N N . LYS A 1 336 ? -1.285 0.039 14.620 1.00 96.50 336 LYS A N 1
ATOM 2713 C CA . LYS A 1 336 ? -1.402 -1.272 15.265 1.00 96.50 336 LYS A CA 1
ATOM 2714 C C . LYS A 1 336 ? -1.464 -1.146 16.789 1.00 96.50 336 LYS A C 1
ATOM 2716 O O . LYS A 1 336 ? -2.322 -1.771 17.410 1.00 96.50 336 LYS A O 1
ATOM 2721 N N . ALA A 1 337 ? -0.613 -0.311 17.387 1.00 94.50 337 ALA A N 1
ATOM 2722 C CA . ALA A 1 337 ? -0.647 -0.028 18.820 1.00 94.50 337 ALA A CA 1
ATOM 2723 C C . ALA A 1 337 ? -1.964 0.648 19.236 1.00 94.50 337 ALA A C 1
ATOM 2725 O O . ALA A 1 337 ? -2.591 0.231 20.210 1.00 94.50 337 ALA A O 1
ATOM 2726 N N . ARG A 1 338 ? -2.436 1.633 18.459 1.00 97.00 338 ARG A N 1
ATOM 2727 C CA . ARG A 1 338 ? -3.729 2.289 18.698 1.00 97.00 338 ARG A CA 1
ATOM 2728 C C . ARG A 1 338 ? -4.897 1.306 18.624 1.00 97.00 338 ARG A C 1
ATOM 2730 O O . ARG A 1 338 ? -5.768 1.355 19.486 1.00 97.00 338 ARG A O 1
ATOM 2737 N N . ASN A 1 339 ? -4.917 0.416 17.632 1.00 93.44 339 ASN A N 1
ATOM 2738 C CA . ASN A 1 339 ? -5.959 -0.604 17.512 1.00 93.44 339 ASN A CA 1
ATOM 2739 C C . ASN A 1 339 ? -5.965 -1.539 18.717 1.00 93.44 339 ASN A C 1
ATOM 2741 O O . ASN A 1 339 ? -7.030 -1.774 19.273 1.00 93.44 339 ASN A O 1
ATOM 2745 N N . LYS A 1 340 ? -4.794 -1.980 19.188 1.00 97.00 340 LYS A N 1
ATOM 2746 C CA . LYS A 1 340 ? -4.698 -2.811 20.394 1.00 97.00 340 LYS A CA 1
ATOM 2747 C C . LYS A 1 340 ? -5.305 -2.117 21.622 1.00 97.00 340 LYS A C 1
ATOM 2749 O O . LYS A 1 340 ? -6.103 -2.718 22.332 1.00 97.00 340 LYS A O 1
ATOM 2754 N N . ILE A 1 341 ? -4.980 -0.840 21.844 1.00 97.31 341 ILE A N 1
ATOM 2755 C CA . ILE A 1 341 ? -5.534 -0.060 22.966 1.00 97.31 341 ILE A CA 1
ATOM 2756 C C . ILE A 1 341 ? -7.055 0.105 22.824 1.00 97.31 341 ILE A C 1
ATOM 2758 O O . ILE A 1 341 ? -7.789 -0.010 23.804 1.00 97.31 341 ILE A O 1
ATOM 2762 N N . LEU A 1 342 ? -7.547 0.365 21.609 1.00 95.75 342 LEU A N 1
ATOM 2763 C CA . LEU A 1 342 ? -8.983 0.488 21.350 1.00 95.75 342 LEU A CA 1
ATOM 2764 C C . LEU A 1 342 ? -9.726 -0.838 21.559 1.00 95.75 342 LEU A C 1
ATOM 2766 O O . LEU A 1 342 ? -10.809 -0.833 22.138 1.00 95.75 342 LEU A O 1
ATOM 2770 N N . GLU A 1 343 ? -9.144 -1.964 21.148 1.00 96.62 343 GLU A N 1
ATOM 2771 C CA . GLU A 1 343 ? -9.685 -3.305 21.392 1.00 96.62 343 GLU A CA 1
ATOM 2772 C C . GLU A 1 343 ? -9.762 -3.612 22.895 1.00 96.62 343 GLU A C 1
ATOM 2774 O O . GLU A 1 343 ? -10.785 -4.100 23.380 1.00 96.62 343 GLU A O 1
ATOM 2779 N N . GLU A 1 344 ? -8.720 -3.270 23.657 1.00 97.00 344 GLU A N 1
ATOM 2780 C CA . GLU A 1 344 ? -8.703 -3.412 25.117 1.00 97.00 344 GLU A CA 1
ATOM 2781 C C . GLU A 1 344 ? -9.771 -2.530 25.789 1.00 97.00 344 GLU A C 1
ATOM 2783 O O . GLU A 1 344 ? -10.512 -2.998 26.660 1.00 97.00 344 GLU A O 1
ATOM 2788 N N . ALA A 1 345 ? -9.924 -1.278 25.345 1.00 97.00 345 ALA A N 1
ATOM 2789 C CA . ALA A 1 345 ? -10.962 -0.375 25.839 1.00 97.00 345 ALA A CA 1
ATOM 2790 C C . ALA A 1 345 ? -12.376 -0.889 25.517 1.00 97.00 345 ALA A C 1
ATOM 2792 O O . ALA A 1 345 ? -13.258 -0.863 26.381 1.00 97.00 345 ALA A O 1
ATOM 2793 N N . GLN A 1 346 ? -12.592 -1.404 24.304 1.00 97.12 346 GLN A N 1
ATOM 2794 C CA . GLN A 1 346 ? -13.861 -2.002 23.892 1.00 97.12 346 GLN A CA 1
ATOM 2795 C C . GLN A 1 346 ? -14.187 -3.244 24.729 1.00 97.12 346 GLN A C 1
ATOM 2797 O O . GLN A 1 346 ? -15.328 -3.415 25.164 1.00 97.12 346 GLN A O 1
ATOM 2802 N N . LYS A 1 347 ? -13.190 -4.089 25.005 1.00 98.00 347 LYS A N 1
ATOM 2803 C CA . LYS A 1 347 ? -13.350 -5.255 25.878 1.00 98.00 347 LYS A CA 1
ATOM 2804 C C . LYS A 1 347 ? -13.758 -4.839 27.293 1.00 98.00 347 LYS A C 1
ATOM 2806 O O . LYS A 1 347 ? -14.754 -5.345 27.804 1.00 98.00 347 LYS A O 1
ATOM 2811 N N . SER A 1 348 ? -13.062 -3.867 27.886 1.00 96.31 348 SER A N 1
ATOM 2812 C CA . SER A 1 348 ? -13.408 -3.342 29.215 1.00 96.31 348 SER A CA 1
ATOM 2813 C C . SER A 1 348 ? -14.820 -2.744 29.252 1.00 96.31 348 SER A C 1
ATOM 2815 O O . SER A 1 348 ? -15.560 -2.936 30.220 1.00 96.31 348 SER A O 1
ATOM 2817 N N . LEU A 1 349 ? -15.232 -2.038 28.194 1.00 98.00 349 LEU A N 1
ATOM 2818 C CA . LEU A 1 349 ? -16.582 -1.486 28.096 1.00 98.00 349 LEU A CA 1
ATOM 2819 C C . LEU A 1 349 ? -17.645 -2.590 28.024 1.00 98.00 349 LEU A C 1
ATOM 2821 O O . LEU A 1 349 ? -18.669 -2.488 28.698 1.00 98.00 349 LEU A O 1
ATOM 2825 N N . ASN A 1 350 ? -17.389 -3.659 27.269 1.00 97.75 350 ASN A N 1
ATOM 2826 C CA . ASN A 1 350 ? -18.282 -4.814 27.208 1.00 97.75 350 ASN A CA 1
ATOM 2827 C C . ASN A 1 350 ? -18.407 -5.523 28.563 1.00 97.75 350 ASN A C 1
ATOM 2829 O O . ASN A 1 350 ? -19.514 -5.885 28.952 1.00 97.75 350 ASN A O 1
ATOM 2833 N N . GLU A 1 351 ? -17.315 -5.680 29.312 1.00 97.44 351 GLU A N 1
ATOM 2834 C CA . GLU A 1 351 ? -17.345 -6.253 30.668 1.00 97.44 351 GLU A CA 1
ATOM 2835 C C . GLU A 1 351 ? -18.176 -5.382 31.633 1.00 97.44 351 GLU A C 1
ATOM 2837 O O . GLU A 1 351 ? -19.012 -5.884 32.395 1.00 97.44 351 GLU A O 1
ATOM 2842 N N . LYS A 1 352 ? -18.019 -4.052 31.556 1.00 97.06 352 LYS A N 1
ATOM 2843 C CA . LYS A 1 352 ? -18.846 -3.097 32.318 1.00 97.06 352 LYS A CA 1
ATOM 2844 C C . LYS A 1 352 ? -20.321 -3.195 31.929 1.00 97.06 352 LYS A C 1
ATOM 2846 O O . LYS A 1 352 ? -21.179 -3.231 32.809 1.00 97.06 352 LYS A O 1
ATOM 2851 N N . PHE A 1 353 ? -20.618 -3.274 30.634 1.00 97.88 353 PHE A N 1
ATOM 2852 C CA . PHE A 1 353 ? -21.981 -3.425 30.133 1.00 97.88 353 PHE A CA 1
ATOM 2853 C C . PHE A 1 353 ? -22.619 -4.731 30.617 1.00 97.88 353 PHE A C 1
ATOM 2855 O O . PHE A 1 353 ? -23.729 -4.704 31.139 1.00 97.88 353 PHE A O 1
ATOM 2862 N N . GLN A 1 354 ? -21.901 -5.856 30.549 1.00 97.69 354 GLN A N 1
ATOM 2863 C CA . GLN A 1 354 ? -22.368 -7.137 31.092 1.00 97.69 354 GLN A CA 1
ATOM 2864 C C . GLN A 1 354 ? -22.679 -7.052 32.589 1.00 97.69 354 GLN A C 1
ATOM 2866 O O . GLN A 1 354 ? -23.699 -7.570 33.039 1.00 97.69 354 GLN A O 1
ATOM 2871 N N . THR A 1 355 ? -21.843 -6.354 33.358 1.00 97.31 355 THR A N 1
ATOM 2872 C CA . THR A 1 355 ? -22.087 -6.138 34.791 1.00 97.31 355 THR A CA 1
ATOM 2873 C C . THR A 1 355 ? -23.375 -5.348 35.030 1.00 97.31 355 THR A C 1
ATOM 2875 O O . THR A 1 355 ? -24.150 -5.692 35.920 1.00 97.31 355 THR A O 1
ATOM 2878 N N . ILE A 1 356 ? -23.625 -4.300 34.240 1.00 97.00 356 ILE A N 1
ATOM 2879 C CA . ILE A 1 356 ? -24.862 -3.512 34.330 1.00 97.00 356 ILE A CA 1
ATOM 2880 C C . ILE A 1 356 ? -26.068 -4.380 33.974 1.00 97.00 356 ILE A C 1
ATOM 2882 O O . ILE A 1 356 ? -27.028 -4.403 34.735 1.00 97.00 356 ILE A O 1
ATOM 2886 N N . VAL A 1 357 ? -25.993 -5.147 32.885 1.00 97.62 357 VAL A N 1
ATOM 2887 C CA . VAL A 1 357 ? -27.060 -6.075 32.481 1.00 97.62 357 VAL A CA 1
ATOM 2888 C C . VAL A 1 357 ? -27.374 -7.072 33.597 1.00 97.62 357 VAL A C 1
ATOM 2890 O O . VAL A 1 357 ? -28.543 -7.312 33.894 1.00 97.62 357 VAL A O 1
ATOM 2893 N N . GLN A 1 358 ? -26.353 -7.616 34.265 1.00 96.31 358 GLN A N 1
ATOM 2894 C CA . GLN A 1 358 ? -26.564 -8.523 35.391 1.00 96.31 358 GLN A CA 1
ATOM 2895 C C . GLN A 1 358 ? -27.228 -7.821 36.582 1.00 96.31 358 GLN A C 1
ATOM 2897 O O . GLN A 1 358 ? -28.109 -8.404 37.208 1.00 96.31 358 GLN A O 1
ATOM 2902 N N . LYS A 1 359 ? -26.845 -6.574 36.888 1.00 96.56 359 LYS A N 1
ATOM 2903 C CA . LYS A 1 359 ? -27.506 -5.783 37.936 1.00 96.56 359 LYS A CA 1
ATOM 2904 C C . LYS A 1 359 ? -28.975 -5.539 37.607 1.00 96.56 359 LYS A C 1
ATOM 2906 O O . LYS A 1 359 ? -29.810 -5.843 38.443 1.00 96.56 359 LYS A O 1
ATOM 2911 N N . THR A 1 360 ? -29.290 -5.112 36.383 1.00 95.94 360 THR A N 1
ATOM 2912 C CA . THR A 1 360 ? -30.678 -4.923 35.937 1.00 95.94 360 THR A CA 1
ATOM 2913 C C . THR A 1 360 ? -31.489 -6.206 36.075 1.00 95.94 360 THR A C 1
ATOM 2915 O O . THR A 1 360 ? -32.598 -6.173 36.590 1.00 95.94 360 THR A O 1
ATOM 2918 N N . LYS A 1 361 ? -30.913 -7.355 35.709 1.00 95.69 361 LYS A N 1
ATOM 2919 C CA . LYS A 1 361 ? -31.585 -8.647 35.864 1.00 95.69 361 LYS A CA 1
ATOM 2920 C C . LYS A 1 361 ? -31.850 -8.998 37.334 1.00 95.69 361 LYS A C 1
ATOM 2922 O O . LYS A 1 361 ? -32.936 -9.462 37.665 1.00 95.69 361 LYS A O 1
ATOM 2927 N N . ASN A 1 362 ? -30.881 -8.751 38.217 1.00 95.56 362 ASN A N 1
ATOM 2928 C CA . ASN A 1 362 ? -31.060 -8.949 39.657 1.00 95.56 362 ASN A CA 1
ATOM 2929 C C . ASN A 1 362 ? -32.124 -7.991 40.230 1.00 95.56 362 ASN A C 1
ATOM 2931 O O . ASN A 1 362 ? -32.908 -8.388 41.091 1.00 95.56 362 ASN A O 1
ATOM 2935 N N . ASP A 1 363 ? -32.160 -6.744 39.753 1.00 96.81 363 ASP A N 1
ATOM 2936 C CA . ASP A 1 363 ? -33.160 -5.749 40.144 1.00 96.81 363 ASP A CA 1
ATOM 2937 C C . ASP A 1 363 ? -34.563 -6.165 39.670 1.00 96.81 363 ASP A C 1
ATOM 2939 O O . ASP A 1 363 ? -35.520 -6.059 40.435 1.00 96.81 363 ASP A O 1
ATOM 2943 N N . ASP A 1 364 ? -34.693 -6.718 38.459 1.00 96.75 364 ASP A N 1
ATOM 2944 C CA . ASP A 1 364 ? -35.952 -7.267 37.939 1.00 96.75 364 ASP A CA 1
ATOM 2945 C C . ASP A 1 364 ? -36.459 -8.433 38.800 1.00 96.75 364 ASP A C 1
ATOM 2947 O O . ASP A 1 364 ? -37.639 -8.479 39.160 1.00 96.75 364 ASP A O 1
ATOM 2951 N N . GLU A 1 365 ? -35.575 -9.360 39.180 1.00 96.00 365 GLU A N 1
ATOM 2952 C CA . GLU A 1 365 ? -35.903 -10.455 40.102 1.00 96.00 365 GLU A CA 1
ATOM 2953 C C . GLU A 1 365 ? -36.351 -9.909 41.467 1.00 96.00 365 GLU A C 1
ATOM 2955 O O . GLU A 1 365 ? -37.369 -10.338 42.020 1.00 96.00 365 GLU A O 1
ATOM 2960 N N . PHE A 1 366 ? -35.649 -8.905 41.996 1.00 97.06 366 PHE A N 1
ATOM 2961 C CA . PHE A 1 366 ? -36.025 -8.254 43.246 1.00 97.06 366 PHE A CA 1
ATOM 2962 C C . PHE A 1 366 ? -37.404 -7.581 43.151 1.00 97.06 366 PHE A C 1
ATOM 2964 O O . PHE A 1 366 ? -38.256 -7.798 44.019 1.00 97.06 366 PHE A O 1
ATOM 2971 N N . ILE A 1 367 ? -37.681 -6.847 42.071 1.00 96.75 367 ILE A N 1
ATOM 2972 C CA . ILE A 1 367 ? -38.990 -6.233 41.816 1.00 96.75 367 ILE A CA 1
ATOM 2973 C C . ILE A 1 367 ? -40.084 -7.304 41.758 1.00 96.75 367 ILE A C 1
ATOM 2975 O O . ILE A 1 367 ? -41.128 -7.135 42.394 1.00 96.75 367 ILE A O 1
ATOM 2979 N N . GLN A 1 368 ? -39.851 -8.429 41.076 1.00 96.44 368 GLN A N 1
ATOM 2980 C CA . GLN A 1 368 ? -40.808 -9.539 41.028 1.00 96.44 368 GLN A CA 1
ATOM 2981 C C . GLN A 1 368 ? -41.096 -10.113 42.422 1.00 96.44 368 GLN A C 1
ATOM 2983 O O . GLN A 1 368 ? -42.262 -10.347 42.765 1.00 96.44 368 GLN A O 1
ATOM 2988 N N . THR A 1 369 ? -40.075 -10.296 43.266 1.00 95.94 369 THR A N 1
ATOM 2989 C CA . THR A 1 369 ? -40.289 -10.786 44.640 1.00 95.94 369 THR A CA 1
ATOM 2990 C C . THR A 1 369 ? -41.108 -9.803 45.478 1.00 95.94 369 THR A C 1
ATOM 2992 O O . THR A 1 369 ? -42.058 -10.217 46.149 1.00 95.94 369 THR A O 1
ATOM 2995 N N . LEU A 1 370 ? -40.828 -8.498 45.387 1.00 95.44 370 LEU A N 1
ATOM 2996 C CA . LEU A 1 370 ? -41.592 -7.461 46.084 1.00 95.44 370 LEU A CA 1
ATOM 2997 C C . LEU A 1 370 ? -43.035 -7.367 45.586 1.00 95.44 370 LEU A C 1
ATOM 2999 O O . LEU A 1 370 ? -43.957 -7.206 46.390 1.00 95.44 370 LEU A O 1
ATOM 3003 N N . GLN A 1 371 ? -43.258 -7.475 44.277 1.00 96.00 371 GLN A N 1
ATOM 3004 C CA . GLN A 1 371 ? -44.602 -7.509 43.700 1.00 96.00 371 GLN A CA 1
ATOM 3005 C C . GLN A 1 371 ? -45.383 -8.721 44.212 1.00 96.00 371 GLN A C 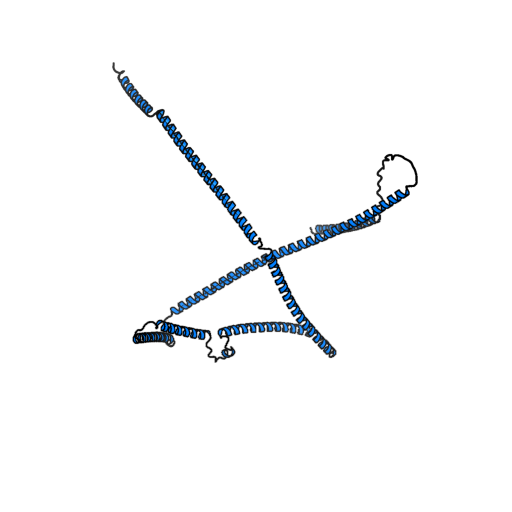1
ATOM 3007 O O . GLN A 1 371 ? -46.532 -8.577 44.634 1.00 96.00 371 GLN A O 1
ATOM 3012 N N . THR A 1 372 ? -44.740 -9.888 44.263 1.00 96.06 372 THR A N 1
ATOM 3013 C CA . THR A 1 372 ? -45.338 -11.123 44.785 1.00 96.06 372 THR A CA 1
ATOM 3014 C C . THR A 1 372 ? -45.699 -10.985 46.267 1.00 96.06 372 THR A C 1
ATOM 3016 O O . THR A 1 372 ? -46.819 -11.307 46.667 1.00 96.06 372 THR A O 1
ATOM 3019 N N . GLN A 1 373 ? -44.802 -10.438 47.094 1.00 94.75 373 GLN A N 1
ATOM 3020 C CA . GLN A 1 373 ? -45.084 -10.173 48.511 1.00 94.75 373 GLN A CA 1
ATOM 3021 C C . GLN A 1 373 ? -46.233 -9.175 48.694 1.00 94.75 373 GLN A C 1
ATOM 3023 O O . GLN A 1 373 ? -47.125 -9.411 49.510 1.00 94.75 373 GLN A O 1
ATOM 3028 N N . ASN A 1 374 ? -46.265 -8.095 47.908 1.00 93.12 374 ASN A N 1
ATOM 3029 C CA . ASN A 1 374 ? -47.360 -7.126 47.933 1.00 93.12 374 ASN A CA 1
ATOM 3030 C C . ASN A 1 374 ? -48.702 -7.760 47.547 1.00 93.12 374 ASN A C 1
ATOM 3032 O O . ASN A 1 374 ? -49.719 -7.478 48.180 1.00 93.12 374 ASN A O 1
ATOM 3036 N N . GLN A 1 375 ? -48.727 -8.639 46.543 1.00 93.88 375 GLN A N 1
ATOM 3037 C CA . GLN A 1 375 ? -49.934 -9.384 46.175 1.00 93.88 375 GLN A CA 1
ATOM 3038 C C . GLN A 1 375 ? -50.396 -10.311 47.305 1.00 93.88 375 GLN A C 1
ATOM 3040 O O . GLN A 1 375 ? -51.584 -10.336 47.631 1.00 93.88 375 GLN A O 1
ATOM 3045 N N . LEU A 1 376 ? -49.469 -11.029 47.947 1.00 93.12 376 LEU A N 1
ATOM 3046 C CA . LEU A 1 376 ? -49.777 -11.889 49.092 1.00 93.12 376 LEU A CA 1
ATOM 3047 C C . LEU A 1 376 ? -50.332 -11.090 50.274 1.00 93.12 376 LEU A C 1
ATOM 3049 O O . LEU A 1 376 ? -51.330 -11.497 50.870 1.00 93.12 376 LEU A O 1
ATOM 3053 N N . LEU A 1 377 ? -49.726 -9.946 50.597 1.00 92.00 377 LEU A N 1
ATOM 3054 C CA . LEU A 1 377 ? -50.202 -9.058 51.657 1.00 92.00 377 LEU A CA 1
ATOM 3055 C C . LEU A 1 377 ? -51.594 -8.509 51.345 1.00 92.00 377 LEU A C 1
ATOM 3057 O O . LEU A 1 377 ? -52.470 -8.591 52.203 1.00 92.00 377 LEU A O 1
ATOM 3061 N N . LYS A 1 378 ? -51.840 -8.040 50.114 1.00 91.69 378 LYS A N 1
ATOM 3062 C CA . LYS A 1 378 ? -53.179 -7.615 49.672 1.00 91.69 378 LYS A CA 1
ATOM 3063 C C . LYS A 1 378 ? -54.206 -8.739 49.807 1.00 91.69 378 LYS A C 1
ATOM 3065 O O . LYS A 1 378 ? -55.310 -8.493 50.283 1.00 91.69 378 LYS A O 1
ATOM 3070 N N . LYS A 1 379 ? -53.843 -9.976 49.446 1.00 91.75 379 LYS A N 1
ATOM 3071 C CA . LYS A 1 379 ? -54.724 -11.145 49.585 1.00 91.75 379 LYS A CA 1
ATOM 3072 C C . LYS A 1 379 ? -55.038 -11.453 51.052 1.00 91.75 379 LYS A C 1
ATOM 3074 O O . LYS A 1 379 ? -56.200 -11.679 51.371 1.00 91.75 379 LYS A O 1
ATOM 3079 N N . LYS A 1 380 ? -54.042 -11.410 51.945 1.00 89.56 380 LYS A N 1
ATOM 3080 C CA . LYS A 1 380 ? -54.255 -11.567 53.396 1.00 89.56 380 LYS A CA 1
ATOM 3081 C C . LYS A 1 380 ? -55.151 -10.464 53.960 1.00 89.56 380 LYS A C 1
ATOM 3083 O O . LYS A 1 380 ? -56.074 -10.765 54.702 1.00 89.56 380 LYS A O 1
ATOM 3088 N N . LEU A 1 381 ? -54.930 -9.209 53.567 1.00 85.38 381 LEU A N 1
ATOM 3089 C CA . LEU A 1 381 ? -55.771 -8.074 53.965 1.00 85.38 381 LEU A CA 1
ATOM 3090 C C . LEU A 1 381 ? -57.223 -8.245 53.505 1.00 85.38 381 LEU A C 1
ATOM 3092 O O . LEU A 1 381 ? -58.135 -8.037 54.298 1.00 85.38 381 LEU A O 1
ATOM 3096 N N . ALA A 1 382 ? -57.442 -8.687 52.264 1.00 84.75 382 ALA A N 1
ATOM 3097 C CA . ALA A 1 382 ? -58.777 -8.993 51.756 1.00 84.75 382 ALA A CA 1
ATOM 3098 C C . ALA A 1 382 ? -59.449 -10.138 52.537 1.00 84.75 382 ALA A C 1
ATOM 3100 O O . ALA A 1 382 ? -60.629 -10.045 52.861 1.00 84.75 382 ALA A O 1
ATOM 3101 N N . GLN A 1 383 ? -58.694 -11.184 52.896 1.00 81.06 383 GLN A N 1
ATOM 3102 C CA . GLN A 1 383 ? -59.184 -12.304 53.711 1.00 81.06 383 GLN A CA 1
ATOM 3103 C C . GLN A 1 383 ? -59.551 -11.876 55.141 1.00 81.06 383 GLN A C 1
ATOM 3105 O O . GLN A 1 383 ? -60.593 -12.282 55.669 1.00 81.06 383 GLN A O 1
ATOM 3110 N N . SER A 1 384 ? -58.738 -11.016 55.757 1.00 76.69 384 SER A N 1
ATOM 3111 C CA . SER A 1 384 ? -59.032 -10.424 57.065 1.00 76.69 384 SER A CA 1
ATOM 3112 C C . SER A 1 384 ? -60.261 -9.513 57.008 1.00 76.69 384 SER A C 1
ATOM 3114 O O . SER A 1 384 ? -61.122 -9.614 57.875 1.00 76.69 384 SER A O 1
ATOM 3116 N N . ALA A 1 385 ? -60.403 -8.700 55.955 1.00 70.62 385 ALA A N 1
ATOM 3117 C CA . ALA A 1 385 ? -61.581 -7.858 55.740 1.00 70.62 385 ALA A CA 1
ATOM 3118 C C . ALA A 1 385 ? -62.865 -8.685 55.540 1.00 70.62 385 ALA A C 1
ATOM 3120 O O . ALA A 1 385 ? -63.910 -8.334 56.082 1.00 70.62 385 ALA A O 1
ATOM 3121 N N . SER A 1 386 ? -62.797 -9.826 54.841 1.00 61.22 386 SER A N 1
ATOM 3122 C CA . SER A 1 386 ? -63.943 -10.739 54.726 1.00 61.22 386 SER A CA 1
ATOM 3123 C C . SER A 1 386 ? -64.298 -11.441 56.044 1.00 61.22 386 SER A C 1
ATOM 3125 O O . SER A 1 386 ? -65.471 -11.717 56.283 1.00 61.22 386 SER A O 1
ATOM 3127 N N . SER A 1 387 ? -63.322 -11.667 56.932 1.00 56.00 387 SER A N 1
ATOM 3128 C CA . SER A 1 387 ? -63.528 -12.326 58.236 1.00 56.00 387 SER A CA 1
ATOM 3129 C C . SER A 1 387 ? -64.098 -11.389 59.313 1.00 56.00 387 SER A C 1
ATOM 3131 O O . SER A 1 387 ? -64.568 -11.853 60.346 1.00 56.00 387 SER A O 1
ATOM 3133 N N . GLN A 1 388 ? -64.091 -10.073 59.078 1.00 49.88 388 GLN A N 1
ATOM 3134 C CA . GLN A 1 388 ? -64.553 -9.048 60.024 1.00 49.88 388 GLN A CA 1
ATOM 3135 C C . GLN A 1 388 ? -66.004 -8.587 59.772 1.00 49.88 388 GLN A C 1
ATOM 3137 O O . GLN A 1 388 ? -66.467 -7.620 60.368 1.00 49.88 388 GLN A O 1
ATOM 3142 N N . SER A 1 389 ? -66.747 -9.291 58.911 1.00 47.66 389 SER A N 1
ATOM 3143 C CA . SER A 1 389 ? -68.136 -8.969 58.546 1.00 47.66 389 SER A CA 1
ATOM 3144 C C . SER A 1 389 ? -69.210 -9.572 59.474 1.00 47.66 389 SER A C 1
ATOM 3146 O O . SER A 1 389 ? -70.395 -9.525 59.157 1.00 47.66 389 SER A O 1
ATOM 3148 N N . GLN A 1 390 ? -68.836 -10.081 60.654 1.00 45.28 390 GLN A N 1
ATOM 3149 C CA . GLN A 1 390 ? -69.788 -10.501 61.692 1.00 45.28 390 GLN A CA 1
ATOM 3150 C C . GLN A 1 390 ? -69.382 -10.006 63.089 1.00 45.28 390 GLN A C 1
ATOM 3152 O O . GLN A 1 390 ? -68.969 -10.807 63.916 1.00 45.28 390 GLN A O 1
ATOM 3157 N N . GLN A 1 391 ? -69.512 -8.707 63.373 1.00 41.66 391 GLN A N 1
ATOM 3158 C CA . GLN A 1 391 ? -69.922 -8.198 64.697 1.00 41.66 391 GLN A CA 1
ATOM 3159 C C . GLN A 1 391 ? -70.356 -6.715 64.601 1.00 41.66 391 GLN A C 1
ATOM 3161 O O . GLN A 1 391 ? -69.739 -5.967 63.839 1.00 41.66 391 GLN A O 1
ATOM 3166 N N . PRO A 1 392 ? -71.377 -6.258 65.360 1.00 50.00 392 PRO A N 1
ATOM 3167 C CA . PRO A 1 392 ? -71.829 -4.868 65.358 1.00 50.00 392 PRO A CA 1
ATOM 3168 C C . PRO A 1 392 ? -71.243 -4.009 66.509 1.00 50.00 392 PRO A C 1
ATOM 3170 O O . PRO A 1 392 ? -71.280 -4.418 67.665 1.00 50.00 392 PRO A O 1
ATOM 3173 N N . PHE A 1 393 ? -70.850 -2.767 66.160 1.00 39.97 393 PHE A N 1
ATOM 3174 C CA . PHE A 1 393 ? -70.624 -1.553 66.995 1.00 39.97 393 PHE A CA 1
ATOM 3175 C C . PHE A 1 393 ? -69.415 -1.506 67.974 1.00 39.97 393 PHE A C 1
ATOM 3177 O O . PHE A 1 393 ? -68.884 -2.558 68.316 1.00 39.97 393 PHE A O 1
ATOM 3184 N N . PRO A 1 394 ? -68.969 -0.316 68.479 1.00 48.00 394 PRO A N 1
ATOM 3185 C CA . PRO A 1 394 ? -69.457 1.058 68.271 1.00 48.00 394 PRO A CA 1
ATOM 3186 C C . PRO A 1 394 ? -68.401 2.096 67.815 1.00 48.00 394 PRO A C 1
ATOM 3188 O O . PRO A 1 394 ? -67.193 1.875 67.785 1.00 48.00 394 PRO A O 1
ATOM 3191 N N . SER A 1 395 ? -68.922 3.276 67.484 1.00 49.78 395 SER A N 1
ATOM 3192 C CA . SER A 1 395 ? -68.228 4.535 67.226 1.00 49.78 395 SER A CA 1
ATOM 3193 C C . SER A 1 395 ? -67.397 5.026 68.417 1.00 49.78 395 SER A C 1
ATOM 3195 O O . SER A 1 395 ? -67.964 5.401 69.443 1.00 49.78 395 SER A O 1
ATOM 3197 N N . SER A 1 396 ? -66.087 5.155 68.222 1.00 47.72 396 SER A N 1
ATOM 3198 C CA . SER A 1 396 ? -65.219 6.004 69.042 1.00 47.72 396 SER A CA 1
ATOM 3199 C C . SER A 1 396 ? -64.144 6.610 68.145 1.00 47.72 396 SER A C 1
ATOM 3201 O O . SER A 1 396 ? -63.445 5.889 67.435 1.00 47.72 396 SER A O 1
ATOM 3203 N N . GLN A 1 397 ? -64.046 7.941 68.156 1.00 51.28 397 GLN A N 1
ATOM 3204 C CA . GLN A 1 397 ? -63.000 8.728 67.495 1.00 51.28 397 GLN A CA 1
ATOM 3205 C C . GLN A 1 397 ? -61.600 8.148 67.752 1.00 51.28 397 GLN A C 1
ATOM 3207 O O . GLN A 1 397 ? -61.297 7.816 68.900 1.00 51.28 397 GLN A O 1
ATOM 3212 N N . PRO A 1 398 ? -60.684 8.144 66.768 1.00 46.56 398 PRO A N 1
ATOM 3213 C CA . PRO A 1 398 ? -59.278 8.033 67.096 1.00 46.56 398 PRO A CA 1
ATOM 3214 C C . PRO A 1 398 ? -58.805 9.390 67.632 1.00 46.56 398 PRO A C 1
ATOM 3216 O O . PRO A 1 398 ? -58.602 10.346 66.883 1.00 46.56 398 PRO A O 1
ATOM 3219 N N . GLN A 1 399 ? -58.631 9.472 68.952 1.00 45.34 399 GLN A N 1
ATOM 3220 C CA . GLN A 1 399 ? -57.684 10.415 69.536 1.00 45.34 399 GLN A CA 1
ATOM 3221 C C . GLN A 1 399 ? -56.306 10.139 68.930 1.00 45.34 399 GLN A C 1
ATOM 3223 O O . GLN A 1 399 ? -55.842 8.999 68.899 1.00 45.34 399 GLN A O 1
ATOM 3228 N N . ILE A 1 400 ? -55.653 11.199 68.461 1.00 41.41 400 ILE A N 1
ATOM 3229 C CA . ILE A 1 400 ? -54.254 11.182 68.048 1.00 41.41 400 ILE A CA 1
ATOM 3230 C C . ILE A 1 400 ? -53.424 10.895 69.304 1.00 41.41 400 ILE A C 1
ATOM 3232 O O . ILE A 1 400 ? -53.115 11.797 70.078 1.00 41.41 400 ILE A O 1
ATOM 3236 N N . GLN A 1 401 ? -53.092 9.625 69.531 1.00 39.47 401 GLN A N 1
ATOM 3237 C CA . GLN A 1 401 ? -52.006 9.257 70.428 1.00 39.47 401 GLN A CA 1
ATOM 3238 C C . GLN A 1 401 ? -50.697 9.461 69.673 1.00 39.47 401 GLN A C 1
ATOM 3240 O O . GLN A 1 401 ? -50.445 8.850 68.634 1.00 39.47 401 GLN A O 1
ATOM 3245 N N . SER A 1 402 ? -49.872 10.359 70.201 1.00 43.06 402 SER A N 1
ATOM 3246 C CA . SER A 1 402 ? -48.484 10.547 69.808 1.00 43.06 402 SER A CA 1
ATOM 3247 C C . SER A 1 402 ? -47.727 9.230 69.979 1.00 43.06 402 SER A C 1
ATOM 3249 O O . SER A 1 402 ? -47.345 8.864 71.092 1.00 43.06 402 SER A O 1
ATOM 3251 N N . VAL A 1 403 ? -47.521 8.510 68.878 1.00 33.47 403 VAL A N 1
ATOM 3252 C CA . VAL A 1 403 ? -46.625 7.357 68.852 1.00 33.47 403 VAL A CA 1
ATOM 3253 C C . VAL A 1 403 ? -45.205 7.900 68.931 1.00 33.47 403 VAL A C 1
ATOM 3255 O O . VAL A 1 403 ? -44.697 8.533 68.005 1.00 33.47 403 VAL A O 1
ATOM 3258 N N . SER A 1 404 ? -44.579 7.693 70.082 1.00 41.91 404 SER A N 1
ATOM 3259 C CA . SER A 1 404 ? -43.151 7.873 70.267 1.00 41.91 404 SER A CA 1
ATOM 3260 C C . SER A 1 404 ? -42.405 6.950 69.302 1.00 41.91 404 SER A C 1
ATOM 3262 O O . SER A 1 404 ? -42.625 5.740 69.262 1.00 41.91 404 SER A O 1
ATOM 3264 N N . TYR A 1 405 ? -41.499 7.525 68.513 1.00 33.62 405 TYR A N 1
ATOM 3265 C CA . TYR A 1 405 ? -40.567 6.772 67.680 1.00 33.62 405 TYR A CA 1
ATOM 3266 C C . TYR A 1 405 ? -39.533 6.080 68.576 1.00 33.62 405 TYR A C 1
ATOM 3268 O O . TYR A 1 405 ? -38.420 6.568 68.770 1.00 33.62 405 TYR A O 1
ATOM 3276 N N . GLN A 1 406 ? -39.896 4.934 69.148 1.00 41.50 406 GLN A N 1
ATOM 3277 C CA . GLN A 1 406 ? -38.915 3.999 69.679 1.00 41.50 406 GLN A CA 1
ATOM 3278 C C . GLN A 1 406 ? -38.410 3.119 68.537 1.00 41.50 406 GLN A C 1
ATOM 3280 O O . GLN A 1 406 ? -39.168 2.419 67.873 1.00 41.50 406 GLN A O 1
ATOM 3285 N N . LYS A 1 407 ? -37.097 3.226 68.306 1.00 45.06 407 LYS A N 1
ATOM 3286 C CA . LYS A 1 407 ? -36.258 2.431 67.405 1.00 45.06 407 LYS A CA 1
ATOM 3287 C C . LYS A 1 407 ? -36.767 0.992 67.225 1.00 45.06 407 LYS A C 1
ATOM 3289 O O . LYS A 1 407 ? -36.406 0.106 67.993 1.00 45.06 407 LYS A O 1
ATOM 3294 N N . ALA A 1 408 ? -37.468 0.738 66.124 1.00 37.41 408 ALA A N 1
ATOM 3295 C CA . ALA A 1 408 ? -37.557 -0.589 65.525 1.00 37.41 408 ALA A CA 1
ATOM 3296 C C . ALA A 1 408 ? -36.256 -0.866 64.750 1.00 37.41 408 ALA A C 1
ATOM 3298 O O . ALA A 1 408 ? -36.209 -0.881 63.525 1.00 37.41 408 ALA A O 1
ATOM 3299 N N . SER A 1 409 ? -35.164 -1.010 65.499 1.00 42.44 409 SER A N 1
ATOM 3300 C CA . SER A 1 409 ? -33.901 -1.579 65.035 1.00 42.44 409 SER A CA 1
ATOM 3301 C C . SER A 1 409 ? -33.838 -2.990 65.594 1.00 42.44 409 SER A C 1
ATOM 3303 O O . SER A 1 409 ? -33.242 -3.217 66.647 1.00 42.44 409 SER A O 1
ATOM 3305 N N . THR A 1 410 ? -34.506 -3.942 64.952 1.00 47.59 410 THR A N 1
ATOM 3306 C CA . THR A 1 410 ? -34.252 -5.361 65.214 1.00 47.59 410 THR A CA 1
ATOM 3307 C C . THR A 1 410 ? -34.781 -6.216 64.070 1.00 47.59 410 THR A C 1
ATOM 3309 O O . THR A 1 410 ? -35.931 -6.086 63.666 1.00 47.59 410 THR A O 1
ATOM 3312 N N . ALA A 1 411 ? -33.899 -7.101 63.600 1.00 46.22 411 ALA A N 1
ATOM 3313 C CA . ALA A 1 411 ? -34.098 -8.175 62.628 1.00 46.22 411 ALA A CA 1
ATOM 3314 C C . ALA A 1 411 ? -34.088 -7.801 61.130 1.00 46.22 411 ALA A C 1
ATOM 3316 O O . ALA A 1 411 ? -35.038 -8.039 60.389 1.00 46.22 411 ALA A O 1
ATOM 3317 N N . LEU A 1 412 ? -32.914 -7.364 60.655 1.00 49.34 412 LEU A N 1
ATOM 3318 C CA . LEU A 1 412 ? -32.392 -7.887 59.384 1.00 49.34 412 LEU A CA 1
ATOM 3319 C C . LEU A 1 412 ? -32.156 -9.405 59.550 1.00 49.34 412 LEU A C 1
ATOM 3321 O O . LEU A 1 412 ? -31.759 -9.821 60.642 1.00 49.34 412 LEU A O 1
ATOM 3325 N N . PRO A 1 413 ? -32.389 -10.253 58.530 1.00 56.06 413 PRO A N 1
ATOM 3326 C CA . PRO A 1 413 ? -32.207 -11.695 58.668 1.00 56.06 413 PRO A CA 1
ATOM 3327 C C . PRO A 1 413 ? -30.759 -11.989 59.071 1.00 56.06 413 PRO A C 1
ATOM 3329 O O . PRO A 1 413 ? -29.834 -11.590 58.365 1.00 56.06 413 PRO A O 1
ATOM 3332 N N . ALA A 1 414 ? -30.549 -12.701 60.181 1.00 57.91 414 ALA A N 1
ATOM 3333 C CA . ALA A 1 414 ? -29.225 -13.022 60.732 1.00 57.91 414 ALA A CA 1
ATOM 3334 C C . ALA A 1 414 ? -28.247 -13.639 59.698 1.00 57.91 414 ALA A C 1
ATOM 3336 O O . ALA A 1 414 ? -27.029 -13.531 59.825 1.00 57.91 414 ALA A O 1
ATOM 3337 N N . ALA A 1 415 ? -28.764 -14.227 58.616 1.00 57.91 415 ALA A N 1
ATOM 3338 C CA . ALA A 1 415 ? -27.982 -14.744 57.493 1.00 57.91 415 ALA A CA 1
ATOM 3339 C C . ALA A 1 415 ? -27.273 -13.657 56.651 1.00 57.91 415 ALA A C 1
ATOM 3341 O O . ALA A 1 415 ? -26.218 -13.907 56.073 1.00 57.91 415 ALA A O 1
ATOM 3342 N N . GLN A 1 416 ? -27.829 -12.445 56.564 1.00 60.06 416 GLN A N 1
ATOM 3343 C CA . GLN A 1 416 ? -27.267 -11.364 55.750 1.00 60.06 416 GLN A CA 1
ATOM 3344 C C . GLN A 1 416 ? -26.184 -10.583 56.512 1.00 60.06 416 GLN A C 1
ATOM 3346 O O . GLN A 1 416 ? -25.165 -10.235 55.919 1.00 60.06 416 GLN A O 1
ATOM 3351 N N . GLN A 1 417 ? -26.345 -10.411 57.831 1.00 63.81 417 GLN A N 1
ATOM 3352 C CA . GLN A 1 417 ? -25.300 -9.857 58.705 1.00 63.81 417 GLN A CA 1
ATOM 3353 C C . GLN A 1 417 ? -24.089 -10.787 58.801 1.00 63.81 417 GLN A C 1
ATOM 3355 O O . GLN A 1 417 ? -22.969 -10.340 58.595 1.00 63.81 417 GLN A O 1
ATOM 3360 N N . THR A 1 418 ? -24.303 -12.093 58.975 1.00 72.38 418 THR A N 1
ATOM 3361 C CA . THR A 1 418 ? -23.197 -13.067 59.044 1.00 72.38 418 THR A CA 1
ATOM 3362 C C . THR A 1 418 ? -22.400 -13.167 57.740 1.00 72.38 418 THR A C 1
ATOM 3364 O O . THR A 1 418 ? -21.181 -13.337 57.767 1.00 72.38 418 THR A O 1
ATOM 3367 N N . ASN A 1 419 ? -23.049 -13.035 56.578 1.00 72.25 419 ASN A N 1
ATOM 3368 C CA . ASN A 1 419 ? -22.340 -12.987 55.297 1.00 72.25 419 ASN A CA 1
ATOM 3369 C C . ASN A 1 419 ? -21.575 -11.671 55.103 1.00 72.25 419 ASN A C 1
ATOM 3371 O O . ASN A 1 419 ? -20.448 -11.701 54.610 1.00 72.25 419 ASN A O 1
ATOM 3375 N N . GLN A 1 420 ? -22.140 -10.533 55.515 1.00 71.44 420 GLN A N 1
ATOM 3376 C CA . GLN A 1 420 ? -21.432 -9.250 55.483 1.00 71.44 420 GLN A CA 1
ATOM 3377 C C . GLN A 1 420 ? -20.233 -9.238 56.439 1.00 71.44 420 GLN A C 1
ATOM 3379 O O . GLN A 1 420 ? -19.150 -8.832 56.029 1.00 71.44 420 GLN A O 1
ATOM 3384 N N . GLU A 1 421 ? -20.369 -9.773 57.651 1.00 79.69 421 GLU A N 1
ATOM 3385 C CA . GLU A 1 421 ? -19.270 -9.915 58.617 1.00 79.69 421 GLU A CA 1
ATOM 3386 C C . GLU A 1 421 ? -18.129 -10.783 58.071 1.00 79.69 421 GLU A C 1
ATOM 3388 O O . GLU A 1 421 ? -16.963 -10.415 58.192 1.00 79.69 421 GLU A O 1
ATOM 3393 N N . LYS A 1 422 ? -18.439 -11.893 57.386 1.00 81.12 422 LYS A N 1
ATOM 3394 C CA . LYS A 1 422 ? -17.419 -12.730 56.725 1.00 81.12 422 LYS A CA 1
ATOM 3395 C C . LYS A 1 422 ? -16.695 -11.997 55.594 1.00 81.12 422 LYS A C 1
ATOM 3397 O O . LYS A 1 422 ? -15.487 -12.169 55.428 1.00 81.12 422 LYS A O 1
ATOM 3402 N N . VAL A 1 423 ? -17.417 -11.200 54.803 1.00 84.62 423 VAL A N 1
ATOM 3403 C CA . VAL A 1 423 ? -16.822 -10.401 53.719 1.00 84.62 423 VAL A CA 1
ATOM 3404 C C . VAL A 1 423 ? -15.924 -9.304 54.290 1.00 84.62 423 VAL A C 1
ATOM 3406 O O . VAL A 1 423 ? -14.806 -9.137 53.804 1.00 84.62 423 VAL A O 1
ATOM 3409 N N . ILE A 1 424 ? -16.365 -8.624 55.350 1.00 85.81 424 ILE A N 1
ATOM 3410 C CA . ILE A 1 424 ? -15.587 -7.591 56.044 1.00 85.81 424 ILE A CA 1
ATOM 3411 C C . ILE A 1 424 ? -14.327 -8.203 56.666 1.00 85.81 424 ILE A C 1
ATOM 3413 O O . ILE A 1 424 ? -13.234 -7.712 56.407 1.00 85.81 424 ILE A O 1
ATOM 3417 N N . ALA A 1 425 ? -14.432 -9.335 57.368 1.00 88.62 425 ALA A N 1
ATOM 3418 C CA . ALA A 1 425 ? -13.276 -10.021 57.951 1.00 88.62 425 ALA A CA 1
ATOM 3419 C C . ALA A 1 425 ? -12.229 -10.423 56.894 1.00 88.62 425 ALA A C 1
ATOM 3421 O O . ALA A 1 425 ? -11.025 -10.254 57.099 1.00 88.62 425 ALA A O 1
ATOM 3422 N N . ARG A 1 426 ? -12.674 -10.902 55.722 1.00 87.44 426 ARG A N 1
ATOM 3423 C CA . ARG A 1 426 ? -11.775 -11.226 54.604 1.00 87.44 426 ARG A CA 1
ATOM 3424 C C . ARG A 1 426 ? -11.096 -9.978 54.037 1.00 87.44 426 ARG A C 1
ATOM 3426 O O . ARG A 1 426 ? -9.905 -10.020 53.737 1.00 87.44 426 ARG A O 1
ATOM 3433 N N . GLN A 1 427 ? -11.835 -8.881 53.878 1.00 85.81 427 GLN A N 1
ATOM 3434 C CA . GLN A 1 427 ? -11.284 -7.612 53.397 1.00 85.81 427 GLN A CA 1
ATOM 3435 C C . GLN A 1 427 ? -10.280 -7.020 54.391 1.00 85.81 427 GLN A C 1
ATOM 3437 O O . GLN A 1 427 ? -9.208 -6.582 53.980 1.00 85.81 427 GLN A O 1
ATOM 3442 N N . GLU A 1 428 ? -10.561 -7.081 55.692 1.00 90.25 428 GLU A N 1
ATOM 3443 C CA . GLU A 1 428 ? -9.630 -6.648 56.736 1.00 90.25 428 GLU A CA 1
ATOM 3444 C C . GLU A 1 428 ? -8.333 -7.460 56.729 1.00 90.25 428 GLU A C 1
ATOM 3446 O O . GLU A 1 428 ? -7.255 -6.888 56.887 1.00 90.25 428 GLU A O 1
ATOM 3451 N N . GLN A 1 429 ? -8.406 -8.773 56.498 1.00 92.25 429 GLN A N 1
ATOM 3452 C CA . GLN A 1 429 ? -7.218 -9.621 56.393 1.00 92.25 429 GLN A CA 1
ATOM 3453 C C . GLN A 1 429 ? -6.343 -9.242 55.188 1.00 92.25 429 GLN A C 1
ATOM 3455 O O . GLN A 1 429 ? -5.125 -9.158 55.328 1.00 92.25 429 GLN A O 1
ATOM 3460 N N . ILE A 1 430 ? -6.956 -8.954 54.034 1.00 91.62 430 ILE A N 1
ATOM 3461 C CA . ILE A 1 430 ? -6.244 -8.495 52.828 1.00 91.62 430 ILE A CA 1
ATOM 3462 C C . ILE A 1 430 ? -5.606 -7.121 53.066 1.00 91.62 430 ILE A C 1
ATOM 3464 O O . ILE A 1 430 ? -4.454 -6.895 52.711 1.00 91.62 430 ILE A O 1
ATOM 3468 N N . ILE A 1 431 ? -6.326 -6.198 53.707 1.00 92.00 431 ILE A N 1
ATOM 3469 C CA . ILE A 1 431 ? -5.781 -4.876 54.037 1.00 92.00 431 ILE A CA 1
ATOM 3470 C C . ILE A 1 431 ? -4.593 -5.010 54.996 1.00 92.00 431 ILE A C 1
ATOM 3472 O O . ILE A 1 431 ? -3.599 -4.308 54.830 1.00 92.00 431 ILE A O 1
ATOM 3476 N N . ARG A 1 432 ? -4.658 -5.914 55.981 1.00 92.06 432 ARG A N 1
ATOM 3477 C CA . ARG A 1 432 ? -3.537 -6.175 56.897 1.00 92.06 432 ARG A CA 1
ATOM 3478 C C . ARG A 1 432 ? -2.322 -6.752 56.172 1.00 92.06 432 ARG A C 1
ATOM 3480 O O . ARG A 1 432 ? -1.218 -6.293 56.441 1.00 92.06 432 ARG A O 1
ATOM 3487 N N . SER A 1 433 ? -2.506 -7.701 55.249 1.00 91.00 433 SER A N 1
ATOM 3488 C CA . SER A 1 433 ? -1.380 -8.267 54.493 1.00 91.00 433 SER A CA 1
ATOM 3489 C C . SER A 1 433 ? -0.731 -7.232 53.577 1.00 91.00 433 SER A C 1
ATOM 3491 O O . SER A 1 433 ? 0.487 -7.115 53.568 1.00 91.00 433 SER A O 1
ATOM 3493 N N . LEU A 1 434 ? -1.537 -6.431 52.873 1.00 91.50 434 LEU A N 1
ATOM 3494 C CA . LEU A 1 434 ? -1.030 -5.368 52.002 1.00 91.50 434 LEU A CA 1
ATOM 3495 C C . LEU A 1 434 ? -0.321 -4.263 52.793 1.00 91.50 434 LEU A C 1
ATOM 3497 O O . LEU A 1 434 ? 0.686 -3.734 52.338 1.00 91.50 434 LEU A O 1
ATOM 3501 N N . LYS A 1 435 ? -0.811 -3.921 53.993 1.00 91.88 435 LYS A N 1
ATOM 3502 C CA . LYS A 1 435 ? -0.118 -2.976 54.882 1.00 91.88 435 LYS A CA 1
ATOM 3503 C C . LYS A 1 435 ? 1.240 -3.507 55.336 1.00 91.88 435 LYS A C 1
ATOM 3505 O O . LYS A 1 435 ? 2.199 -2.750 55.299 1.00 91.88 435 LYS A O 1
ATOM 3510 N N . ALA A 1 436 ? 1.328 -4.783 55.713 1.00 90.56 436 ALA A N 1
ATOM 3511 C CA . ALA A 1 436 ? 2.596 -5.399 56.100 1.00 90.56 436 ALA A CA 1
ATOM 3512 C C . ALA A 1 436 ? 3.592 -5.465 54.926 1.00 90.56 436 ALA A C 1
ATOM 3514 O O . ALA A 1 436 ? 4.783 -5.245 55.116 1.00 90.56 436 ALA A O 1
ATOM 3515 N N . GLU A 1 437 ? 3.109 -5.725 53.709 1.00 91.81 437 GLU A N 1
ATOM 3516 C CA . GLU A 1 437 ? 3.936 -5.724 52.497 1.00 91.81 437 GLU A CA 1
ATOM 3517 C C . GLU A 1 437 ? 4.451 -4.318 52.157 1.00 91.81 437 GLU A C 1
ATOM 3519 O O . GLU A 1 437 ? 5.630 -4.150 51.861 1.00 91.81 437 GLU A O 1
ATOM 3524 N N . LEU A 1 438 ? 3.603 -3.291 52.278 1.00 89.31 438 LEU A N 1
ATOM 3525 C CA . LEU A 1 438 ? 4.024 -1.898 52.117 1.00 89.31 438 LEU A CA 1
ATOM 3526 C C . LEU A 1 438 ? 5.040 -1.472 53.179 1.00 89.31 438 LEU A C 1
ATOM 3528 O O . LEU A 1 438 ? 6.004 -0.793 52.848 1.00 89.31 438 LEU A O 1
ATOM 3532 N N . GLU A 1 439 ? 4.853 -1.880 54.433 1.00 91.25 439 GLU A N 1
ATOM 3533 C CA . GLU A 1 439 ? 5.793 -1.588 55.517 1.00 91.25 439 GLU A CA 1
ATOM 3534 C C . GLU A 1 439 ? 7.147 -2.282 55.291 1.00 91.25 439 GLU A C 1
ATOM 3536 O O . GLU A 1 439 ? 8.193 -1.667 55.488 1.00 91.25 439 GLU A O 1
ATOM 3541 N N . ALA A 1 440 ? 7.145 -3.519 54.782 1.00 85.94 440 ALA A N 1
ATOM 3542 C CA . ALA A 1 440 ? 8.361 -4.235 54.398 1.00 85.94 440 ALA A CA 1
ATOM 3543 C C . ALA A 1 440 ? 9.085 -3.575 53.210 1.00 85.94 440 ALA A C 1
ATOM 3545 O O . ALA A 1 440 ? 10.305 -3.424 53.246 1.00 85.94 440 ALA A O 1
ATOM 3546 N N . LEU A 1 441 ? 8.344 -3.136 52.186 1.00 88.00 441 LEU A N 1
ATOM 3547 C CA . LEU A 1 441 ? 8.905 -2.401 51.048 1.00 88.00 441 LEU A CA 1
ATOM 3548 C C . LEU A 1 441 ? 9.460 -1.036 51.473 1.00 88.00 441 LEU A C 1
ATOM 3550 O O . LEU A 1 441 ? 10.528 -0.636 51.021 1.00 88.00 441 LEU A O 1
ATOM 3554 N N . GLN A 1 442 ? 8.774 -0.335 52.376 1.00 84.56 442 GLN A N 1
ATOM 3555 C CA . GLN A 1 442 ? 9.235 0.943 52.915 1.00 84.56 442 GLN A CA 1
ATOM 3556 C C . GLN A 1 442 ? 10.479 0.773 53.803 1.00 84.56 442 GLN A C 1
ATOM 3558 O O . GLN A 1 442 ? 11.371 1.617 53.773 1.00 84.56 442 GLN A O 1
ATOM 3563 N N . ALA A 1 443 ? 10.585 -0.338 54.537 1.00 82.31 443 ALA A N 1
ATOM 3564 C CA . ALA A 1 443 ? 11.796 -0.696 55.269 1.00 82.31 443 ALA A CA 1
ATOM 3565 C C . ALA A 1 443 ? 12.966 -1.053 54.334 1.00 82.31 443 ALA A C 1
ATOM 3567 O O . ALA A 1 443 ? 14.096 -0.702 54.646 1.00 82.31 443 ALA A O 1
ATOM 3568 N N . GLN A 1 444 ? 12.714 -1.696 53.188 1.00 77.69 444 GLN A N 1
ATOM 3569 C CA . GLN A 1 444 ? 13.741 -1.948 52.167 1.00 77.69 444 GLN A CA 1
ATOM 3570 C C . GLN A 1 444 ? 14.250 -0.657 51.522 1.00 77.69 444 GLN A C 1
ATOM 3572 O O . GLN A 1 444 ? 15.455 -0.481 51.395 1.00 77.69 444 GLN A O 1
ATOM 3577 N N . ILE A 1 445 ? 13.354 0.277 51.200 1.00 79.94 445 ILE A N 1
ATOM 3578 C CA . ILE A 1 445 ? 13.735 1.582 50.640 1.00 79.94 445 ILE A CA 1
ATOM 3579 C C . ILE A 1 445 ? 14.605 2.379 51.626 1.00 79.94 445 ILE A C 1
ATOM 3581 O O . ILE A 1 445 ? 15.585 2.983 51.213 1.00 79.94 445 ILE A O 1
ATOM 3585 N N . ASN A 1 446 ? 14.305 2.326 52.927 1.00 71.88 446 ASN A N 1
ATOM 3586 C CA . ASN A 1 446 ? 15.080 3.027 53.959 1.00 71.88 446 ASN A CA 1
ATOM 3587 C C . ASN A 1 446 ? 16.422 2.354 54.330 1.00 71.88 446 ASN A C 1
ATOM 3589 O O . ASN A 1 446 ? 17.132 2.879 55.183 1.00 71.88 446 ASN A O 1
ATOM 3593 N N . VAL A 1 447 ? 16.742 1.180 53.775 1.00 66.19 447 VAL A N 1
ATOM 3594 C CA . VAL A 1 447 ? 18.025 0.477 53.991 1.00 66.19 447 VAL A CA 1
ATOM 3595 C C . VAL A 1 447 ? 18.974 0.649 52.795 1.00 66.19 447 VAL A C 1
ATOM 3597 O O . VAL A 1 447 ? 20.178 0.452 52.952 1.00 66.19 447 VAL A O 1
ATOM 3600 N N . ASP A 1 448 ? 18.446 1.046 51.632 1.00 53.00 448 ASP A N 1
ATOM 3601 C CA . ASP A 1 448 ? 19.203 1.291 50.396 1.00 53.00 448 ASP A CA 1
ATOM 3602 C C . ASP A 1 448 ? 19.554 2.790 50.164 1.00 53.00 448 ASP A C 1
ATOM 3604 O O . ASP A 1 448 ? 20.204 3.110 49.164 1.00 53.00 448 ASP A O 1
ATOM 3608 N N . GLU A 1 449 ? 19.168 3.695 51.080 1.00 46.84 449 GLU A N 1
ATOM 3609 C CA . GLU A 1 449 ? 19.702 5.072 51.236 1.00 46.84 449 GLU A CA 1
ATOM 3610 C C . GLU A 1 449 ? 20.765 5.123 52.343 1.00 46.84 449 GLU A C 1
ATOM 3612 O O . GLU A 1 449 ? 21.800 5.804 52.133 1.00 46.84 449 GLU A O 1
#

Radius of gyration: 62.46 Å; chains: 1; bounding box: 127×206×152 Å

pLDDT: mean 76.44, std 17.73, range [33.47, 98.0]

Organism: NCBI:txid222440

Foldseek 3Di:
DDDVVVVVVVVVVVVVVVVVVVVVVVVVPDDPVRVVVVVVVVVVVVVVVVVVVVVVVVVVVVVVVVVVVVVVVVVVVVVVVVVVVVVVVVVVVPPPDPVVVVVVVVVVVVVVVVVVVVVVVVVVVVVVVVVVVVVVVVVVVVVVVVVCVVDPDDDDDPPVVVVVVVVVVVVVVVVVVVVVVVVVVVVVVVVVVVVVCVFADVPDDVVLVVPPPRPQDTPVVVVVVVVVVVVVVVVVVVVVVVPPPDDDDPVVVVVVVVVVVVVVVVVVVVVCVVVVPPPDDDDDDPPPVVVVVVVVVVVVVVVVVVVVVVVVVVVVVVVVVVVVVVVVVVVVVVVVVVVVVVVVVVVVVVVVVVVVVVVVVVVVVVVVVVVVVVVVVVVVVVVVVVVPPDDDDDDDDDDPDPDDPDDPPDDDPPVVVVVVVVVVVVVVVVVVVVVVVVVVVVVVVVVVD

Secondary structure (DSSP, 8-state):
--STTTHHHHHHHHHHHHHHHHHHHHHHS--HHHHHHHHHHHHHHHHHHHHHHHHHHHHHHHHHHHHHHHHHHHHHHHHHHHHHHHHHHHHHHS-S-HHHHHHHHHHHHHHHHHHHHHHHHHHHHHHHHHHHHHHHHHHHHHHHHHHHHH-------HHHHHHHHHHHHHHHHHHHHHHHHHHHHHHHHHHHHHHHHHHH-TTS-GGGTSSTT-----HHHHHHHHHHHHHHHHHHHHHHHHTTT----HHHHHHHHHHHHHHHHHHHHHHHHHHHGGGS------SHHHHHHHHHHHHHHHHHHHHHHHHHHHHHHHHHHHHHHHHHHHHHHHHHHHHHHHHHHHHHHHHHHHHHHHHHHHHHHHHHHHHHHHHHHHHHHHHHHHHT-S---------------------S-HHHHHHHHHHHHHHHHHHHHHHHHHHHHHHHHTT--